Protein AF-A0A9E5TP31-F1 (afdb_monomer)

Nearest PDB structures (foldseek):
  4gb7-assembly1_A  TM=6.556E-01  e=7.398E-04  Bacillus anthracis str. Ames
  3f29-assembly1_B  TM=5.564E-01  e=5.292E+00  Thioalkalivibrio nitratireducens

pLDDT: mean 73.51, std 15.53, range [37.25, 97.75]

Sequence (372 aa):
MALFSLALAALLTGRVTRSLGRLTTAAEAVARGELERRVEDVGDDEVGRVGRAFNAMTESLRRTLRELADRQALAAVGEFAASLSHEIRNALTSIRVDLQLLDEETPEDASAPEIRNRALQKVTHLNRTVSDALSLARSGRVGQDNVDLCATLQSAAQSATSEFEERGAKLQSPSAASRPIEVRGDRGALEQLFLNLLALAALHVWRRPLPQVLREYVMDPIGASNTWRWHGYDNSWVLIDGLKVQSVSGGGHWGGGMWISARDQARFGLLTLRRGRWKDQQILSEEWVEMALTPGPANPGYGFMNWFLNTDMERIPGAPESTFCHLGAGTNMVCAIPEYDLVVVARWINGRAANSFVRRVLESVVTGAGDE

Radius of gyration: 23.96 Å; Cα contacts (8 Å, |Δi|>4): 463; chains: 1; bounding box: 56×54×71 Å

Secondary structure (DSSP, 8-state):
-HHHHHHHHHHHHHHHHHHHHHHHHHHHHHTTT-TT----S--SSHHHHHHHHHHHHHHHHHHHHHHHHTTT-HHHHHHHHHHHHHHHHHHHHHHHHHHHHHHHS-TT-TTHHHHHHHHHHHHHHHHHHHHHHHHHHHHTT---EEEEHHHHHHHHHHTTHHHHHTTT----PPP--SS--EEEE-HHHHHHHHHHHHHHHHHHHHTS-HHHHHIIIIITTTT--TT-EEE--TT-EEEETTEEEE---SS-GGG-EEE--HHHHHHHHHHHHTTTEETTEE-S-HHHHHHHHSPBTTBTTB-STT-EE-TTSSSSTTS-TT-EEEEEGGGEEEEEEGGGTEEEEESS--HHHHHHHHHHHHHHHHHHTS--

Mean predicted aligned error: 16.14 Å

Solvent-accessible surface area (backbone atoms only — not comparable to full-atom values): 20639 Å² total; per-residue (Å²): 107,74,70,57,54,51,52,51,48,53,53,50,51,57,50,51,55,53,53,53,50,45,45,50,54,27,52,54,39,40,49,72,69,40,53,87,58,61,53,72,90,60,50,96,50,75,68,18,53,51,35,53,54,51,42,55,49,40,52,52,50,48,53,51,54,47,61,43,59,76,66,71,45,61,70,64,49,52,58,48,51,52,56,48,33,53,54,48,45,51,42,50,54,52,32,49,50,31,55,50,54,50,71,75,49,59,98,81,48,86,55,51,68,54,39,51,48,52,32,52,50,39,55,53,47,52,54,24,54,54,42,47,57,48,46,54,64,56,55,77,69,56,59,69,40,82,32,45,52,56,61,46,50,45,58,51,46,63,76,45,35,65,72,33,46,78,72,75,40,81,78,80,71,79,72,83,59,99,59,81,48,70,40,78,36,43,62,68,60,52,43,53,51,50,39,34,52,48,40,47,49,48,30,63,73,66,70,45,50,56,70,57,50,47,36,68,63,46,36,52,76,66,64,41,71,91,78,52,47,71,43,38,52,97,81,32,65,45,76,55,95,87,39,82,37,62,44,52,55,78,57,55,68,72,72,21,30,75,49,66,51,70,68,42,46,40,47,53,28,46,29,56,63,47,46,20,36,53,94,94,43,77,66,40,60,51,68,56,45,52,55,23,69,44,54,41,98,89,40,52,45,37,25,46,93,63,30,35,31,14,66,70,34,76,74,34,62,60,50,61,50,78,24,35,28,39,74,46,81,69,46,24,37,31,34,23,32,65,96,72,79,39,64,48,65,47,69,68,44,58,72,89,45,49,31,63,50,53,28,53,52,52,55,57,57,61,65,64,74,76,80,124

Structure (mmCIF, N/CA/C/O backbone):
data_AF-A0A9E5TP31-F1
#
_entry.id   AF-A0A9E5TP31-F1
#
loop_
_atom_site.group_PDB
_atom_site.id
_atom_site.type_symbol
_atom_site.label_atom_id
_atom_site.label_alt_id
_atom_site.label_comp_id
_atom_site.label_asym_id
_atom_site.label_entity_id
_atom_site.label_seq_id
_atom_site.pdbx_PDB_ins_code
_atom_site.Cartn_x
_atom_site.Cartn_y
_atom_site.Cartn_z
_atom_site.occupancy
_atom_site.B_iso_or_equiv
_atom_site.auth_seq_id
_atom_site.auth_comp_id
_atom_site.auth_asym_id
_atom_site.auth_atom_id
_atom_site.pdbx_PDB_model_num
ATOM 1 N N . MET A 1 1 ? 22.014 -28.038 -40.249 1.00 53.97 1 MET A N 1
ATOM 2 C CA . MET A 1 1 ? 21.054 -27.930 -39.128 1.00 53.97 1 MET A CA 1
ATOM 3 C C . MET A 1 1 ? 21.663 -28.416 -37.815 1.00 53.97 1 MET A C 1
ATOM 5 O O . MET A 1 1 ? 21.874 -27.572 -36.963 1.00 53.97 1 MET A O 1
ATOM 9 N N . ALA A 1 2 ? 22.069 -29.688 -37.680 1.00 52.91 2 ALA A N 1
ATOM 10 C CA . ALA A 1 2 ? 22.620 -30.234 -36.424 1.00 52.91 2 ALA A CA 1
ATOM 11 C C . ALA A 1 2 ? 23.871 -29.508 -35.867 1.00 52.91 2 ALA A C 1
ATOM 13 O O . ALA A 1 2 ? 23.965 -29.261 -34.671 1.00 52.91 2 ALA A O 1
ATOM 14 N N . LEU A 1 3 ? 24.814 -29.105 -36.728 1.00 51.03 3 LEU A N 1
ATOM 15 C CA . LEU A 1 3 ? 26.007 -28.345 -36.310 1.00 51.03 3 LEU A CA 1
ATOM 16 C C . LEU A 1 3 ? 25.681 -26.911 -35.857 1.00 51.03 3 LEU A C 1
ATOM 18 O O . LEU A 1 3 ? 26.354 -26.369 -34.987 1.00 51.03 3 LEU A O 1
ATOM 22 N N . PHE A 1 4 ? 24.631 -26.308 -36.421 1.00 53.50 4 PHE A N 1
ATOM 23 C CA . PHE A 1 4 ? 24.187 -24.957 -36.069 1.00 53.50 4 PHE A CA 1
ATOM 24 C C . PHE A 1 4 ? 23.441 -24.952 -34.732 1.00 53.50 4 PHE A C 1
ATOM 26 O O . PHE A 1 4 ? 23.691 -24.087 -33.901 1.00 53.50 4 PHE A O 1
ATOM 33 N N . SER A 1 5 ? 22.598 -25.959 -34.481 1.00 49.66 5 SER A N 1
ATOM 34 C CA . SER A 1 5 ? 21.964 -26.161 -33.174 1.00 49.66 5 SER A CA 1
ATOM 35 C C . SER A 1 5 ? 22.987 -26.474 -32.079 1.00 49.66 5 SER A C 1
ATOM 37 O O . SER A 1 5 ? 22.856 -25.956 -30.976 1.00 49.66 5 SER A O 1
ATOM 39 N N . LEU A 1 6 ? 24.043 -27.242 -32.385 1.00 54.16 6 LEU A N 1
ATOM 40 C CA . LEU A 1 6 ? 25.115 -27.546 -31.428 1.00 54.16 6 LEU A CA 1
ATOM 41 C C . LEU A 1 6 ? 25.951 -26.300 -31.081 1.00 54.16 6 LEU A C 1
ATOM 43 O O . LEU A 1 6 ? 26.251 -26.057 -29.916 1.00 54.16 6 LEU A O 1
ATOM 47 N N . ALA A 1 7 ? 26.286 -25.480 -32.083 1.00 53.34 7 ALA A N 1
ATOM 48 C CA . ALA A 1 7 ? 27.006 -24.222 -31.884 1.00 53.34 7 ALA A CA 1
ATOM 49 C C . ALA A 1 7 ? 26.162 -23.181 -31.128 1.00 53.34 7 ALA A C 1
ATOM 51 O O . ALA A 1 7 ? 26.679 -22.487 -30.256 1.00 53.34 7 ALA A O 1
ATOM 52 N N . LEU A 1 8 ? 24.862 -23.094 -31.427 1.00 46.50 8 LEU A N 1
ATOM 53 C CA . LEU A 1 8 ? 23.927 -22.206 -30.736 1.00 46.50 8 LEU A CA 1
ATOM 54 C C . LEU A 1 8 ? 23.729 -22.621 -29.271 1.00 46.50 8 LEU A C 1
ATOM 56 O O . LEU A 1 8 ? 23.762 -21.759 -28.397 1.00 46.50 8 LEU A O 1
ATOM 60 N N . ALA A 1 9 ? 23.598 -23.922 -28.997 1.00 54.03 9 ALA A N 1
ATOM 61 C CA . ALA A 1 9 ? 23.537 -24.453 -27.637 1.00 54.03 9 ALA A CA 1
ATOM 62 C C . ALA A 1 9 ? 24.825 -24.139 -26.860 1.00 54.03 9 ALA A C 1
ATOM 64 O O . ALA A 1 9 ? 24.756 -23.547 -25.791 1.00 54.03 9 ALA A O 1
ATOM 65 N N . ALA A 1 10 ? 26.003 -24.407 -27.436 1.00 56.44 10 ALA A N 1
ATOM 66 C CA . ALA A 1 10 ? 27.285 -24.097 -26.799 1.00 56.44 10 ALA A CA 1
ATOM 67 C C . ALA A 1 10 ? 27.476 -22.589 -26.518 1.00 56.44 10 ALA A C 1
ATOM 69 O O . ALA A 1 10 ? 28.029 -22.211 -25.483 1.00 56.44 10 ALA A O 1
ATOM 70 N N . LEU A 1 11 ? 26.994 -21.716 -27.413 1.00 56.78 11 LEU A N 1
ATOM 71 C CA . LEU A 1 11 ? 27.008 -20.260 -27.228 1.00 56.78 11 LEU A CA 1
ATOM 72 C C . LEU A 1 11 ? 26.055 -19.799 -26.115 1.00 56.78 11 LEU A C 1
ATOM 74 O O . LEU A 1 11 ? 26.419 -18.922 -25.329 1.00 56.78 11 LEU A O 1
ATOM 78 N N . LEU A 1 12 ? 24.853 -20.378 -26.043 1.00 52.88 12 LEU A N 1
ATOM 79 C CA . LEU A 1 12 ? 23.858 -20.076 -25.012 1.00 52.88 12 LEU A CA 1
ATOM 80 C C . LEU A 1 12 ? 24.322 -20.560 -23.634 1.00 52.88 12 LEU A C 1
ATOM 82 O O . LEU A 1 12 ? 24.337 -19.762 -22.698 1.00 52.88 12 LEU A O 1
ATOM 86 N N . THR A 1 13 ? 24.807 -21.801 -23.528 1.00 54.06 13 THR A N 1
ATOM 87 C CA . THR A 1 13 ? 25.398 -22.350 -22.298 1.00 54.06 13 THR A CA 1
ATOM 88 C C . THR A 1 13 ? 26.569 -21.485 -21.834 1.00 54.06 13 THR A C 1
ATOM 90 O O . THR A 1 13 ? 26.565 -20.982 -20.715 1.00 54.06 13 THR A O 1
ATOM 93 N N . GLY A 1 14 ? 27.517 -21.161 -22.724 1.00 58.19 14 GLY A N 1
ATOM 94 C CA . GLY A 1 14 ? 28.659 -20.308 -22.375 1.00 58.19 14 GLY A CA 1
ATOM 95 C C . GLY A 1 14 ? 28.278 -18.893 -21.910 1.00 58.19 14 GLY A C 1
ATOM 96 O O . GLY A 1 14 ? 29.016 -18.275 -21.135 1.00 58.19 14 GLY A O 1
ATOM 97 N N . ARG A 1 15 ? 27.128 -18.364 -22.350 1.00 62.47 15 ARG A N 1
ATOM 98 C CA . ARG A 1 15 ? 26.591 -17.067 -21.910 1.00 62.47 15 ARG A CA 1
ATOM 99 C C . ARG A 1 15 ? 25.953 -17.158 -20.522 1.00 62.47 15 ARG A C 1
ATOM 101 O O . ARG A 1 15 ? 26.213 -16.286 -19.690 1.00 62.47 15 ARG A O 1
ATOM 108 N N . VAL A 1 16 ? 25.177 -18.208 -20.263 1.00 57.66 16 VAL A N 1
ATOM 109 C CA . VAL A 1 16 ? 24.532 -18.462 -18.965 1.00 57.66 16 VAL A CA 1
ATOM 110 C C . VAL A 1 16 ? 25.584 -18.705 -17.882 1.00 57.66 16 VAL A C 1
ATOM 112 O O . VAL A 1 16 ? 25.594 -17.983 -16.882 1.00 57.66 16 VAL A O 1
ATOM 115 N N . THR A 1 17 ? 26.555 -19.591 -18.125 1.00 62.12 17 THR A N 1
ATOM 116 C CA . THR A 1 17 ? 27.624 -19.920 -17.167 1.00 62.12 17 THR A CA 1
ATOM 117 C C . THR A 1 17 ? 28.455 -18.687 -16.782 1.00 62.12 17 THR A C 1
ATOM 119 O O . THR A 1 17 ? 28.749 -18.462 -15.606 1.00 62.12 17 THR A O 1
ATOM 122 N N . ARG A 1 18 ? 28.784 -17.805 -17.743 1.00 66.31 18 ARG A N 1
ATOM 123 C CA . ARG A 1 18 ? 29.461 -16.528 -17.431 1.00 66.31 18 ARG A CA 1
ATOM 124 C C . ARG A 1 18 ? 28.586 -15.589 -16.610 1.00 66.31 18 ARG A C 1
ATOM 126 O O . ARG A 1 18 ? 29.088 -14.930 -15.701 1.00 66.31 18 ARG A O 1
ATOM 133 N N . SER A 1 19 ? 27.296 -15.500 -16.929 1.00 67.38 19 SER A N 1
ATOM 134 C CA . SER A 1 19 ? 26.371 -14.613 -16.222 1.00 67.38 19 SER A CA 1
ATOM 135 C C . SER A 1 19 ? 26.201 -15.026 -14.755 1.00 67.38 19 SER A C 1
ATOM 137 O O . SER A 1 19 ? 26.278 -14.178 -13.863 1.00 67.38 19 SER A O 1
ATOM 139 N N . LEU A 1 20 ? 26.103 -16.334 -14.499 1.00 63.88 20 LEU A N 1
ATOM 140 C CA . LEU A 1 20 ? 26.067 -16.928 -13.161 1.00 63.88 20 LEU A CA 1
ATOM 141 C C . LEU A 1 20 ? 27.379 -16.741 -12.387 1.00 63.88 20 LEU A C 1
ATOM 143 O O . LEU A 1 20 ? 27.355 -16.385 -11.204 1.00 63.88 20 LEU A O 1
ATOM 147 N N . GLY A 1 21 ? 28.524 -16.906 -13.056 1.00 66.19 21 GLY A N 1
ATOM 148 C CA . GLY A 1 21 ? 29.840 -16.660 -12.462 1.00 66.19 21 GLY A CA 1
ATOM 149 C C . GLY A 1 21 ? 29.982 -15.230 -11.932 1.00 66.19 21 GLY A C 1
ATOM 150 O O . GLY A 1 21 ? 30.367 -15.032 -10.782 1.00 66.19 21 GLY A O 1
ATOM 151 N N . ARG A 1 22 ? 29.567 -14.225 -12.716 1.00 73.19 22 ARG A N 1
ATOM 152 C CA . ARG A 1 22 ? 29.597 -12.810 -12.290 1.00 73.19 22 ARG A CA 1
ATOM 153 C C . ARG A 1 22 ? 28.704 -12.537 -11.083 1.00 73.19 22 ARG A C 1
ATOM 155 O O . ARG A 1 22 ? 29.099 -11.790 -10.189 1.00 73.19 22 ARG A O 1
ATOM 162 N N . LEU A 1 23 ? 27.512 -13.134 -11.056 1.00 68.50 23 LEU A N 1
ATOM 163 C CA . LEU A 1 23 ? 26.577 -12.982 -9.943 1.00 68.50 23 LEU A CA 1
ATOM 164 C C . LEU A 1 23 ? 27.149 -13.585 -8.657 1.00 68.50 23 LEU A C 1
ATOM 166 O O . LEU A 1 23 ? 27.072 -12.965 -7.599 1.00 68.50 23 LEU A O 1
ATOM 170 N N . THR A 1 24 ? 27.814 -14.734 -8.777 1.00 61.44 24 THR A N 1
ATOM 171 C CA . THR A 1 24 ? 28.527 -15.392 -7.675 1.00 61.44 24 THR A CA 1
ATOM 172 C C . THR A 1 24 ? 29.673 -14.525 -7.150 1.00 61.44 24 THR A C 1
ATOM 174 O O . THR A 1 24 ? 29.765 -14.290 -5.948 1.00 61.44 24 THR A O 1
ATOM 177 N N . THR A 1 25 ? 30.503 -13.960 -8.031 1.00 72.25 25 THR A N 1
ATOM 178 C CA . THR A 1 25 ? 31.604 -13.074 -7.617 1.00 72.25 25 THR A CA 1
ATOM 179 C C . THR A 1 25 ? 31.102 -11.809 -6.913 1.00 72.25 25 THR A C 1
ATOM 181 O O . THR A 1 25 ? 31.679 -11.384 -5.911 1.00 72.25 25 THR A O 1
ATOM 184 N N . ALA A 1 26 ? 30.021 -11.197 -7.406 1.00 69.62 26 ALA A N 1
ATOM 185 C CA . ALA A 1 26 ? 29.431 -10.017 -6.771 1.00 69.62 26 ALA A CA 1
ATOM 186 C C . ALA A 1 26 ? 28.826 -10.347 -5.397 1.00 69.62 26 ALA A C 1
ATOM 188 O O . ALA A 1 26 ? 29.021 -9.604 -4.437 1.00 69.62 26 ALA A O 1
ATOM 189 N N . ALA A 1 27 ? 28.146 -11.488 -5.291 1.00 61.84 27 ALA A N 1
ATOM 190 C CA . ALA A 1 27 ? 27.621 -12.032 -4.046 1.00 61.84 27 ALA A CA 1
ATOM 191 C C . ALA A 1 27 ? 28.723 -12.247 -2.990 1.00 61.84 27 ALA A C 1
ATOM 193 O O . ALA A 1 27 ? 28.572 -11.831 -1.841 1.00 61.84 27 ALA A O 1
ATOM 194 N N . GLU A 1 28 ? 29.859 -12.827 -3.378 1.00 61.81 28 GLU A N 1
ATOM 195 C CA . GLU A 1 28 ? 31.005 -13.033 -2.485 1.00 61.81 28 GLU A CA 1
ATOM 196 C C . GLU A 1 28 ? 31.643 -11.721 -2.013 1.00 61.81 28 GLU A C 1
ATOM 198 O O . GLU A 1 28 ? 32.025 -11.616 -0.848 1.00 61.81 28 GLU A O 1
ATOM 203 N N . ALA A 1 29 ? 31.738 -10.716 -2.886 1.00 68.75 29 ALA A N 1
ATOM 204 C CA . ALA A 1 29 ? 32.242 -9.390 -2.525 1.00 68.75 29 ALA A CA 1
ATOM 205 C C . ALA A 1 29 ? 31.328 -8.699 -1.498 1.00 68.75 29 ALA A C 1
ATOM 207 O O . ALA A 1 29 ? 31.793 -8.227 -0.459 1.00 68.75 29 ALA A O 1
ATOM 208 N N . VAL A 1 30 ? 30.011 -8.733 -1.723 1.00 64.25 30 VAL A N 1
ATOM 209 C CA . VAL A 1 30 ? 29.016 -8.200 -0.777 1.00 64.25 30 VAL A CA 1
ATOM 210 C C . VAL A 1 30 ? 29.100 -8.909 0.579 1.00 64.25 30 VAL A C 1
ATOM 212 O O . VAL A 1 30 ? 29.070 -8.246 1.614 1.00 64.25 30 VAL A O 1
ATOM 215 N N . ALA A 1 31 ? 29.302 -10.231 0.600 1.00 55.06 31 ALA A N 1
ATOM 216 C CA . ALA A 1 31 ? 29.476 -11.006 1.834 1.00 55.06 31 ALA A CA 1
ATOM 217 C C . ALA A 1 31 ? 30.777 -10.694 2.608 1.00 55.06 31 ALA A C 1
ATOM 219 O O . ALA A 1 31 ? 30.920 -11.119 3.757 1.00 55.06 31 ALA A O 1
ATOM 220 N N . ARG A 1 32 ? 31.729 -9.981 1.990 1.00 63.78 32 ARG A N 1
ATOM 221 C CA . ARG A 1 32 ? 32.945 -9.444 2.627 1.00 63.78 32 ARG A CA 1
ATOM 222 C C . ARG A 1 32 ? 32.825 -7.961 3.002 1.00 63.78 32 ARG A C 1
ATOM 224 O O . ARG A 1 32 ? 33.797 -7.375 3.463 1.00 63.78 32 ARG A O 1
ATOM 231 N N . GLY A 1 33 ? 31.647 -7.359 2.822 1.00 60.38 33 GLY A N 1
ATOM 232 C CA . GLY A 1 33 ? 31.387 -5.949 3.128 1.00 60.38 33 GLY A CA 1
ATOM 233 C C . GLY A 1 33 ? 31.630 -4.988 1.959 1.00 60.38 33 GLY A C 1
ATOM 234 O O . GLY A 1 33 ? 31.473 -3.779 2.119 1.00 60.38 33 GLY A O 1
ATOM 235 N N . GLU A 1 34 ? 31.960 -5.489 0.767 1.00 73.31 34 GLU A N 1
ATOM 236 C CA . GLU A 1 34 ? 32.215 -4.672 -0.425 1.00 73.31 34 GLU A CA 1
ATOM 237 C C . GLU A 1 34 ? 30.896 -4.306 -1.139 1.00 73.31 34 GLU A C 1
ATOM 239 O O . GLU A 1 34 ? 30.614 -4.738 -2.257 1.00 73.31 34 GLU A O 1
ATOM 244 N N . LEU A 1 35 ? 30.054 -3.499 -0.487 1.00 73.94 35 LEU A N 1
ATOM 245 C CA . LEU A 1 35 ? 28.695 -3.173 -0.960 1.00 73.94 35 LEU A CA 1
ATOM 246 C C . LEU A 1 35 ? 28.629 -2.287 -2.212 1.00 73.94 35 LEU A C 1
ATOM 248 O O . LEU A 1 35 ? 27.550 -2.073 -2.760 1.00 73.94 35 LEU A O 1
ATOM 252 N N . GLU A 1 36 ? 29.758 -1.751 -2.667 1.00 76.31 36 GLU A N 1
ATOM 253 C CA . GLU A 1 36 ? 29.826 -1.001 -3.927 1.00 76.31 36 GLU A CA 1
ATOM 254 C C . GLU A 1 36 ? 29.901 -1.936 -5.146 1.00 76.31 36 GLU A C 1
ATOM 256 O O . GLU A 1 36 ? 29.718 -1.490 -6.281 1.00 76.31 36 GLU A O 1
ATOM 261 N N . ARG A 1 37 ? 30.150 -3.240 -4.940 1.00 77.19 37 ARG A N 1
ATOM 262 C CA . ARG A 1 37 ? 30.233 -4.205 -6.035 1.00 77.19 37 ARG A CA 1
ATOM 263 C C . ARG A 1 37 ? 28.845 -4.488 -6.609 1.00 77.19 37 ARG A C 1
ATOM 265 O O . ARG A 1 37 ? 27.906 -4.820 -5.888 1.00 77.19 37 ARG A O 1
ATOM 272 N N . ARG A 1 38 ? 28.730 -4.397 -7.934 1.00 77.81 38 ARG A N 1
ATOM 273 C CA . ARG A 1 38 ? 27.499 -4.668 -8.687 1.00 77.81 38 ARG A CA 1
ATOM 274 C C . ARG A 1 38 ? 27.708 -5.812 -9.669 1.00 77.81 38 ARG A C 1
ATOM 276 O O . ARG A 1 38 ? 28.822 -6.064 -10.121 1.00 77.81 38 ARG A O 1
ATOM 283 N N . VAL A 1 39 ? 26.618 -6.491 -10.007 1.00 81.56 39 VAL A N 1
ATOM 284 C CA . VAL A 1 39 ? 26.571 -7.404 -11.150 1.00 81.56 39 VAL A CA 1
ATOM 285 C C . VAL A 1 39 ? 26.479 -6.549 -12.411 1.00 81.56 39 VAL A C 1
ATOM 287 O O . VAL A 1 39 ? 25.474 -5.866 -12.618 1.00 81.56 39 VAL A O 1
ATOM 290 N N . GLU A 1 40 ? 27.541 -6.549 -13.210 1.00 76.88 40 GLU A N 1
ATOM 291 C CA . GLU A 1 40 ? 27.633 -5.839 -14.491 1.00 76.88 40 GLU A CA 1
ATOM 292 C C . GLU A 1 40 ? 27.097 -6.702 -15.646 1.00 76.88 40 GLU A C 1
ATOM 294 O O . GLU A 1 40 ? 27.003 -7.928 -15.527 1.00 76.88 40 GLU A O 1
ATOM 299 N N . ASP A 1 41 ? 26.744 -6.057 -16.767 1.00 66.25 41 ASP A N 1
ATOM 300 C CA . ASP A 1 41 ? 26.311 -6.714 -18.013 1.00 66.25 41 ASP A CA 1
ATOM 301 C C . ASP A 1 41 ? 25.148 -7.697 -17.822 1.00 66.25 41 ASP A C 1
ATOM 303 O O . ASP A 1 41 ? 25.165 -8.863 -18.242 1.00 66.25 41 ASP A O 1
ATOM 307 N N . VAL A 1 42 ? 24.124 -7.203 -17.137 1.00 70.06 42 VAL A N 1
ATOM 308 C CA . VAL A 1 42 ? 22.921 -7.944 -16.792 1.00 70.06 42 VAL A CA 1
ATOM 309 C C . VAL A 1 42 ? 22.072 -8.138 -18.051 1.00 70.06 42 VAL A C 1
ATOM 311 O O . VAL A 1 42 ? 21.528 -7.172 -18.577 1.00 70.06 42 VAL A O 1
ATOM 314 N N . GLY A 1 43 ? 21.977 -9.374 -18.549 1.00 68.06 43 GLY A N 1
ATOM 315 C CA . GLY A 1 43 ? 21.202 -9.693 -19.752 1.00 68.06 43 GLY A CA 1
ATOM 316 C C . GLY A 1 43 ? 19.694 -9.458 -19.588 1.00 68.06 43 GLY A C 1
ATOM 317 O O . GLY A 1 43 ? 19.194 -9.235 -18.484 1.00 68.06 43 GLY A O 1
ATOM 318 N N . ASP A 1 44 ? 18.940 -9.543 -20.680 1.00 68.62 44 ASP A N 1
ATOM 319 C CA . ASP A 1 44 ? 17.465 -9.526 -20.629 1.00 68.62 44 ASP A CA 1
ATOM 320 C C . ASP A 1 44 ? 16.855 -10.905 -20.335 1.00 68.62 44 ASP A C 1
ATOM 322 O O . ASP A 1 44 ? 15.640 -11.044 -20.225 1.00 68.62 44 ASP A O 1
ATOM 326 N N . ASP A 1 45 ? 17.714 -11.902 -20.136 1.00 64.75 45 ASP A N 1
ATOM 327 C CA . ASP A 1 45 ? 17.362 -13.258 -19.740 1.00 64.75 45 ASP A CA 1
ATOM 328 C C . ASP A 1 45 ? 17.022 -13.381 -18.239 1.00 64.75 45 ASP A C 1
ATOM 330 O O . ASP A 1 45 ? 17.075 -12.438 -17.434 1.00 64.75 45 ASP A O 1
ATOM 334 N N . GLU A 1 46 ? 16.630 -14.589 -17.853 1.00 56.56 46 GLU A N 1
ATOM 335 C CA . GLU A 1 46 ? 16.204 -14.962 -16.511 1.00 56.56 46 GLU A CA 1
ATOM 336 C C . GLU A 1 46 ? 17.309 -14.747 -15.472 1.00 56.56 46 GLU A C 1
ATOM 338 O O . GLU A 1 46 ? 17.024 -14.300 -14.355 1.00 56.56 46 GLU A O 1
ATOM 343 N N . VAL A 1 47 ? 18.566 -15.000 -15.845 1.00 63.91 47 VAL A N 1
ATOM 344 C CA . VAL A 1 47 ? 19.738 -14.750 -14.995 1.00 63.91 47 VAL A CA 1
ATOM 345 C C . VAL A 1 47 ? 19.916 -13.252 -14.780 1.00 63.91 47 VAL A C 1
ATOM 347 O O . VAL A 1 47 ? 20.167 -12.791 -13.663 1.00 63.91 47 VAL A O 1
ATOM 350 N N . GLY A 1 48 ? 19.690 -12.463 -15.826 1.00 67.06 48 GLY A N 1
ATOM 351 C CA . GLY A 1 48 ? 19.685 -11.019 -15.735 1.00 67.06 48 GLY A CA 1
ATOM 352 C C . GLY A 1 48 ? 18.602 -10.468 -14.805 1.00 67.06 48 GLY A C 1
ATOM 353 O O . GLY A 1 48 ? 18.830 -9.523 -14.045 1.00 67.06 48 GLY A O 1
ATOM 354 N N . ARG A 1 49 ? 17.427 -11.100 -14.755 1.00 63.25 49 ARG A N 1
ATOM 355 C CA . ARG A 1 49 ? 16.384 -10.717 -13.792 1.00 63.25 49 ARG A CA 1
ATOM 356 C C . ARG A 1 49 ? 16.841 -10.906 -12.341 1.00 63.25 49 ARG A C 1
ATOM 358 O O . ARG A 1 49 ? 16.568 -10.038 -11.510 1.00 63.25 49 ARG A O 1
ATOM 365 N N . VAL A 1 50 ? 17.568 -11.986 -12.047 1.00 60.38 50 VAL A N 1
ATOM 366 C CA . VAL A 1 50 ? 18.169 -12.222 -10.720 1.00 60.38 50 VAL A CA 1
ATOM 367 C C . VAL A 1 50 ? 19.271 -11.197 -10.432 1.00 60.38 50 VAL A C 1
ATOM 369 O O . VAL A 1 50 ? 19.290 -10.622 -9.347 1.00 60.38 50 VAL A O 1
ATOM 372 N N . GLY A 1 51 ? 20.122 -10.881 -11.413 1.00 70.69 51 GLY A N 1
ATOM 373 C CA . GLY A 1 51 ? 21.159 -9.849 -11.284 1.00 70.69 51 GLY A CA 1
ATOM 374 C C . GLY A 1 51 ? 20.601 -8.458 -10.970 1.00 70.69 51 GLY A C 1
ATOM 375 O O . GLY A 1 51 ? 21.107 -7.772 -10.080 1.00 70.69 51 GLY A O 1
ATOM 376 N N . ARG A 1 52 ? 19.505 -8.054 -11.629 1.00 73.25 52 ARG A N 1
ATOM 377 C CA . ARG A 1 52 ? 18.804 -6.790 -11.329 1.00 73.25 52 ARG A CA 1
ATOM 378 C C . ARG A 1 52 ? 18.238 -6.777 -9.909 1.00 73.25 52 ARG A C 1
ATOM 380 O O . ARG A 1 52 ? 18.409 -5.785 -9.202 1.00 73.25 52 ARG A O 1
ATOM 387 N N . ALA A 1 53 ? 17.598 -7.868 -9.484 1.00 58.19 53 ALA A N 1
ATOM 388 C CA . ALA A 1 53 ? 17.059 -7.993 -8.130 1.00 58.19 53 ALA A CA 1
ATOM 389 C C . ALA A 1 53 ? 18.166 -7.942 -7.061 1.00 58.19 53 ALA A C 1
ATOM 391 O O . ALA A 1 53 ? 18.017 -7.246 -6.057 1.00 58.19 53 ALA A O 1
ATOM 392 N N . PHE A 1 54 ? 19.296 -8.610 -7.309 1.00 67.62 54 PHE A N 1
ATOM 393 C CA . PHE A 1 54 ? 20.475 -8.579 -6.444 1.00 67.62 54 PHE A CA 1
ATOM 394 C C . PHE A 1 54 ? 21.063 -7.164 -6.328 1.00 67.62 54 PHE A C 1
ATOM 396 O O . PHE A 1 54 ? 21.274 -6.674 -5.222 1.00 67.62 54 PHE A O 1
ATOM 403 N N . ASN A 1 55 ? 21.252 -6.457 -7.447 1.00 76.19 55 ASN A N 1
ATOM 404 C CA . ASN A 1 55 ? 21.770 -5.084 -7.429 1.00 76.19 55 ASN A CA 1
ATOM 405 C C . ASN A 1 55 ? 20.850 -4.119 -6.658 1.00 76.19 55 ASN A C 1
ATOM 407 O O . ASN A 1 55 ? 21.336 -3.276 -5.903 1.00 76.19 55 ASN A O 1
ATOM 411 N N . ALA A 1 56 ? 19.528 -4.245 -6.820 1.00 65.56 56 ALA A N 1
ATOM 412 C CA . ALA A 1 56 ? 18.557 -3.420 -6.098 1.00 65.56 56 ALA A CA 1
ATOM 413 C C . ALA A 1 56 ? 18.612 -3.651 -4.575 1.00 65.56 56 ALA A C 1
ATOM 415 O O . ALA A 1 56 ? 18.559 -2.698 -3.795 1.00 65.56 56 ALA A O 1
ATOM 416 N N . MET A 1 57 ? 18.770 -4.907 -4.155 1.00 69.00 57 MET A N 1
ATOM 417 C CA . MET A 1 57 ? 18.961 -5.286 -2.754 1.00 69.00 57 MET A CA 1
ATOM 418 C C . MET A 1 57 ? 20.254 -4.695 -2.175 1.00 69.00 57 MET A C 1
ATOM 420 O O . MET A 1 57 ? 20.204 -4.050 -1.127 1.00 69.00 57 MET A O 1
ATOM 424 N N . THR A 1 58 ? 21.392 -4.856 -2.860 1.00 68.50 58 THR A N 1
ATOM 425 C CA . THR A 1 58 ? 22.695 -4.333 -2.404 1.00 68.50 58 THR A CA 1
ATOM 426 C C . THR A 1 58 ? 22.667 -2.812 -2.238 1.00 68.50 58 THR A C 1
ATOM 428 O O . THR A 1 58 ? 23.180 -2.281 -1.253 1.00 68.50 58 THR A O 1
ATOM 431 N N . GLU A 1 59 ? 21.990 -2.095 -3.139 1.00 71.44 59 GLU A N 1
ATOM 432 C CA . GLU A 1 59 ? 21.806 -0.646 -3.014 1.00 71.44 59 GLU A CA 1
ATOM 433 C C . GLU A 1 59 ? 20.939 -0.267 -1.799 1.00 71.44 59 GLU A C 1
ATOM 435 O O . GLU A 1 59 ? 21.260 0.680 -1.076 1.00 71.44 59 GLU A O 1
ATOM 440 N N . SER A 1 60 ? 19.865 -1.018 -1.531 1.00 58.66 60 SER A N 1
ATOM 441 C CA . SER A 1 60 ? 19.025 -0.804 -0.345 1.00 58.66 60 SER A CA 1
ATOM 442 C C . SER A 1 60 ? 19.798 -1.045 0.956 1.00 58.66 60 SER A C 1
ATOM 444 O O . SER A 1 60 ? 19.700 -0.251 1.897 1.00 58.66 60 SER A O 1
ATOM 446 N N . LEU A 1 61 ? 20.622 -2.096 0.988 1.00 61.56 61 LEU A N 1
ATOM 447 C CA . LEU A 1 61 ? 21.500 -2.417 2.110 1.00 61.56 61 LEU A CA 1
ATOM 448 C C . LEU A 1 61 ? 22.502 -1.286 2.372 1.00 61.56 61 LEU A C 1
ATOM 450 O O . LEU A 1 61 ? 22.594 -0.777 3.489 1.00 61.56 61 LEU A O 1
ATOM 454 N N . ARG A 1 62 ? 23.196 -0.836 1.324 1.00 70.31 62 ARG A N 1
ATOM 455 C CA . ARG A 1 62 ? 24.183 0.246 1.400 1.00 70.31 62 ARG A CA 1
ATOM 456 C C . ARG A 1 62 ? 23.579 1.546 1.923 1.00 70.31 62 ARG A C 1
ATOM 458 O O . ARG A 1 62 ? 24.147 2.178 2.811 1.00 70.31 62 ARG A O 1
ATOM 465 N N . ARG A 1 63 ? 22.419 1.939 1.388 1.00 68.25 63 ARG A N 1
ATOM 466 C CA . ARG A 1 63 ? 21.695 3.132 1.841 1.00 68.25 63 ARG A CA 1
ATOM 467 C C . ARG A 1 63 ? 21.355 3.039 3.324 1.00 68.25 63 ARG A C 1
ATOM 469 O O . ARG A 1 63 ? 21.577 4.000 4.050 1.00 68.25 63 ARG A O 1
ATOM 476 N N . THR A 1 64 ? 20.887 1.880 3.780 1.00 56.34 64 THR A N 1
ATOM 477 C CA . THR A 1 64 ? 20.479 1.743 5.178 1.00 56.34 64 THR A CA 1
ATOM 478 C C . THR A 1 64 ? 21.665 1.710 6.142 1.00 56.34 64 THR A C 1
ATOM 480 O O . THR A 1 64 ? 21.601 2.322 7.203 1.00 56.34 64 THR A O 1
ATOM 483 N N . LEU A 1 65 ? 22.781 1.072 5.776 1.00 62.09 65 LEU A N 1
ATOM 484 C CA . LEU A 1 65 ? 23.997 1.123 6.595 1.00 62.09 65 LEU A CA 1
ATOM 485 C C . LEU A 1 65 ? 24.562 2.542 6.717 1.00 62.09 65 LEU A C 1
ATOM 487 O O . LEU A 1 65 ? 25.026 2.908 7.792 1.00 62.09 65 LEU A O 1
ATOM 491 N N . ARG A 1 66 ? 24.482 3.357 5.656 1.00 68.44 66 ARG A N 1
ATOM 492 C CA . ARG A 1 66 ? 24.854 4.781 5.728 1.00 68.44 66 ARG A CA 1
ATOM 493 C C . ARG A 1 66 ? 23.940 5.567 6.657 1.00 68.44 66 ARG A C 1
ATOM 495 O O . ARG A 1 66 ? 24.439 6.263 7.528 1.00 68.44 66 ARG A O 1
ATOM 502 N N . GLU A 1 67 ? 22.625 5.376 6.544 1.00 61.53 67 GLU A N 1
ATOM 503 C CA . GLU A 1 67 ? 21.651 5.993 7.457 1.00 61.53 67 GLU A CA 1
ATOM 504 C C . GLU A 1 67 ? 21.922 5.635 8.934 1.00 61.53 67 GLU A C 1
ATOM 506 O O . GLU A 1 67 ? 21.703 6.460 9.819 1.00 61.53 67 GLU A O 1
ATOM 511 N N . LEU A 1 68 ? 22.399 4.417 9.222 1.00 56.91 68 LEU A N 1
ATOM 512 C CA . LEU A 1 68 ? 22.760 3.982 10.577 1.00 56.91 68 LEU A CA 1
ATOM 513 C C . LEU A 1 68 ? 24.121 4.524 11.041 1.00 56.91 68 LEU A C 1
ATOM 515 O O . LEU A 1 68 ? 24.260 4.900 12.208 1.00 56.91 68 LEU A O 1
ATOM 519 N N . ALA A 1 69 ? 25.108 4.583 10.143 1.00 61.09 69 ALA A N 1
ATOM 520 C CA . ALA A 1 69 ? 26.422 5.159 10.415 1.00 61.09 69 ALA A CA 1
ATOM 521 C C . ALA A 1 69 ? 26.318 6.657 10.747 1.00 61.09 69 ALA A C 1
ATOM 523 O O . ALA A 1 69 ? 26.899 7.106 11.737 1.00 61.09 69 ALA A O 1
ATOM 524 N N . ASP A 1 70 ? 25.486 7.393 10.006 1.00 62.66 70 ASP A N 1
ATOM 525 C CA . ASP A 1 70 ? 25.216 8.817 10.236 1.00 62.66 70 ASP A CA 1
ATOM 526 C C . ASP A 1 70 ? 24.538 9.079 11.599 1.00 62.66 70 ASP A C 1
ATOM 528 O O . ASP A 1 70 ? 24.635 10.175 12.147 1.00 62.66 70 ASP A O 1
ATOM 532 N N . ARG A 1 71 ? 23.890 8.065 12.199 1.00 58.31 71 ARG A N 1
ATOM 533 C CA . ARG A 1 71 ? 23.202 8.144 13.505 1.00 58.31 71 ARG A CA 1
ATOM 534 C C . ARG A 1 71 ? 24.051 7.700 14.711 1.00 58.31 71 ARG A C 1
ATOM 536 O O . ARG A 1 71 ? 23.505 7.547 15.804 1.00 58.31 71 ARG A O 1
ATOM 543 N N . GLN A 1 72 ? 25.365 7.500 14.542 1.00 53.44 72 GLN A N 1
ATOM 544 C CA . GLN A 1 72 ? 26.324 7.127 15.605 1.00 53.44 72 GLN A CA 1
ATOM 545 C C . GLN A 1 72 ? 26.011 5.800 16.346 1.00 53.44 72 GLN A C 1
ATOM 547 O O . GLN A 1 72 ? 26.436 5.600 17.483 1.00 53.44 72 GLN A O 1
ATOM 552 N N . ALA A 1 73 ? 25.305 4.853 15.716 1.00 57.38 73 ALA A N 1
ATOM 553 C CA . ALA A 1 73 ? 24.921 3.562 16.314 1.00 57.38 73 ALA A CA 1
ATOM 554 C C . ALA A 1 73 ? 25.954 2.430 16.074 1.00 57.38 73 ALA A C 1
ATOM 556 O O . ALA A 1 73 ? 25.593 1.295 15.770 1.00 57.38 73 ALA A O 1
ATOM 557 N N . LEU A 1 74 ? 27.253 2.730 16.194 1.00 52.00 74 LEU A N 1
ATOM 558 C CA . LEU A 1 74 ? 28.371 1.874 15.747 1.00 52.00 74 LEU A CA 1
ATOM 559 C C . LEU A 1 74 ? 28.400 0.457 16.356 1.00 52.00 74 LEU A C 1
ATOM 561 O O . LEU A 1 74 ? 28.720 -0.497 15.652 1.00 52.00 74 LEU A O 1
ATOM 565 N N . ALA A 1 75 ? 28.037 0.295 17.634 1.00 50.75 75 ALA A N 1
ATOM 566 C CA . ALA A 1 75 ? 28.016 -1.016 18.296 1.00 50.75 75 ALA A CA 1
ATOM 567 C C . ALA A 1 75 ? 26.888 -1.922 17.766 1.00 50.75 75 ALA A C 1
ATOM 569 O O . ALA A 1 75 ? 27.124 -3.090 17.463 1.00 50.75 75 ALA A O 1
ATOM 570 N N . ALA A 1 76 ? 25.693 -1.354 17.564 1.00 50.12 76 ALA A N 1
ATOM 571 C CA . ALA A 1 76 ? 24.561 -2.054 16.960 1.00 50.12 76 ALA A CA 1
ATOM 572 C C . ALA A 1 76 ? 24.849 -2.407 15.495 1.00 50.12 76 ALA A C 1
ATOM 574 O O . ALA A 1 76 ? 24.500 -3.494 15.059 1.00 50.12 76 ALA A O 1
ATOM 575 N N . VAL A 1 77 ? 25.545 -1.529 14.759 1.00 50.59 77 VAL A N 1
ATOM 576 C CA . VAL A 1 77 ? 26.007 -1.783 13.385 1.00 50.59 77 VAL A CA 1
ATOM 577 C C . VAL A 1 77 ? 27.017 -2.934 13.325 1.00 50.59 77 VAL A C 1
ATOM 579 O O . VAL A 1 77 ? 26.958 -3.715 12.383 1.00 50.59 77 VAL A O 1
ATOM 582 N N . GLY A 1 78 ? 27.913 -3.077 14.308 1.00 52.25 78 GLY A N 1
ATOM 583 C CA . GLY A 1 78 ? 28.928 -4.139 14.334 1.00 52.25 78 GLY A CA 1
ATOM 584 C C . GLY A 1 78 ? 28.354 -5.545 14.544 1.00 52.25 78 GLY A C 1
ATOM 585 O O . GLY A 1 78 ? 28.657 -6.457 13.774 1.00 52.25 78 GLY A O 1
ATOM 586 N N . GLU A 1 79 ? 27.490 -5.717 15.548 1.00 53.34 79 GLU A N 1
ATOM 587 C CA . GLU A 1 79 ? 26.823 -6.998 15.840 1.00 53.34 79 GLU A CA 1
ATOM 588 C C . GLU A 1 79 ? 25.817 -7.375 14.735 1.00 53.34 79 GLU A C 1
ATOM 590 O O . GLU A 1 79 ? 25.790 -8.511 14.255 1.00 53.34 79 GLU A O 1
ATOM 595 N N . PHE A 1 80 ? 25.079 -6.379 14.235 1.00 55.66 80 PHE A N 1
ATOM 596 C CA . PHE A 1 80 ? 24.198 -6.506 13.075 1.00 55.66 80 PHE A CA 1
ATOM 597 C C . PHE A 1 80 ? 24.961 -6.904 11.806 1.00 55.66 80 PHE A C 1
ATOM 599 O O . PHE A 1 80 ? 24.554 -7.837 11.120 1.00 55.66 80 PHE A O 1
ATOM 606 N N . ALA A 1 81 ? 26.084 -6.249 11.493 1.00 51.06 81 ALA A N 1
ATOM 607 C CA . ALA A 1 81 ? 26.876 -6.556 10.303 1.00 51.06 81 ALA A CA 1
ATOM 608 C C . ALA A 1 81 ? 27.428 -7.987 10.337 1.00 51.06 81 ALA A C 1
ATOM 610 O O . ALA A 1 81 ? 27.480 -8.639 9.293 1.00 51.06 81 ALA A O 1
ATOM 611 N N . ALA A 1 82 ? 27.797 -8.499 11.515 1.00 55.59 82 ALA A N 1
ATOM 612 C CA . ALA A 1 82 ? 28.274 -9.870 11.680 1.00 55.59 82 ALA A CA 1
ATOM 613 C C . ALA A 1 82 ? 27.157 -10.906 11.452 1.00 55.59 82 ALA A C 1
ATOM 615 O O . ALA A 1 82 ? 27.335 -11.815 10.636 1.00 55.59 82 ALA A O 1
ATOM 616 N N . SER A 1 83 ? 25.996 -10.742 12.101 1.00 53.28 83 SER A N 1
ATOM 617 C CA . SER A 1 83 ? 24.831 -11.626 11.905 1.00 53.28 83 SER A CA 1
ATOM 618 C C . SER A 1 83 ? 24.348 -11.602 10.454 1.00 53.28 83 SER A C 1
ATOM 620 O O . SER A 1 83 ? 24.180 -12.646 9.820 1.00 53.28 83 SER A O 1
ATOM 622 N N . LEU A 1 84 ? 24.235 -10.400 9.887 1.00 57.12 84 LEU A N 1
ATOM 623 C CA . LEU A 1 84 ? 23.803 -10.201 8.514 1.00 57.12 84 LEU A CA 1
ATOM 624 C C . LEU A 1 84 ? 24.776 -10.833 7.517 1.00 57.12 84 LEU A C 1
ATOM 626 O O . LEU A 1 84 ? 24.350 -11.445 6.544 1.00 57.12 84 LEU A O 1
ATOM 630 N N . SER A 1 85 ? 26.084 -10.736 7.762 1.00 55.50 85 SER A N 1
ATOM 631 C CA . SER A 1 85 ? 27.094 -11.368 6.905 1.00 55.50 85 SER A CA 1
ATOM 632 C C . SER A 1 85 ? 26.943 -12.890 6.864 1.00 55.50 85 SER A C 1
ATOM 634 O O . SER A 1 85 ? 27.130 -13.496 5.807 1.00 55.50 85 SER A O 1
ATOM 636 N N . HIS A 1 86 ? 26.584 -13.519 7.987 1.00 57.44 86 HIS A N 1
ATOM 637 C CA . HIS A 1 86 ? 26.333 -14.959 8.048 1.00 57.44 86 HIS A CA 1
ATOM 638 C C . HIS A 1 86 ? 25.065 -15.364 7.286 1.00 57.44 86 HIS A C 1
ATOM 640 O O . HIS A 1 86 ? 25.105 -16.308 6.495 1.00 57.44 86 HIS A O 1
ATOM 646 N N . GLU A 1 87 ? 23.964 -14.635 7.447 1.00 58.03 87 GLU A N 1
ATOM 647 C CA . GLU A 1 87 ? 22.705 -14.919 6.744 1.00 58.03 87 GLU A CA 1
ATOM 648 C C . GLU A 1 87 ? 22.794 -14.611 5.246 1.00 58.03 87 GLU A C 1
ATOM 650 O O . GLU A 1 87 ? 22.303 -15.388 4.421 1.00 58.03 87 GLU A O 1
ATOM 655 N N . ILE A 1 88 ? 23.519 -13.544 4.883 1.00 60.06 88 ILE A N 1
ATOM 656 C CA . ILE A 1 88 ? 23.862 -13.222 3.498 1.00 60.06 88 ILE A CA 1
ATOM 657 C C . ILE A 1 88 ? 24.630 -14.380 2.867 1.00 60.06 88 ILE A C 1
ATOM 659 O O . ILE A 1 88 ? 24.231 -14.900 1.825 1.00 60.06 88 ILE A O 1
ATOM 663 N N . ARG A 1 89 ? 25.698 -14.845 3.523 1.00 54.91 89 ARG A N 1
ATOM 664 C CA . ARG A 1 89 ? 26.515 -15.963 3.036 1.00 54.91 89 ARG A CA 1
ATOM 665 C C . ARG A 1 89 ? 25.696 -17.246 2.877 1.00 54.91 89 ARG A C 1
ATOM 667 O O . ARG A 1 89 ? 25.871 -17.957 1.885 1.00 54.91 89 ARG A O 1
ATOM 674 N N . ASN A 1 90 ? 24.781 -17.522 3.804 1.00 56.97 90 ASN A N 1
ATOM 675 C CA . ASN A 1 90 ? 23.930 -18.709 3.766 1.00 56.97 90 ASN A CA 1
ATOM 676 C C . ASN A 1 90 ? 22.932 -18.668 2.600 1.00 56.97 90 ASN A C 1
ATOM 678 O O . ASN A 1 90 ? 22.864 -19.626 1.824 1.00 56.97 90 ASN A O 1
ATOM 682 N N . ALA A 1 91 ? 22.198 -17.565 2.414 1.00 61.50 91 ALA A N 1
ATOM 683 C CA . ALA A 1 91 ? 21.236 -17.484 1.315 1.00 61.50 91 ALA A CA 1
ATOM 684 C C . ALA A 1 91 ? 21.940 -17.446 -0.048 1.00 61.50 91 ALA A C 1
ATOM 686 O O . ALA A 1 91 ? 21.480 -18.096 -0.981 1.00 61.50 91 ALA A O 1
ATOM 687 N N . LEU A 1 92 ? 23.089 -16.768 -0.155 1.00 55.03 92 LEU A N 1
ATOM 688 C CA . LEU A 1 92 ? 23.899 -16.743 -1.376 1.00 55.03 92 LEU A CA 1
ATOM 689 C C . LEU A 1 92 ? 24.455 -18.116 -1.742 1.00 55.03 92 LEU A C 1
ATOM 691 O O . LEU A 1 92 ? 24.407 -18.497 -2.907 1.00 55.03 92 LEU A O 1
ATOM 695 N N . THR A 1 93 ? 24.920 -18.891 -0.759 1.00 55.44 93 THR A N 1
ATOM 696 C CA . THR A 1 93 ? 25.346 -20.284 -0.977 1.00 55.44 93 THR A CA 1
ATOM 697 C C . THR A 1 93 ? 24.192 -21.124 -1.510 1.00 55.44 93 THR A C 1
ATOM 699 O O . THR A 1 93 ? 24.366 -21.935 -2.413 1.00 55.44 93 THR A O 1
ATOM 702 N N . SER A 1 94 ? 22.994 -20.902 -0.983 1.00 59.03 94 SER A N 1
ATOM 703 C CA . SER A 1 94 ? 21.808 -21.657 -1.356 1.00 59.03 94 SER A CA 1
ATOM 704 C C . SER A 1 94 ? 21.229 -21.242 -2.717 1.00 59.03 94 SER A C 1
ATOM 706 O O . SER A 1 94 ? 20.743 -22.098 -3.451 1.00 59.03 94 SER A O 1
ATOM 708 N N . ILE A 1 95 ? 21.310 -19.954 -3.072 1.00 61.16 95 ILE A N 1
ATOM 709 C CA . ILE A 1 95 ? 21.016 -19.437 -4.418 1.00 61.16 95 ILE A CA 1
ATOM 710 C C . ILE A 1 95 ? 22.029 -20.003 -5.410 1.00 61.16 95 ILE A C 1
ATOM 712 O O . ILE A 1 95 ? 21.638 -20.457 -6.475 1.00 61.16 95 ILE A O 1
ATOM 716 N N . ARG A 1 96 ? 23.317 -20.036 -5.048 1.00 54.88 96 ARG A N 1
ATOM 717 C CA . ARG A 1 96 ? 24.375 -20.629 -5.872 1.00 54.88 96 ARG A CA 1
ATOM 718 C C . ARG A 1 96 ? 24.080 -22.091 -6.201 1.00 54.88 96 ARG A C 1
ATOM 720 O O . ARG A 1 96 ? 24.172 -22.449 -7.363 1.00 54.88 96 ARG A O 1
ATOM 727 N N . VAL A 1 97 ? 23.682 -22.899 -5.217 1.00 63.44 97 VAL A N 1
ATOM 728 C CA . VAL A 1 97 ? 23.319 -24.310 -5.446 1.00 63.44 97 VAL A CA 1
ATOM 729 C C . VAL A 1 97 ? 22.115 -24.434 -6.382 1.00 63.44 97 VAL A C 1
ATOM 731 O O . VAL A 1 97 ? 22.172 -25.206 -7.329 1.00 63.44 97 VAL A O 1
ATOM 734 N N . ASP A 1 98 ? 21.052 -23.649 -6.182 1.00 65.06 98 ASP A N 1
ATOM 735 C CA . ASP A 1 98 ? 19.896 -23.674 -7.094 1.00 65.06 98 ASP A CA 1
ATOM 736 C C . ASP A 1 98 ? 20.287 -23.239 -8.519 1.00 65.06 98 ASP A C 1
ATOM 738 O O . ASP A 1 98 ? 19.844 -23.827 -9.498 1.00 65.06 98 ASP A O 1
ATOM 742 N N . LEU A 1 99 ? 21.148 -22.231 -8.659 1.00 58.88 99 LEU A N 1
ATOM 743 C CA . LEU A 1 99 ? 21.624 -21.782 -9.967 1.00 58.88 99 LEU A CA 1
ATOM 744 C C . LEU A 1 99 ? 22.561 -22.799 -10.640 1.00 58.88 99 LEU A C 1
ATOM 746 O O . LEU A 1 99 ? 22.562 -22.874 -11.861 1.00 58.88 99 LEU A O 1
ATOM 750 N N . GLN A 1 100 ? 23.326 -23.582 -9.871 1.00 59.78 100 GLN A N 1
ATOM 751 C CA . GLN A 1 100 ? 24.134 -24.696 -10.385 1.00 59.78 100 GLN A CA 1
ATOM 752 C C . GLN A 1 100 ? 23.255 -25.851 -10.867 1.00 59.78 100 GLN A C 1
ATOM 754 O O . GLN A 1 100 ? 23.486 -26.375 -11.947 1.00 59.78 100 GLN A O 1
ATOM 759 N N . LEU A 1 101 ? 22.204 -26.189 -10.116 1.00 64.25 101 LEU A N 1
ATOM 760 C CA . LEU A 1 101 ? 21.229 -27.200 -10.532 1.00 64.25 101 LEU A CA 1
ATOM 761 C C . LEU A 1 101 ? 20.500 -26.790 -11.822 1.00 64.25 101 LEU A C 1
ATOM 763 O O . LEU A 1 101 ? 20.221 -27.634 -12.658 1.00 64.25 101 LEU A O 1
ATOM 767 N N . LEU A 1 102 ? 20.244 -25.492 -12.018 1.00 60.75 102 LEU A N 1
ATOM 768 C CA . LEU A 1 102 ? 19.706 -24.969 -13.280 1.00 60.75 102 LEU A CA 1
ATOM 769 C C . LEU A 1 102 ? 20.689 -25.034 -14.458 1.00 60.75 102 LEU A C 1
ATOM 771 O O . LEU A 1 102 ? 20.236 -25.024 -15.596 1.00 60.75 102 LEU A O 1
ATOM 775 N N . ASP A 1 103 ? 21.999 -25.042 -14.204 1.00 56.84 103 ASP A N 1
ATOM 776 C CA . ASP A 1 103 ? 23.041 -25.159 -15.242 1.00 56.84 103 ASP A CA 1
ATOM 777 C C . ASP A 1 103 ? 23.217 -26.623 -15.694 1.00 56.84 103 ASP A C 1
ATOM 779 O O . ASP A 1 103 ? 23.663 -26.884 -16.809 1.00 56.84 103 ASP A O 1
ATOM 783 N N . GLU A 1 104 ? 22.841 -27.578 -14.835 1.00 60.66 104 GLU A N 1
ATOM 784 C CA . GLU A 1 104 ? 22.855 -29.019 -15.120 1.00 60.66 104 GLU A CA 1
ATOM 785 C C . GLU A 1 104 ? 21.568 -29.512 -15.810 1.00 60.66 104 GLU A C 1
ATOM 787 O O . GLU A 1 104 ? 21.580 -30.579 -16.426 1.00 60.66 104 GLU A O 1
ATOM 792 N N . GLU A 1 105 ? 20.480 -28.736 -15.748 1.00 57.81 105 GLU A N 1
ATOM 793 C CA . GLU A 1 105 ? 19.200 -29.059 -16.385 1.00 57.81 105 GLU A CA 1
ATOM 794 C C . GLU A 1 105 ? 19.094 -28.532 -17.823 1.00 57.81 105 GLU A C 1
ATOM 796 O O . GLU A 1 105 ? 19.560 -27.449 -18.184 1.00 57.81 105 GLU A O 1
ATOM 801 N N . THR A 1 106 ? 18.431 -29.309 -18.673 1.00 56.91 106 THR A N 1
ATOM 802 C CA . THR A 1 106 ? 18.081 -28.900 -20.031 1.00 56.91 106 THR A CA 1
ATOM 803 C C . THR A 1 106 ? 16.840 -27.996 -20.033 1.00 56.91 106 THR A C 1
ATOM 805 O O . THR A 1 106 ? 15.985 -28.107 -19.158 1.00 56.91 106 THR A O 1
ATOM 808 N N . PRO A 1 107 ? 16.664 -27.105 -21.031 1.00 54.16 107 PRO A N 1
ATOM 809 C CA . PRO A 1 107 ? 15.505 -26.202 -21.111 1.00 54.16 107 PRO A CA 1
ATOM 810 C C . PRO A 1 107 ? 14.124 -26.887 -21.123 1.00 54.16 107 PRO A C 1
ATOM 812 O O . PRO A 1 107 ? 13.111 -26.207 -20.960 1.00 54.16 107 PRO A O 1
ATOM 815 N N . GLU A 1 108 ? 14.078 -28.203 -21.352 1.00 56.16 108 GLU A N 1
ATOM 816 C CA . GLU A 1 108 ? 12.867 -29.033 -21.377 1.00 56.16 108 GLU A CA 1
ATOM 817 C C . GLU A 1 108 ? 12.551 -29.683 -20.014 1.00 56.16 108 GLU A C 1
ATOM 819 O O . GLU A 1 108 ? 11.475 -30.265 -19.856 1.00 56.16 108 GLU A O 1
ATOM 824 N N . ASP A 1 109 ? 13.434 -29.557 -19.017 1.00 57.88 109 ASP A N 1
ATOM 825 C CA . ASP A 1 109 ? 13.244 -30.167 -17.702 1.00 57.88 109 ASP A CA 1
ATOM 826 C C . ASP A 1 109 ? 12.146 -29.460 -16.891 1.00 57.88 109 ASP A C 1
ATOM 828 O O . ASP A 1 109 ? 12.117 -28.238 -16.705 1.00 57.88 109 ASP A O 1
ATOM 832 N N . ALA A 1 110 ? 11.209 -30.261 -16.375 1.00 56.44 110 ALA A N 1
ATOM 833 C CA . ALA A 1 110 ? 10.042 -29.789 -15.629 1.00 56.44 110 ALA A CA 1
ATOM 834 C C . ALA A 1 110 ? 10.396 -29.119 -14.284 1.00 56.44 110 ALA A C 1
ATOM 836 O O . ALA A 1 110 ? 9.562 -28.411 -13.712 1.00 56.44 110 ALA A O 1
ATOM 837 N N . SER A 1 111 ? 11.615 -29.325 -13.783 1.00 56.50 111 SER A N 1
ATOM 838 C CA . SER A 1 111 ? 12.127 -28.827 -12.501 1.00 56.50 111 SER A CA 1
ATOM 839 C C . SER A 1 111 ? 12.766 -27.437 -12.583 1.00 56.50 111 SER A C 1
ATOM 841 O O . SER A 1 111 ? 12.787 -26.723 -11.572 1.00 56.50 111 SER A O 1
ATOM 843 N N . ALA A 1 112 ? 13.169 -26.964 -13.766 1.00 59.56 112 ALA A N 1
ATOM 844 C CA . ALA A 1 112 ? 13.787 -25.648 -13.932 1.00 59.56 112 ALA A CA 1
ATOM 845 C C . ALA A 1 112 ? 12.901 -24.477 -13.430 1.00 59.56 112 ALA A C 1
ATOM 847 O O . ALA A 1 112 ? 13.401 -23.556 -12.769 1.00 59.56 112 ALA A O 1
ATOM 848 N N . PRO A 1 113 ? 11.565 -24.477 -13.634 1.00 57.09 113 PRO A N 1
ATOM 849 C CA . PRO A 1 113 ? 10.675 -23.492 -13.022 1.00 57.09 113 PRO A CA 1
ATOM 850 C C . PRO A 1 113 ? 10.671 -23.502 -11.488 1.00 57.09 113 PRO A C 1
ATOM 852 O O . PRO A 1 113 ? 10.550 -22.435 -10.876 1.00 57.09 113 PRO A O 1
ATOM 855 N N . GLU A 1 114 ? 10.799 -24.676 -10.868 1.00 59.06 114 GLU A N 1
ATOM 856 C CA . GLU A 1 114 ? 10.789 -24.845 -9.413 1.00 59.06 114 GLU A CA 1
ATOM 857 C C . GLU A 1 114 ? 12.105 -24.385 -8.790 1.00 59.06 114 GLU A C 1
ATOM 859 O O . GLU A 1 114 ? 12.092 -23.583 -7.854 1.00 59.06 114 GLU A O 1
ATOM 864 N N . ILE A 1 115 ? 13.240 -24.810 -9.351 1.00 60.66 115 ILE A N 1
ATOM 865 C CA . ILE A 1 115 ? 14.574 -24.411 -8.887 1.00 60.66 115 ILE A CA 1
ATOM 866 C C . ILE A 1 115 ? 14.738 -22.885 -8.994 1.00 60.66 115 ILE A C 1
ATOM 868 O O . ILE A 1 115 ? 15.192 -22.222 -8.056 1.00 60.66 115 ILE A O 1
ATOM 872 N N . ARG A 1 116 ? 14.247 -22.290 -10.089 1.00 59.88 116 ARG A N 1
ATOM 873 C CA . ARG A 1 116 ? 14.187 -20.833 -10.276 1.00 59.88 116 ARG A CA 1
ATOM 874 C C . ARG A 1 116 ? 13.343 -20.135 -9.208 1.00 59.88 116 ARG A C 1
ATOM 876 O O . ARG A 1 116 ? 13.740 -19.087 -8.695 1.00 59.88 116 ARG A O 1
ATOM 883 N N . ASN A 1 117 ? 12.171 -20.679 -8.880 1.00 55.94 117 ASN A N 1
ATOM 884 C CA . ASN A 1 117 ? 11.311 -20.106 -7.846 1.00 55.94 117 ASN A CA 1
ATOM 885 C C . ASN A 1 117 ? 11.963 -20.193 -6.458 1.00 55.94 117 ASN A C 1
ATOM 887 O O . ASN A 1 117 ? 11.852 -19.231 -5.698 1.00 55.94 117 ASN A O 1
ATOM 891 N N . ARG A 1 118 ? 12.708 -21.266 -6.152 1.00 60.00 118 ARG A N 1
ATOM 892 C CA . ARG A 1 118 ? 13.486 -21.379 -4.905 1.00 60.00 118 ARG A CA 1
ATOM 893 C C . ARG A 1 118 ? 14.579 -20.315 -4.804 1.00 60.00 118 ARG A C 1
ATOM 895 O O . ARG A 1 118 ? 14.690 -19.658 -3.768 1.00 60.00 118 ARG A O 1
ATOM 902 N N . ALA A 1 119 ? 15.322 -20.068 -5.885 1.00 57.75 119 ALA A N 1
ATOM 903 C CA . ALA A 1 119 ? 16.339 -19.015 -5.919 1.00 57.75 119 ALA A CA 1
ATOM 904 C C . ALA A 1 119 ? 15.728 -17.616 -5.702 1.00 57.75 119 ALA A C 1
ATOM 906 O O . ALA A 1 119 ? 16.239 -16.827 -4.905 1.00 57.75 119 ALA A O 1
ATOM 907 N N . LEU A 1 120 ? 14.594 -17.318 -6.348 1.00 53.88 120 LEU A N 1
ATOM 908 C CA . LEU A 1 120 ? 13.878 -16.050 -6.156 1.00 53.88 120 LEU A CA 1
ATOM 909 C C . LEU A 1 120 ? 13.331 -15.903 -4.731 1.00 53.88 120 LEU A C 1
ATOM 911 O O . LEU A 1 120 ? 13.488 -14.841 -4.131 1.00 53.88 120 LEU A O 1
ATOM 915 N N . GLN A 1 121 ? 12.753 -16.964 -4.162 1.00 55.06 121 GLN A N 1
ATOM 916 C CA . GLN A 1 121 ? 12.283 -16.975 -2.774 1.00 55.06 121 GLN A CA 1
ATOM 917 C C . GLN A 1 121 ? 13.422 -16.713 -1.783 1.00 55.06 121 GLN A C 1
ATOM 919 O O . GLN A 1 121 ? 13.224 -15.973 -0.824 1.00 55.06 121 GLN A O 1
ATOM 924 N N . LYS A 1 122 ? 14.629 -17.236 -2.030 1.00 61.97 122 LYS A N 1
ATOM 925 C CA . LYS A 1 122 ? 15.814 -16.966 -1.197 1.00 61.97 122 LYS A CA 1
ATOM 926 C C . LYS A 1 122 ? 16.282 -15.513 -1.282 1.00 61.97 122 LYS A C 1
ATOM 928 O O . LYS A 1 122 ? 16.642 -14.940 -0.258 1.00 61.97 122 LYS A O 1
ATOM 933 N N . VAL A 1 123 ? 16.221 -14.886 -2.461 1.00 54.97 123 VAL A N 1
ATOM 934 C CA . VAL A 1 123 ? 16.485 -13.439 -2.611 1.00 54.97 123 VAL A CA 1
ATOM 935 C C . VAL A 1 123 ? 15.439 -12.613 -1.855 1.00 54.97 123 VAL A C 1
ATOM 937 O O . VAL A 1 123 ? 15.779 -11.637 -1.185 1.00 54.97 123 VAL A O 1
ATOM 940 N N . THR A 1 124 ? 14.163 -13.000 -1.921 1.00 51.06 124 THR A N 1
ATOM 941 C CA . THR A 1 124 ? 13.089 -12.354 -1.151 1.00 51.06 124 THR A CA 1
ATOM 942 C C . THR A 1 124 ? 13.286 -12.530 0.355 1.00 51.06 124 THR A C 1
ATOM 944 O O . THR A 1 124 ? 13.139 -11.562 1.098 1.00 51.06 124 THR A O 1
ATOM 947 N N . HIS A 1 125 ? 13.670 -13.727 0.800 1.00 57.59 125 HIS A N 1
ATOM 948 C CA . HIS A 1 125 ? 13.951 -14.022 2.201 1.00 57.59 125 HIS A CA 1
ATOM 949 C C . HIS A 1 125 ? 15.129 -13.195 2.728 1.00 57.59 125 HIS A C 1
ATOM 951 O O . HIS A 1 125 ? 14.996 -12.551 3.760 1.00 57.59 125 HIS A O 1
ATOM 957 N N . LEU A 1 126 ? 16.231 -13.097 1.979 1.00 58.28 126 LEU A N 1
ATOM 958 C CA . LEU A 1 126 ? 17.377 -12.272 2.370 1.00 58.28 126 LEU A CA 1
ATOM 959 C C . LEU A 1 126 ? 17.016 -10.781 2.452 1.00 58.28 126 LEU A C 1
ATOM 961 O O . LEU A 1 126 ? 17.410 -10.104 3.397 1.00 58.28 126 LEU A O 1
ATOM 965 N N . ASN A 1 127 ? 16.203 -10.275 1.518 1.00 50.12 127 ASN A N 1
ATOM 966 C CA . ASN A 1 127 ? 15.645 -8.921 1.608 1.00 50.12 127 ASN A CA 1
ATOM 967 C C . ASN A 1 127 ? 14.805 -8.713 2.880 1.00 50.12 127 ASN A C 1
ATOM 969 O O . ASN A 1 127 ? 14.867 -7.633 3.474 1.00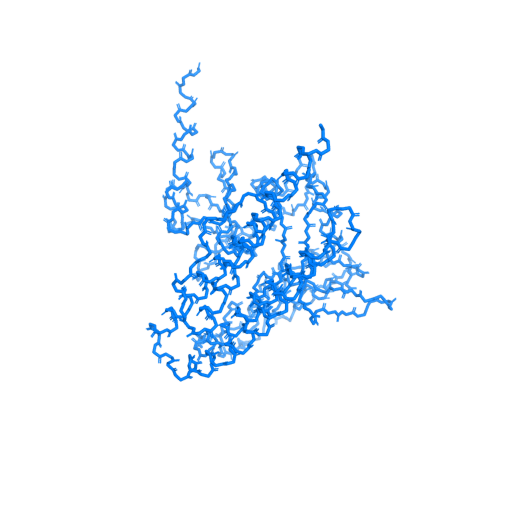 50.12 127 ASN A O 1
ATOM 973 N N . ARG A 1 128 ? 14.025 -9.720 3.298 1.00 55.12 128 ARG A N 1
ATOM 974 C CA . ARG A 1 128 ? 13.240 -9.685 4.541 1.00 55.12 128 ARG A CA 1
ATOM 975 C C . ARG A 1 128 ? 14.160 -9.659 5.758 1.00 55.12 128 ARG A C 1
ATOM 977 O O . ARG A 1 128 ? 14.059 -8.723 6.530 1.00 55.12 128 ARG A O 1
ATOM 984 N N . THR A 1 129 ? 15.116 -10.575 5.867 1.00 54.78 129 THR A N 1
ATOM 985 C CA . THR A 1 129 ? 16.070 -10.634 6.985 1.00 54.78 129 THR A CA 1
ATOM 986 C C . THR A 1 129 ? 16.857 -9.333 7.154 1.00 54.78 129 THR A C 1
ATOM 988 O O . THR A 1 129 ? 16.945 -8.788 8.253 1.00 54.78 129 THR A O 1
ATOM 991 N N . VAL A 1 130 ? 17.357 -8.778 6.043 1.00 51.88 130 VAL A N 1
ATOM 992 C CA . VAL A 1 130 ? 18.003 -7.459 6.015 1.00 51.88 130 VAL A CA 1
ATOM 993 C C . VAL A 1 130 ? 17.035 -6.391 6.531 1.00 51.88 130 VAL A C 1
ATOM 995 O O . VAL A 1 130 ? 17.397 -5.608 7.401 1.00 51.88 130 VAL A O 1
ATOM 998 N N . SER A 1 131 ? 15.800 -6.358 6.027 1.00 49.47 131 SER A N 1
ATOM 999 C CA . SER A 1 131 ? 14.803 -5.365 6.442 1.00 49.47 131 SER A CA 1
ATOM 1000 C C . SER A 1 131 ? 14.432 -5.495 7.922 1.00 49.47 131 SER A C 1
ATOM 1002 O O . SER A 1 131 ? 14.401 -4.486 8.615 1.00 49.47 131 SER A O 1
ATOM 1004 N N . ASP A 1 132 ? 14.204 -6.705 8.426 1.00 51.28 132 ASP A N 1
ATOM 1005 C CA . ASP A 1 132 ? 13.779 -6.981 9.803 1.00 51.28 132 ASP A CA 1
ATOM 1006 C C . ASP A 1 132 ? 14.856 -6.568 10.804 1.00 51.28 132 ASP A C 1
ATOM 1008 O O . ASP A 1 132 ? 14.595 -5.851 11.774 1.00 51.28 132 ASP A O 1
ATOM 1012 N N . ALA A 1 133 ? 16.100 -6.942 10.524 1.00 48.75 133 ALA A N 1
ATOM 1013 C CA . ALA A 1 133 ? 17.215 -6.595 11.381 1.00 48.75 133 ALA A CA 1
ATOM 1014 C C . ALA A 1 133 ? 17.544 -5.079 11.292 1.00 48.75 133 ALA A C 1
ATOM 1016 O O . ALA A 1 133 ? 17.910 -4.463 12.296 1.00 48.75 133 ALA A O 1
ATOM 1017 N N . LEU A 1 134 ? 17.289 -4.427 10.146 1.00 49.19 134 LEU A N 1
ATOM 1018 C CA . LEU A 1 134 ? 17.333 -2.962 10.012 1.00 49.19 134 LEU A CA 1
ATOM 1019 C C . LEU A 1 134 ? 16.169 -2.260 10.729 1.00 49.19 134 LEU A C 1
ATOM 1021 O O . LEU A 1 134 ? 16.359 -1.155 11.234 1.00 49.19 134 LEU A O 1
ATOM 1025 N N . SER A 1 135 ? 14.983 -2.874 10.808 1.00 50.06 135 SER A N 1
ATOM 1026 C CA . SER A 1 135 ? 13.864 -2.389 11.627 1.00 50.06 135 SER A CA 1
ATOM 1027 C C . SER A 1 135 ? 14.246 -2.360 13.092 1.00 50.06 135 SER A C 1
ATOM 1029 O O . SER A 1 135 ? 14.041 -1.352 13.762 1.00 50.06 135 SER A O 1
ATOM 1031 N N . LEU A 1 136 ? 14.838 -3.453 13.581 1.00 48.72 136 LEU A N 1
ATOM 1032 C CA . LEU A 1 136 ? 15.305 -3.548 14.957 1.00 48.72 136 LEU A CA 1
ATOM 1033 C C . LEU A 1 136 ? 16.365 -2.480 15.249 1.00 48.72 136 LEU A C 1
ATOM 1035 O O . LEU A 1 136 ? 16.246 -1.755 16.236 1.00 48.72 136 LEU A O 1
ATOM 1039 N N . ALA A 1 137 ? 17.334 -2.297 14.349 1.00 47.19 137 ALA A N 1
ATOM 1040 C CA . ALA A 1 137 ? 18.347 -1.249 14.479 1.00 47.19 137 ALA A CA 1
ATOM 1041 C C . ALA A 1 137 ? 17.746 0.173 14.443 1.00 47.19 137 ALA A C 1
ATOM 1043 O O . ALA A 1 137 ? 18.168 1.046 15.202 1.00 47.19 137 ALA A O 1
ATOM 1044 N N . ARG A 1 138 ? 16.720 0.412 13.612 1.00 48.81 138 ARG A N 1
ATOM 1045 C CA . ARG A 1 138 ? 15.943 1.668 13.587 1.00 48.81 138 ARG A CA 1
ATOM 1046 C C . ARG A 1 138 ? 15.115 1.859 14.859 1.00 48.81 138 ARG A C 1
ATOM 1048 O O . ARG A 1 138 ? 14.962 2.990 15.314 1.00 48.81 138 ARG A O 1
ATOM 1055 N N . SER A 1 139 ? 14.621 0.768 15.442 1.00 48.19 139 SER A N 1
ATOM 1056 C CA . SER A 1 139 ? 13.778 0.774 16.639 1.00 48.19 139 SER A CA 1
ATOM 1057 C C . SER A 1 139 ? 14.528 1.118 17.927 1.00 48.19 139 SER A C 1
ATOM 1059 O O . SER A 1 139 ? 13.913 1.514 18.912 1.00 48.19 139 SER A O 1
ATOM 1061 N N . GLY A 1 140 ? 15.865 1.076 17.906 1.00 46.16 140 GLY A N 1
ATOM 1062 C CA . GLY A 1 140 ? 16.699 1.439 19.053 1.00 46.16 140 GLY A CA 1
ATOM 1063 C C . GLY A 1 140 ? 16.534 2.888 19.537 1.00 46.16 140 GLY A C 1
ATOM 1064 O O . GLY A 1 140 ? 16.992 3.205 20.632 1.00 46.16 140 GLY A O 1
ATOM 1065 N N . ARG A 1 141 ? 15.886 3.770 18.757 1.00 46.31 141 ARG A N 1
ATOM 1066 C CA . ARG A 1 141 ? 15.551 5.154 19.145 1.00 46.31 141 ARG A CA 1
ATOM 1067 C C . ARG A 1 141 ? 14.253 5.661 18.495 1.00 46.31 141 ARG A C 1
ATOM 1069 O O . ARG A 1 141 ? 14.234 6.785 17.995 1.00 46.31 141 ARG A O 1
ATOM 1076 N N . VAL A 1 142 ? 13.188 4.853 18.436 1.00 52.81 142 VAL A N 1
ATOM 1077 C CA . VAL A 1 142 ? 11.878 5.394 18.015 1.00 52.81 142 VAL A CA 1
ATOM 1078 C C . VAL A 1 142 ? 11.481 6.523 18.972 1.00 52.81 142 VAL A C 1
ATOM 1080 O O . VAL A 1 142 ? 11.743 6.407 20.172 1.00 52.81 142 VAL A O 1
ATOM 1083 N N . GLY A 1 143 ? 10.923 7.619 18.446 1.00 54.47 143 GLY A N 1
ATOM 1084 C CA . GLY A 1 143 ? 10.477 8.756 19.250 1.00 54.47 143 GLY A CA 1
ATOM 1085 C C . GLY A 1 143 ? 9.619 8.261 20.408 1.00 54.47 143 GLY A C 1
ATOM 1086 O O . GLY A 1 143 ? 8.616 7.586 20.200 1.00 54.47 143 GLY A O 1
ATOM 1087 N N . GLN A 1 144 ? 10.069 8.504 21.638 1.00 63.03 144 GLN A N 1
ATOM 1088 C CA . GLN A 1 144 ? 9.271 8.222 22.824 1.00 63.03 144 GLN A CA 1
ATOM 1089 C C . GLN A 1 144 ? 8.400 9.435 23.096 1.00 63.03 144 GLN A C 1
ATOM 1091 O O . GLN A 1 144 ? 8.671 10.202 24.020 1.00 63.03 144 GLN A O 1
ATOM 1096 N N . ASP A 1 145 ? 7.380 9.609 22.266 1.00 70.06 145 ASP A N 1
ATOM 1097 C CA . ASP A 1 145 ? 6.361 10.611 22.521 1.00 70.06 145 ASP A CA 1
ATOM 1098 C C . ASP A 1 145 ? 5.369 10.059 23.547 1.00 70.06 145 ASP A C 1
ATOM 1100 O O . ASP A 1 145 ? 5.187 8.843 23.681 1.00 70.06 145 ASP A O 1
ATOM 1104 N N . ASN A 1 146 ? 4.725 10.953 24.295 1.00 82.12 146 ASN A N 1
ATOM 1105 C CA . ASN A 1 146 ? 3.544 10.573 25.057 1.00 82.12 146 ASN A CA 1
ATOM 1106 C C . ASN A 1 146 ? 2.385 10.399 24.071 1.00 82.12 146 ASN A C 1
ATOM 1108 O O . ASN A 1 146 ? 1.950 11.349 23.418 1.00 82.12 146 ASN A O 1
ATOM 1112 N N . VAL A 1 147 ? 1.894 9.170 23.954 1.00 85.25 147 VAL A N 1
ATOM 1113 C CA . VAL A 1 147 ? 0.799 8.794 23.062 1.00 85.25 147 VAL A CA 1
ATOM 1114 C C . VAL A 1 147 ? -0.409 8.409 23.902 1.00 85.25 147 VAL A C 1
ATOM 1116 O O . VAL A 1 147 ? -0.305 7.532 24.756 1.00 85.25 147 VAL A O 1
ATOM 1119 N N . ASP A 1 148 ? -1.561 9.030 23.644 1.00 87.19 148 ASP A N 1
ATOM 1120 C CA . ASP A 1 148 ? -2.836 8.576 24.203 1.00 87.19 148 ASP A CA 1
ATOM 1121 C C . ASP A 1 148 ? -3.302 7.304 23.483 1.00 87.19 148 ASP A C 1
ATOM 1123 O O . ASP A 1 148 ? -3.782 7.339 22.347 1.00 87.19 148 ASP A O 1
ATOM 1127 N N . LEU A 1 149 ? -3.159 6.173 24.170 1.00 86.88 149 LEU A N 1
ATOM 1128 C CA . LEU A 1 149 ? -3.482 4.849 23.654 1.00 86.88 149 LEU A CA 1
ATOM 1129 C C . LEU A 1 149 ? -4.961 4.722 23.262 1.00 86.88 149 LEU A C 1
ATOM 1131 O O . LEU A 1 149 ? -5.279 4.055 22.277 1.00 86.88 149 LEU A O 1
ATOM 1135 N N . CYS A 1 150 ? -5.860 5.365 24.015 1.00 84.25 150 CYS A N 1
ATOM 1136 C CA . CYS A 1 150 ? -7.299 5.308 23.768 1.00 84.25 150 CYS A CA 1
ATOM 1137 C C . CYS A 1 150 ? -7.655 6.028 22.468 1.00 84.25 150 CYS A C 1
ATOM 1139 O O . CYS A 1 150 ? -8.365 5.465 21.636 1.00 84.25 150 CYS A O 1
ATOM 1141 N N . ALA A 1 151 ? -7.117 7.233 22.268 1.00 81.50 151 ALA A N 1
ATOM 1142 C CA . ALA A 1 151 ? -7.330 8.003 21.047 1.00 81.50 151 ALA A CA 1
ATOM 1143 C C . ALA A 1 151 ? -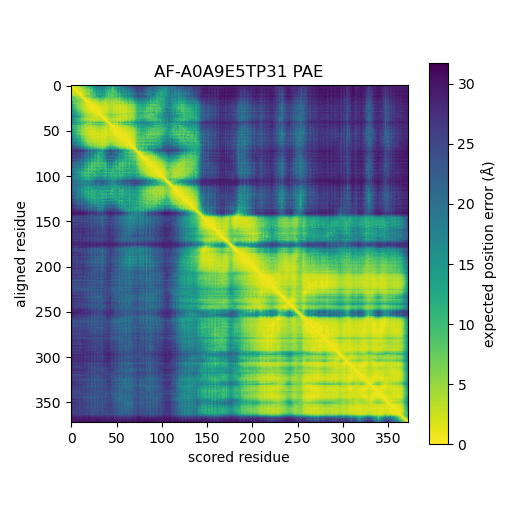6.791 7.263 19.812 1.00 81.50 151 ALA A C 1
ATOM 1145 O O . ALA A 1 151 ? -7.469 7.178 18.786 1.00 81.50 151 ALA A O 1
ATOM 1146 N N . THR A 1 152 ? -5.600 6.668 19.921 1.00 81.81 152 THR A N 1
ATOM 1147 C CA . THR A 1 152 ? -4.996 5.895 18.829 1.00 81.81 152 THR A CA 1
ATOM 1148 C C . THR A 1 152 ? -5.812 4.645 18.483 1.00 81.81 152 THR A C 1
ATOM 1150 O O . THR A 1 152 ? -6.075 4.390 17.306 1.00 81.81 152 THR A O 1
ATOM 1153 N N . LEU A 1 153 ? -6.271 3.888 19.486 1.00 84.19 153 LEU A N 1
ATOM 1154 C CA . LEU A 1 153 ? -7.142 2.730 19.268 1.00 84.19 153 LEU A CA 1
ATOM 1155 C C . LEU A 1 153 ? -8.484 3.138 18.649 1.00 84.19 153 LEU A C 1
ATOM 1157 O O . LEU A 1 153 ? -8.979 2.453 17.758 1.00 84.19 153 LEU A O 1
ATOM 1161 N N . GLN A 1 154 ? -9.069 4.246 19.106 1.00 80.88 154 GLN A N 1
ATOM 1162 C CA . GLN A 1 154 ? -10.358 4.730 18.622 1.00 80.88 154 GLN A CA 1
ATOM 1163 C C . GLN A 1 154 ? -10.292 5.156 17.153 1.00 80.88 154 GLN A C 1
ATOM 1165 O O . GLN A 1 154 ? -11.171 4.773 16.387 1.00 80.88 154 GLN A O 1
ATOM 1170 N N . SER A 1 155 ? -9.230 5.856 16.746 1.00 76.88 155 SER A N 1
ATOM 1171 C CA . SER A 1 155 ? -8.978 6.208 15.340 1.00 76.88 155 SER A CA 1
ATOM 1172 C C . SER A 1 155 ? -8.866 4.962 14.446 1.00 76.88 155 SER A C 1
ATOM 1174 O O . SER A 1 155 ? -9.504 4.868 13.392 1.00 76.88 155 SER A O 1
ATOM 1176 N N . ALA A 1 156 ? -8.120 3.947 14.902 1.00 78.56 156 ALA A N 1
ATOM 1177 C CA . ALA A 1 156 ? -8.002 2.679 14.184 1.00 78.56 156 ALA A CA 1
ATOM 1178 C C . ALA A 1 156 ? -9.349 1.933 14.099 1.00 78.56 156 ALA A C 1
ATOM 1180 O O . ALA A 1 156 ? -9.707 1.426 13.037 1.00 78.56 156 ALA A O 1
ATOM 1181 N N . ALA A 1 157 ? -10.105 1.887 15.201 1.00 79.50 157 ALA A N 1
ATOM 1182 C CA . ALA A 1 157 ? -11.390 1.198 15.285 1.00 79.50 157 ALA A CA 1
ATOM 1183 C C . ALA A 1 157 ? -12.473 1.865 14.430 1.00 79.50 157 ALA A C 1
ATOM 1185 O O . ALA A 1 157 ? -13.124 1.176 13.648 1.00 79.50 157 ALA A O 1
ATOM 1186 N N . GLN A 1 158 ? -12.632 3.192 14.529 1.00 76.75 158 GLN A N 1
ATOM 1187 C CA . GLN A 1 158 ? -13.625 3.963 13.767 1.00 76.75 158 GLN A CA 1
ATOM 1188 C C . GLN A 1 158 ? -13.580 3.611 12.290 1.00 76.75 158 GLN A C 1
ATOM 1190 O O . GLN A 1 158 ? -14.606 3.352 11.670 1.00 76.75 158 GLN A O 1
ATOM 1195 N N . SER A 1 159 ? -12.375 3.468 11.775 1.00 68.31 159 SER A N 1
ATOM 1196 C CA . SER A 1 159 ? -12.171 3.292 10.357 1.00 68.31 159 SER A CA 1
ATOM 1197 C C . SER A 1 159 ? -12.248 1.855 9.862 1.00 68.31 159 SER A C 1
ATOM 1199 O O . SER A 1 159 ? -12.240 1.622 8.655 1.00 68.31 159 SER A O 1
ATOM 1201 N N . ALA A 1 160 ? -12.313 0.899 10.788 1.00 72.94 160 ALA A N 1
ATOM 1202 C CA . ALA A 1 160 ? -12.640 -0.485 10.493 1.00 72.94 160 ALA A CA 1
ATOM 1203 C C . ALA A 1 160 ? -14.136 -0.776 10.696 1.00 72.94 160 ALA A C 1
ATOM 1205 O O . ALA A 1 160 ? -14.612 -1.782 10.191 1.00 72.94 160 ALA A O 1
ATOM 1206 N N . THR A 1 161 ? -14.885 0.080 11.403 1.00 76.94 161 THR A N 1
ATOM 1207 C CA . THR A 1 161 ? -16.284 -0.163 11.809 1.00 76.94 161 THR A CA 1
ATOM 1208 C C . THR A 1 161 ? -17.173 -0.660 10.669 1.00 76.94 161 THR A C 1
ATOM 1210 O O . THR A 1 161 ? -17.798 -1.709 10.815 1.00 76.94 161 THR A O 1
ATOM 1213 N N . SER A 1 162 ? -17.177 0.031 9.524 1.00 67.44 162 SER A N 1
ATOM 1214 C CA . SER A 1 162 ? -18.041 -0.307 8.382 1.00 67.44 162 SER A CA 1
ATOM 1215 C C . SER A 1 162 ? -17.821 -1.738 7.877 1.00 67.44 162 SER A C 1
ATOM 1217 O O . SER A 1 162 ? -18.783 -2.447 7.598 1.00 67.44 162 SER A O 1
ATOM 1219 N N . GLU A 1 163 ? -16.570 -2.205 7.868 1.00 68.94 163 GLU A N 1
ATOM 1220 C CA . GLU A 1 163 ? -16.194 -3.559 7.438 1.00 68.94 163 GLU A CA 1
ATOM 1221 C C . GLU A 1 163 ? -16.790 -4.648 8.350 1.00 68.94 163 GLU A C 1
ATOM 1223 O O . GLU A 1 163 ? -17.154 -5.737 7.903 1.00 68.94 163 GLU A O 1
ATOM 1228 N N . PHE A 1 164 ? -16.896 -4.365 9.651 1.00 79.50 164 PHE A N 1
ATOM 1229 C CA . PHE A 1 164 ? -17.492 -5.287 10.618 1.00 79.50 164 PHE A CA 1
ATOM 1230 C C . PHE A 1 164 ? -19.024 -5.240 10.556 1.00 79.50 164 PHE A C 1
ATOM 1232 O O . PHE A 1 164 ? -19.674 -6.291 10.577 1.00 79.50 164 PHE A O 1
ATOM 1239 N N . GLU A 1 165 ? -19.604 -4.044 10.434 1.00 79.25 165 GLU A N 1
ATOM 1240 C CA . GLU A 1 165 ? -21.056 -3.841 10.422 1.00 79.25 165 GLU A CA 1
ATOM 1241 C C . GLU A 1 165 ? -21.734 -4.452 9.192 1.00 79.25 165 GLU A C 1
ATOM 1243 O O . GLU A 1 165 ? -22.793 -5.068 9.337 1.00 79.25 165 GLU A O 1
ATOM 1248 N N . GLU A 1 166 ? -21.101 -4.399 8.014 1.00 69.31 166 GLU A N 1
ATOM 1249 C CA . GLU A 1 166 ? -21.579 -5.082 6.797 1.00 69.31 166 GLU A CA 1
ATOM 1250 C C . GLU A 1 166 ? -21.773 -6.593 6.995 1.00 69.31 166 GLU A C 1
ATOM 1252 O O . GLU A 1 166 ? -22.597 -7.233 6.337 1.00 69.31 166 GLU A O 1
ATOM 1257 N N . ARG A 1 167 ? -21.034 -7.180 7.940 1.00 78.56 167 ARG A N 1
ATOM 1258 C CA . ARG A 1 167 ? -21.108 -8.598 8.304 1.00 78.56 167 ARG A CA 1
ATOM 1259 C C . ARG A 1 167 ? -21.913 -8.863 9.572 1.00 78.56 167 ARG A C 1
ATOM 1261 O O . ARG A 1 167 ? -21.913 -9.987 10.071 1.00 78.56 167 ARG A O 1
ATOM 1268 N N . GLY A 1 168 ? -22.619 -7.857 10.085 1.00 79.81 168 GLY A N 1
ATOM 1269 C CA . GLY A 1 168 ? -23.406 -7.954 11.312 1.00 79.81 168 GLY A CA 1
ATOM 1270 C C . GLY A 1 168 ? -22.556 -8.075 12.581 1.00 79.81 168 GLY A C 1
ATOM 1271 O O . GLY A 1 168 ? -23.096 -8.382 13.646 1.00 79.81 168 GLY A O 1
ATOM 1272 N N . ALA A 1 169 ? -21.244 -7.841 12.493 1.00 84.56 169 ALA A N 1
ATOM 1273 C CA . ALA A 1 169 ? -20.359 -7.776 13.645 1.00 84.56 169 ALA A CA 1
ATOM 1274 C C . ALA A 1 169 ? -20.314 -6.338 14.177 1.00 84.56 169 ALA A C 1
ATOM 1276 O O . ALA A 1 169 ? -20.172 -5.383 13.423 1.00 84.56 169 ALA A O 1
ATOM 1277 N N . LYS A 1 170 ? -20.427 -6.171 15.497 1.00 82.56 170 LYS A N 1
ATOM 1278 C CA . LYS A 1 170 ? -20.335 -4.853 16.135 1.00 82.56 170 LYS A CA 1
ATOM 1279 C C . LYS A 1 170 ? -18.946 -4.657 16.715 1.00 82.56 170 LYS A C 1
ATOM 1281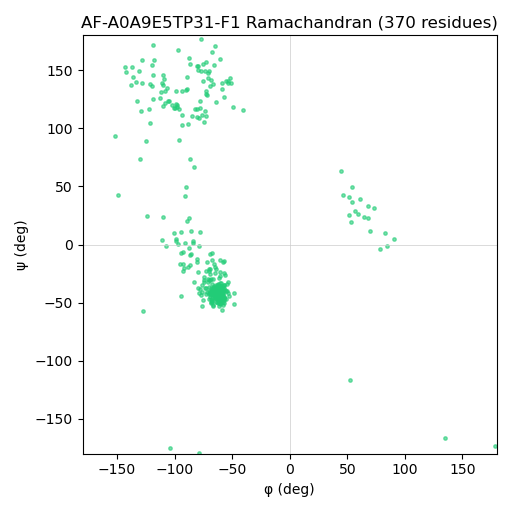 O O . LYS A 1 170 ? -18.562 -5.379 17.636 1.00 82.56 170 LYS A O 1
ATOM 1286 N N . LEU A 1 171 ? -18.220 -3.665 16.210 1.00 80.88 171 LEU A N 1
ATOM 1287 C CA . LEU A 1 171 ? -16.964 -3.244 16.810 1.00 80.88 171 LEU A CA 1
ATOM 1288 C C . LEU A 1 171 ? -17.270 -2.333 18.004 1.00 80.88 171 LEU A C 1
ATOM 1290 O O . LEU A 1 171 ? -17.755 -1.218 17.847 1.00 80.88 171 LEU A O 1
ATOM 1294 N N . GLN A 1 172 ? -17.021 -2.823 19.216 1.00 79.19 172 GLN A N 1
ATOM 1295 C CA . GLN A 1 172 ? -17.182 -2.027 20.429 1.00 79.19 172 GLN A CA 1
ATOM 1296 C C . GLN A 1 172 ? -15.844 -1.391 20.791 1.00 79.19 172 GLN A C 1
ATOM 1298 O O . GLN A 1 172 ? -14.957 -2.056 21.325 1.00 79.19 172 GLN A O 1
ATOM 1303 N N . SER A 1 173 ? -15.694 -0.097 20.510 1.00 68.81 173 SER A N 1
ATOM 1304 C CA . SER A 1 173 ? -14.606 0.680 21.098 1.00 68.81 173 SER A CA 1
ATOM 1305 C C . SER A 1 173 ? -14.932 0.973 22.566 1.00 68.81 173 SER A C 1
ATOM 1307 O O . SER A 1 173 ? -16.084 1.307 22.867 1.00 68.81 173 SER A O 1
ATOM 1309 N N . PRO A 1 174 ? -13.955 0.915 23.488 1.00 65.69 174 PRO A N 1
ATOM 1310 C CA . PRO A 1 174 ? -14.138 1.474 24.822 1.00 65.69 174 PRO A CA 1
ATOM 1311 C C . PRO A 1 174 ? -14.639 2.919 24.702 1.00 65.69 174 PRO A C 1
ATOM 1313 O O . PRO A 1 174 ? -14.163 3.661 23.840 1.00 65.69 174 PRO A O 1
ATOM 1316 N N . SER A 1 175 ? -15.591 3.336 25.544 1.00 60.91 175 SER A N 1
ATOM 1317 C CA . SER A 1 175 ? -15.905 4.764 25.668 1.00 60.91 175 SER A CA 1
ATOM 1318 C C . SER A 1 175 ? -14.611 5.512 25.972 1.00 60.91 175 SER A C 1
ATOM 1320 O O . SER A 1 175 ? -13.818 4.987 26.761 1.00 60.91 175 SER A O 1
ATOM 1322 N N . ALA A 1 176 ? -14.414 6.702 25.391 1.00 59.28 176 ALA A N 1
ATOM 1323 C CA . ALA A 1 176 ? -13.267 7.555 25.696 1.00 59.28 176 ALA A CA 1
ATOM 1324 C C . ALA A 1 176 ? -13.012 7.516 27.207 1.00 59.28 176 ALA A C 1
ATOM 1326 O O . ALA A 1 176 ? -13.906 7.832 28.000 1.00 59.28 176 ALA A O 1
ATOM 1327 N N . ALA A 1 177 ? -11.851 6.987 27.604 1.00 58.69 177 ALA A N 1
ATOM 1328 C CA . ALA A 1 177 ? -11.535 6.839 29.012 1.00 58.69 177 ALA A CA 1
ATOM 1329 C C . ALA A 1 177 ? -11.677 8.216 29.672 1.00 58.69 177 ALA A C 1
ATOM 1331 O O . ALA A 1 177 ? -11.300 9.232 29.091 1.00 58.69 177 ALA A O 1
ATOM 1332 N N . SER A 1 178 ? -12.213 8.266 30.892 1.00 61.28 178 SER A N 1
ATOM 1333 C CA . SER A 1 178 ? -12.376 9.530 31.624 1.00 61.28 178 SER A CA 1
ATOM 1334 C C . SER A 1 178 ? -11.049 10.277 31.834 1.00 61.28 178 SER A C 1
ATOM 1336 O O . SER A 1 178 ? -11.061 11.464 32.156 1.00 61.28 178 SER A O 1
ATOM 1338 N N . ARG A 1 179 ? -9.906 9.603 31.629 1.00 71.88 179 ARG A N 1
ATOM 1339 C CA . ARG A 1 179 ? -8.569 10.191 31.489 1.00 71.88 179 ARG A CA 1
ATOM 1340 C C . ARG A 1 179 ? -7.803 9.524 30.331 1.00 71.88 179 ARG A C 1
ATOM 1342 O O . ARG A 1 179 ? -7.924 8.305 30.192 1.00 71.88 179 ARG A O 1
ATOM 1349 N N . PRO A 1 180 ? -6.984 10.279 29.571 1.00 78.75 180 PRO A N 1
ATOM 1350 C CA . PRO A 1 180 ? -6.062 9.728 28.575 1.00 78.75 180 PRO A CA 1
ATOM 1351 C C . PRO A 1 180 ? -5.156 8.652 29.180 1.00 78.75 180 PRO A C 1
ATOM 1353 O O . PRO A 1 180 ? -4.656 8.822 30.297 1.00 78.75 180 PRO A O 1
ATOM 1356 N N . ILE A 1 181 ? -4.927 7.559 28.448 1.00 87.56 181 ILE A N 1
ATOM 1357 C CA . ILE A 1 181 ? -3.936 6.545 28.835 1.00 87.56 181 ILE A CA 1
ATOM 1358 C C . ILE A 1 181 ? -2.659 6.863 28.072 1.00 87.56 181 ILE A C 1
ATOM 1360 O O . ILE A 1 181 ? -2.461 6.400 26.950 1.00 87.56 181 ILE A O 1
ATOM 1364 N N . GLU A 1 182 ? -1.802 7.682 28.677 1.00 88.31 182 GLU A N 1
ATOM 1365 C CA . GLU A 1 182 ? -0.531 8.056 28.066 1.00 88.31 182 GLU A CA 1
ATOM 1366 C C . GLU A 1 182 ? 0.500 6.937 28.211 1.00 88.31 182 GLU A C 1
ATOM 1368 O O . GLU A 1 182 ? 0.841 6.508 29.317 1.00 88.31 182 GLU A O 1
ATOM 1373 N N . VAL A 1 183 ? 1.031 6.486 27.079 1.00 88.31 183 VAL A N 1
ATOM 1374 C CA . VAL A 1 183 ? 2.173 5.577 27.015 1.00 88.31 183 VAL A CA 1
ATOM 1375 C C . VAL A 1 183 ? 3.321 6.251 26.284 1.00 88.31 183 VAL A C 1
ATOM 1377 O O . VAL A 1 183 ? 3.109 7.002 25.336 1.00 88.31 183 VAL A O 1
ATOM 1380 N N . ARG A 1 184 ? 4.554 5.960 26.704 1.00 83.69 184 ARG A N 1
ATOM 1381 C CA . ARG A 1 184 ? 5.729 6.354 25.926 1.00 83.69 184 ARG A CA 1
ATOM 1382 C C . ARG A 1 184 ? 5.908 5.395 24.766 1.00 83.69 184 ARG A C 1
ATOM 1384 O O . ARG A 1 184 ? 6.144 4.207 24.990 1.00 83.69 184 ARG A O 1
ATOM 1391 N N . GLY A 1 185 ? 5.826 5.906 23.548 1.00 80.12 185 GLY A N 1
ATOM 1392 C CA . GLY A 1 185 ? 5.983 5.086 22.361 1.00 80.12 185 GLY A CA 1
ATOM 1393 C C . GLY A 1 185 ? 5.815 5.868 21.074 1.00 80.12 185 GLY A C 1
ATOM 1394 O O . GLY A 1 185 ? 5.670 7.085 21.070 1.00 80.12 185 GLY A O 1
ATOM 1395 N N . ASP A 1 186 ? 5.820 5.123 19.980 1.00 72.88 186 ASP A N 1
ATOM 1396 C CA . ASP A 1 186 ? 5.632 5.664 18.646 1.00 72.88 186 ASP A CA 1
ATOM 1397 C C . ASP A 1 186 ? 4.183 5.490 18.217 1.00 72.88 186 ASP A C 1
ATOM 1399 O O . ASP A 1 186 ? 3.667 4.368 18.159 1.00 72.88 186 ASP A O 1
ATOM 1403 N N . ARG A 1 187 ? 3.519 6.610 17.928 1.00 73.75 187 ARG A N 1
ATOM 1404 C CA . ARG A 1 187 ? 2.111 6.604 17.525 1.00 73.75 187 ARG A CA 1
ATOM 1405 C C . ARG A 1 187 ? 1.897 5.766 16.265 1.00 73.75 187 ARG A C 1
ATOM 1407 O O . ARG A 1 187 ? 0.984 4.948 16.254 1.00 73.75 187 ARG A O 1
ATOM 1414 N N . GLY A 1 188 ? 2.746 5.916 15.248 1.00 66.81 188 GLY A N 1
ATOM 1415 C CA . GLY A 1 188 ? 2.605 5.185 13.985 1.00 66.81 188 GLY A CA 1
ATOM 1416 C C . GLY A 1 188 ? 2.745 3.669 14.159 1.00 66.81 188 GLY A C 1
ATOM 1417 O O . GLY A 1 188 ? 1.984 2.895 13.582 1.00 66.81 188 GLY A O 1
ATOM 1418 N N . ALA A 1 189 ? 3.670 3.222 15.008 1.00 70.56 189 ALA A N 1
ATOM 1419 C CA . ALA A 1 189 ? 3.858 1.816 15.341 1.00 70.56 189 ALA A CA 1
ATOM 1420 C C . ALA A 1 189 ? 2.660 1.244 16.114 1.00 70.56 189 ALA A C 1
ATOM 1422 O O . ALA A 1 189 ? 2.252 0.110 15.854 1.00 70.56 189 ALA A O 1
ATOM 1423 N N . LEU A 1 190 ? 2.078 2.020 17.035 1.00 79.62 190 LEU A N 1
ATOM 1424 C CA . LEU A 1 190 ? 0.864 1.634 17.760 1.00 79.62 190 LEU A CA 1
ATOM 1425 C C . LEU A 1 190 ? -0.356 1.566 16.831 1.00 79.62 190 LEU A C 1
ATOM 1427 O O . LEU A 1 190 ? -1.105 0.592 16.885 1.00 79.62 190 LEU A O 1
ATOM 1431 N N . GLU A 1 191 ? -0.523 2.532 15.926 1.00 75.69 191 GLU A N 1
ATOM 1432 C CA . GLU A 1 191 ? -1.554 2.484 14.879 1.00 75.69 191 GLU A CA 1
ATOM 1433 C C . GLU A 1 191 ? -1.397 1.224 14.024 1.00 75.69 191 GLU A C 1
ATOM 1435 O O . GLU A 1 191 ? -2.347 0.459 13.851 1.00 75.69 191 GLU A O 1
ATOM 1440 N N . GLN A 1 192 ? -0.176 0.935 13.567 1.00 70.12 192 GLN A N 1
ATOM 1441 C CA . GLN A 1 192 ? 0.115 -0.259 12.777 1.00 70.12 192 GLN A CA 1
ATOM 1442 C C . GLN A 1 192 ? -0.187 -1.561 13.532 1.00 70.12 192 GLN A C 1
ATOM 1444 O O . GLN A 1 192 ? -0.692 -2.516 12.931 1.00 70.12 192 GLN A O 1
ATOM 1449 N N . LEU A 1 193 ? 0.105 -1.611 14.836 1.00 81.38 193 LEU A N 1
ATOM 1450 C CA . LEU A 1 193 ? -0.236 -2.738 15.701 1.00 81.38 193 LEU A CA 1
ATOM 1451 C C . LEU A 1 193 ? -1.752 -2.954 15.744 1.00 81.38 193 LEU A C 1
ATOM 1453 O O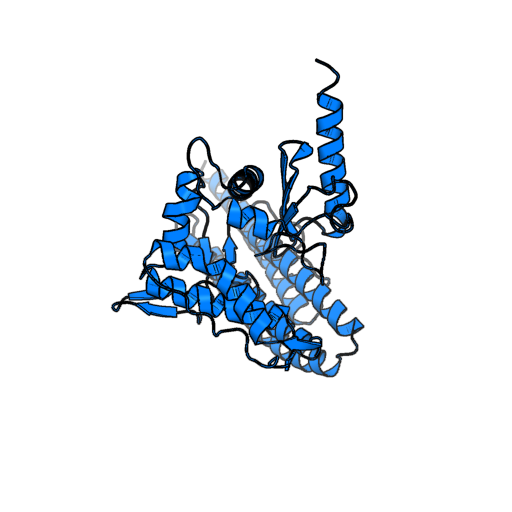 . LEU A 1 193 ? -2.214 -4.068 15.494 1.00 81.38 193 LEU A O 1
ATOM 1457 N N . PHE A 1 194 ? -2.529 -1.904 16.021 1.00 83.19 194 PHE A N 1
ATOM 1458 C CA . PHE A 1 194 ? -3.987 -2.008 16.108 1.00 83.19 194 PHE A CA 1
ATOM 1459 C C . PHE A 1 194 ? -4.621 -2.410 14.782 1.00 83.19 194 PHE A C 1
ATOM 1461 O O . PHE A 1 194 ? -5.524 -3.243 14.766 1.00 83.19 194 PHE A O 1
ATOM 1468 N N . LEU A 1 195 ? -4.099 -1.920 13.662 1.00 76.56 195 LEU A N 1
ATOM 1469 C CA . LEU A 1 195 ? -4.565 -2.325 12.338 1.00 76.56 195 LEU A CA 1
ATOM 1470 C C . LEU A 1 195 ? -4.308 -3.799 12.051 1.00 76.56 195 LEU A C 1
ATOM 1472 O O . LEU A 1 195 ? -5.160 -4.468 11.475 1.00 76.56 195 LEU A O 1
ATOM 1476 N N . ASN A 1 196 ? -3.165 -4.333 12.481 1.00 78.19 196 ASN A N 1
ATOM 1477 C CA . ASN A 1 196 ? -2.887 -5.760 12.335 1.00 78.19 196 ASN A CA 1
ATOM 1478 C C . ASN A 1 196 ? -3.846 -6.612 13.182 1.00 78.19 196 ASN A C 1
ATOM 1480 O O . ASN A 1 196 ? -4.285 -7.670 12.730 1.00 78.19 196 ASN A O 1
ATOM 1484 N N . LEU A 1 197 ? -4.210 -6.144 14.380 1.00 84.12 197 LEU A N 1
ATOM 1485 C CA . LEU A 1 197 ? -5.209 -6.805 15.225 1.00 84.12 197 LEU A CA 1
ATOM 1486 C C . LEU A 1 197 ? -6.615 -6.729 14.618 1.00 84.12 197 LEU A C 1
ATOM 1488 O O . LEU A 1 197 ? -7.330 -7.729 14.615 1.00 84.12 197 LEU A O 1
ATOM 1492 N N . LEU A 1 198 ? -6.999 -5.581 14.058 1.00 83.31 198 LEU A N 1
ATOM 1493 C CA . LEU A 1 198 ? -8.284 -5.408 13.379 1.00 83.31 198 LEU A CA 1
ATOM 1494 C C . LEU A 1 198 ? -8.369 -6.252 12.107 1.00 83.31 198 LEU A C 1
ATOM 1496 O O . LEU A 1 198 ? -9.383 -6.905 11.894 1.00 83.31 198 LEU A O 1
ATOM 1500 N N . ALA A 1 199 ? -7.302 -6.332 11.309 1.00 79.44 199 ALA A N 1
ATOM 1501 C CA . ALA A 1 199 ? -7.235 -7.229 10.155 1.00 79.44 199 ALA A CA 1
ATOM 1502 C C . ALA A 1 199 ? -7.387 -8.699 10.579 1.00 79.44 199 ALA A C 1
ATOM 1504 O O . ALA A 1 199 ? -8.124 -9.464 9.957 1.00 79.44 199 ALA A O 1
ATOM 1505 N N . LEU A 1 200 ? -6.751 -9.095 11.687 1.00 84.44 200 LEU A N 1
ATOM 1506 C CA . LEU A 1 200 ? -6.928 -10.427 12.257 1.00 84.44 200 LEU A CA 1
ATOM 1507 C C . LEU A 1 200 ? -8.372 -10.670 12.729 1.00 84.44 200 LEU A C 1
ATOM 1509 O O . LEU A 1 200 ? -8.906 -11.759 12.520 1.00 84.44 200 LEU A O 1
ATOM 1513 N N . ALA A 1 201 ? -9.016 -9.686 13.354 1.00 86.81 201 ALA A N 1
ATOM 1514 C CA . ALA A 1 201 ? -10.411 -9.790 13.771 1.00 86.81 201 ALA A CA 1
ATOM 1515 C C . ALA A 1 201 ? -11.358 -9.862 12.560 1.00 86.81 201 ALA A C 1
ATOM 1517 O O . ALA A 1 201 ? -12.233 -10.727 12.521 1.00 86.81 201 ALA A O 1
ATOM 1518 N N . ALA A 1 202 ? -11.130 -9.040 11.534 1.00 83.31 202 ALA A N 1
ATOM 1519 C CA . ALA A 1 202 ? -11.890 -9.052 10.289 1.00 83.31 202 ALA A CA 1
ATOM 1520 C C . ALA A 1 202 ? -11.788 -10.419 9.605 1.00 83.31 202 ALA A C 1
ATOM 1522 O O . ALA A 1 202 ? -12.801 -10.984 9.207 1.00 83.31 202 ALA A O 1
ATOM 1523 N N . LEU A 1 203 ? -10.595 -11.019 9.563 1.00 85.19 203 LEU A N 1
ATOM 1524 C CA . LEU A 1 203 ? -10.389 -12.380 9.059 1.00 85.19 203 LEU A CA 1
ATOM 1525 C C . LEU A 1 203 ? -11.305 -13.410 9.753 1.00 85.19 203 LEU A C 1
ATOM 1527 O O . LEU A 1 203 ? -11.862 -14.285 9.091 1.00 85.19 203 LEU A O 1
ATOM 1531 N N . HIS A 1 204 ? -11.484 -13.301 11.074 1.00 86.06 204 HIS A N 1
ATOM 1532 C CA . HIS A 1 204 ? -12.358 -14.194 11.845 1.00 86.06 204 HIS A CA 1
ATOM 1533 C C . HIS A 1 204 ? -13.846 -13.904 11.631 1.00 86.06 204 HIS A C 1
ATOM 1535 O O . HIS A 1 204 ? -14.647 -14.837 11.649 1.00 86.06 204 HIS A O 1
ATOM 1541 N N . VAL A 1 205 ? -14.219 -12.645 11.398 1.00 87.25 205 VAL A N 1
ATOM 1542 C CA . VAL A 1 205 ? -15.600 -12.253 11.071 1.00 87.25 205 VAL A CA 1
ATOM 1543 C C . VAL A 1 205 ? -15.988 -12.741 9.680 1.00 87.25 205 VAL A C 1
ATOM 1545 O O . VAL A 1 205 ? -17.027 -13.371 9.503 1.00 87.25 205 VAL A O 1
ATOM 1548 N N . TRP A 1 206 ? -15.113 -12.526 8.703 1.00 85.94 206 TRP A N 1
ATOM 1549 C CA . TRP A 1 206 ? -15.293 -12.986 7.331 1.00 85.94 206 TRP A CA 1
ATOM 1550 C C . TRP A 1 206 ? -15.183 -14.505 7.187 1.00 85.94 206 TRP A C 1
ATOM 1552 O O . TRP A 1 206 ? -15.691 -15.064 6.214 1.00 85.94 206 TRP A O 1
ATOM 1562 N N . ARG A 1 207 ? -14.499 -15.172 8.132 1.00 86.69 207 ARG A N 1
ATOM 1563 C CA . ARG A 1 207 ? -14.185 -16.615 8.126 1.00 86.69 207 ARG A CA 1
ATOM 1564 C C . ARG A 1 207 ? -13.534 -17.083 6.820 1.00 86.69 207 ARG A C 1
ATOM 1566 O O . ARG A 1 207 ? -13.633 -18.243 6.429 1.00 86.69 207 ARG A O 1
ATOM 1573 N N . ARG A 1 208 ? -12.880 -16.159 6.119 1.00 85.56 208 ARG A N 1
ATOM 1574 C CA . ARG A 1 208 ? -12.258 -16.337 4.805 1.00 85.56 208 ARG A CA 1
ATOM 1575 C C . ARG A 1 208 ? -10.962 -15.530 4.765 1.00 85.56 208 ARG A C 1
ATOM 1577 O O . ARG A 1 208 ? -10.866 -14.514 5.452 1.00 85.56 208 ARG A O 1
ATOM 1584 N N . PRO A 1 209 ? -9.970 -15.929 3.950 1.00 85.81 209 PRO A N 1
ATOM 1585 C CA . PRO A 1 209 ? -8.778 -15.116 3.742 1.00 85.81 209 PRO A CA 1
ATOM 1586 C C . PRO A 1 209 ? -9.158 -13.720 3.226 1.00 85.81 209 PRO A C 1
ATOM 1588 O O . PRO A 1 209 ? -9.824 -13.622 2.195 1.00 85.81 209 PRO A O 1
ATOM 1591 N N . LEU A 1 210 ? -8.690 -12.646 3.875 1.00 86.56 210 LEU A N 1
ATOM 1592 C CA . LEU A 1 210 ? -8.954 -11.267 3.429 1.00 86.56 210 LEU A CA 1
ATOM 1593 C C . LEU A 1 210 ? -8.569 -10.999 1.959 1.00 86.56 210 LEU A C 1
ATOM 1595 O O . LEU A 1 210 ? -9.290 -10.261 1.297 1.00 86.56 210 LEU A O 1
ATOM 1599 N N . PRO A 1 211 ? -7.530 -11.628 1.367 1.00 87.56 211 PRO A N 1
ATOM 1600 C CA . PRO A 1 211 ? -7.286 -11.492 -0.070 1.00 87.56 211 PRO A CA 1
ATOM 1601 C C . PRO A 1 211 ? -8.435 -12.014 -0.945 1.00 87.56 211 PRO A C 1
ATOM 1603 O O . PRO A 1 211 ? -8.633 -11.530 -2.051 1.00 87.56 211 PRO A O 1
ATOM 1606 N N . GLN A 1 212 ? -9.216 -12.995 -0.489 1.00 88.94 212 GLN A N 1
ATOM 1607 C CA . GLN A 1 212 ? -10.411 -13.420 -1.225 1.00 88.94 212 GLN A CA 1
ATOM 1608 C C . GLN A 1 212 ? -11.537 -12.397 -1.102 1.00 88.94 212 GLN A C 1
ATOM 1610 O O . GLN A 1 212 ? -12.227 -12.150 -2.084 1.00 88.94 212 GLN A O 1
ATOM 1615 N N . VAL A 1 213 ? -11.684 -11.786 0.075 1.00 89.94 213 VAL A N 1
ATOM 1616 C CA . VAL A 1 213 ? -12.638 -10.695 0.306 1.00 89.94 213 VAL A CA 1
ATOM 1617 C C . VAL A 1 213 ? -12.297 -9.512 -0.599 1.00 89.94 213 VAL A C 1
ATOM 1619 O O . VAL A 1 213 ? -13.107 -9.110 -1.424 1.00 89.94 213 VAL A O 1
ATOM 1622 N N . LEU A 1 214 ? -11.049 -9.042 -0.563 1.00 90.88 214 LEU A N 1
ATOM 1623 C CA . LEU A 1 214 ? -10.575 -7.977 -1.446 1.00 90.88 214 LEU A CA 1
ATOM 1624 C C . LEU A 1 214 ? -10.807 -8.305 -2.926 1.00 90.88 214 LEU A C 1
ATOM 1626 O O . LEU A 1 214 ? -11.164 -7.426 -3.710 1.00 90.88 214 LEU A O 1
ATOM 1630 N N . ARG A 1 215 ? -10.588 -9.568 -3.319 1.00 93.19 215 ARG A N 1
ATOM 1631 C CA . ARG A 1 215 ? -10.838 -10.009 -4.689 1.00 93.19 215 ARG A CA 1
ATOM 1632 C C . ARG A 1 215 ? -12.293 -9.792 -5.085 1.00 93.19 215 ARG A C 1
ATOM 1634 O O . ARG A 1 215 ? -12.548 -9.107 -6.064 1.00 93.19 215 ARG A O 1
ATOM 1641 N N . GLU A 1 216 ? -13.201 -10.365 -4.310 1.00 93.88 216 GLU A N 1
ATOM 1642 C CA . GLU A 1 216 ? -14.632 -10.393 -4.601 1.00 93.88 216 GLU A CA 1
ATOM 1643 C C . GLU A 1 216 ? -15.262 -8.998 -4.554 1.00 93.88 216 GLU A C 1
ATOM 1645 O O . GLU A 1 216 ? -16.031 -8.640 -5.442 1.00 93.88 216 GLU A O 1
ATOM 1650 N N . TYR A 1 217 ? -14.907 -8.199 -3.547 1.00 92.56 217 TYR A N 1
ATOM 1651 C CA . TYR A 1 217 ? -15.592 -6.939 -3.265 1.00 92.56 217 TYR A CA 1
ATOM 1652 C C . TYR A 1 217 ? -14.960 -5.724 -3.943 1.00 92.56 217 TYR A C 1
ATOM 1654 O O . TYR A 1 217 ? -15.653 -4.737 -4.166 1.00 92.56 217 TYR A O 1
ATOM 1662 N N . VAL A 1 218 ? -13.675 -5.782 -4.314 1.00 94.44 218 VAL A N 1
ATOM 1663 C CA . VAL A 1 218 ? -12.963 -4.621 -4.877 1.00 94.44 218 VAL A CA 1
ATOM 1664 C C . VAL A 1 218 ? -12.290 -4.949 -6.204 1.00 94.44 218 VAL A C 1
ATOM 1666 O O . VAL A 1 218 ? -12.572 -4.304 -7.211 1.00 94.44 218 VAL A O 1
ATOM 1669 N N . MET A 1 219 ? -11.405 -5.948 -6.236 1.00 95.56 219 MET A N 1
ATOM 1670 C CA . MET A 1 219 ? -10.503 -6.152 -7.377 1.00 95.56 219 MET A CA 1
ATOM 1671 C C . MET A 1 219 ? -11.222 -6.688 -8.618 1.00 95.56 219 MET A C 1
ATOM 1673 O O . MET A 1 219 ? -10.963 -6.202 -9.720 1.00 95.56 219 MET A O 1
ATOM 1677 N N . ASP A 1 220 ? -12.129 -7.650 -8.459 1.00 95.75 220 ASP A N 1
ATOM 1678 C CA . ASP A 1 220 ? -12.924 -8.178 -9.569 1.00 95.75 220 ASP A CA 1
ATOM 1679 C C . ASP A 1 220 ? -13.903 -7.108 -10.103 1.00 95.75 220 ASP A C 1
ATOM 1681 O O . ASP A 1 220 ? -13.902 -6.877 -11.318 1.00 95.75 220 ASP A O 1
ATOM 1685 N N . PRO A 1 221 ? -14.649 -6.358 -9.257 1.00 97.06 221 PRO A N 1
ATOM 1686 C CA . PRO A 1 221 ? -15.493 -5.246 -9.709 1.00 97.06 221 PRO A CA 1
ATOM 1687 C C . PRO A 1 221 ? -14.762 -4.154 -10.506 1.00 97.06 221 PRO A C 1
ATOM 1689 O O . PRO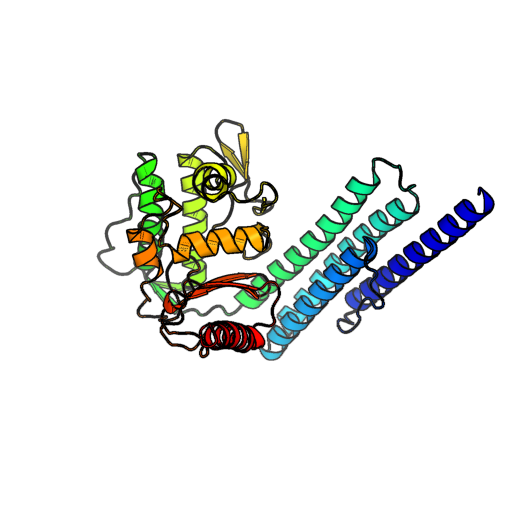 A 1 221 ? -15.287 -3.676 -11.518 1.00 97.06 221 PRO A O 1
ATOM 1692 N N . ILE A 1 222 ? -13.529 -3.788 -10.123 1.00 97.31 222 ILE A N 1
ATOM 1693 C CA . ILE A 1 222 ? -12.726 -2.819 -10.895 1.00 97.31 222 ILE A CA 1
ATOM 1694 C C . ILE A 1 222 ? -12.047 -3.429 -12.135 1.00 97.31 222 ILE A C 1
ATOM 1696 O O . ILE A 1 222 ? -11.359 -2.734 -12.887 1.00 97.31 222 ILE A O 1
ATOM 1700 N N . GLY A 1 223 ? -12.224 -4.731 -12.378 1.00 96.50 223 GLY A N 1
ATOM 1701 C CA . GLY A 1 223 ? -11.619 -5.449 -13.499 1.00 96.50 223 GLY A CA 1
ATOM 1702 C C . GLY A 1 223 ? -10.099 -5.579 -13.385 1.00 96.50 223 GLY A C 1
ATOM 1703 O O . GLY A 1 223 ? -9.393 -5.521 -14.400 1.00 96.50 223 GLY A O 1
ATOM 1704 N N . ALA A 1 224 ? -9.576 -5.693 -12.163 1.00 96.38 224 ALA A N 1
ATOM 1705 C CA . ALA A 1 224 ? -8.166 -5.963 -11.933 1.00 96.38 224 ALA A CA 1
ATOM 1706 C C . ALA A 1 224 ? -7.782 -7.364 -12.436 1.00 96.38 224 ALA A C 1
ATOM 1708 O O . ALA A 1 224 ? -8.604 -8.272 -12.538 1.00 96.38 224 ALA A O 1
ATOM 1709 N N . SER A 1 225 ? -6.506 -7.548 -12.774 1.00 93.06 225 SER A N 1
ATOM 1710 C CA . SER A 1 225 ? -6.014 -8.850 -13.233 1.00 93.06 225 SER A CA 1
ATOM 1711 C C . SER A 1 225 ? -6.035 -9.908 -12.122 1.00 93.06 225 SER A C 1
ATOM 1713 O O . SER A 1 225 ? -6.059 -9.601 -10.937 1.00 93.06 225 SER A O 1
ATOM 1715 N N . ASN A 1 226 ? -5.896 -11.181 -12.484 1.00 89.81 226 ASN A N 1
ATOM 1716 C CA . ASN A 1 226 ? -5.709 -12.272 -11.522 1.00 89.81 226 ASN A CA 1
ATOM 1717 C C . ASN A 1 226 ? -4.233 -12.477 -11.117 1.00 89.81 226 ASN A C 1
ATOM 1719 O O . ASN A 1 226 ? -3.900 -13.511 -10.530 1.00 89.81 226 ASN A O 1
ATOM 1723 N N . THR A 1 227 ? -3.336 -11.541 -11.455 1.00 84.62 227 THR A N 1
ATOM 1724 C CA . THR A 1 227 ? -1.880 -11.673 -11.244 1.00 84.62 227 THR A CA 1
ATOM 1725 C C . THR A 1 227 ? -1.393 -11.091 -9.926 1.00 84.62 227 THR A C 1
ATOM 1727 O O . THR A 1 227 ? -0.302 -11.439 -9.476 1.00 84.62 227 THR A O 1
ATOM 1730 N N . TRP A 1 228 ? -2.198 -10.252 -9.272 1.00 88.75 228 TRP A N 1
ATOM 1731 C CA . TRP A 1 228 ? -1.826 -9.693 -7.981 1.00 88.75 228 TRP A CA 1
ATOM 1732 C C . TRP A 1 228 ? -1.841 -10.763 -6.885 1.00 88.75 228 TRP A C 1
ATOM 1734 O O . TRP A 1 228 ? -2.598 -11.740 -6.937 1.00 88.75 228 TRP A O 1
ATOM 1744 N N . ARG A 1 229 ? -0.983 -10.600 -5.884 1.00 83.75 229 ARG A N 1
ATOM 1745 C CA . ARG A 1 229 ? -0.881 -11.497 -4.728 1.00 83.75 229 ARG A CA 1
ATOM 1746 C C . ARG A 1 229 ? -0.706 -10.668 -3.469 1.00 83.75 229 ARG A C 1
ATOM 1748 O O . ARG A 1 229 ? 0.067 -9.714 -3.470 1.00 83.75 229 ARG A O 1
ATOM 1755 N N . TRP A 1 230 ? -1.400 -11.047 -2.404 1.00 83.19 230 TRP A N 1
ATOM 1756 C CA . TRP A 1 230 ? -1.127 -10.517 -1.075 1.00 83.19 230 TRP A CA 1
ATOM 1757 C C . TRP A 1 230 ? -0.301 -11.547 -0.314 1.00 83.19 230 TRP A C 1
ATOM 1759 O O . TRP A 1 230 ? -0.767 -12.665 -0.100 1.00 83.19 230 TRP A O 1
ATOM 1769 N N . HIS A 1 231 ? 0.923 -11.189 0.061 1.00 76.19 231 HIS A N 1
ATOM 1770 C CA . HIS A 1 231 ? 1.778 -12.046 0.874 1.00 76.19 231 HIS A CA 1
ATOM 1771 C C . HIS A 1 231 ? 1.708 -11.597 2.334 1.00 76.19 231 HIS A C 1
ATOM 1773 O O . HIS A 1 231 ? 1.988 -10.439 2.649 1.00 76.19 231 HIS A O 1
ATOM 1779 N N . GLY A 1 232 ? 1.291 -12.508 3.216 1.00 69.19 232 GLY A N 1
ATOM 1780 C CA . GLY A 1 232 ? 1.386 -12.319 4.662 1.00 69.19 232 GLY A CA 1
ATOM 1781 C C . GLY A 1 232 ? 2.803 -12.573 5.183 1.00 69.19 232 GLY A C 1
ATOM 1782 O O . GLY A 1 232 ? 3.722 -12.912 4.429 1.00 69.19 232 GLY A O 1
ATOM 1783 N N . TYR A 1 233 ? 2.981 -12.436 6.493 1.00 69.06 233 TYR A N 1
ATOM 1784 C CA . TYR A 1 233 ? 4.216 -12.848 7.154 1.00 69.06 233 TYR A CA 1
ATOM 1785 C C . TYR A 1 233 ? 4.283 -14.375 7.284 1.00 69.06 233 TYR A C 1
ATOM 1787 O O . TYR A 1 233 ? 3.262 -15.067 7.302 1.00 69.06 233 TYR A O 1
ATOM 1795 N N . ASP A 1 234 ? 5.491 -14.931 7.384 1.00 63.78 234 ASP A N 1
ATOM 1796 C CA . ASP A 1 234 ? 5.670 -16.392 7.442 1.00 63.78 234 ASP A CA 1
ATOM 1797 C C . ASP A 1 234 ? 5.058 -16.999 8.713 1.00 63.78 234 ASP A C 1
ATOM 1799 O O . ASP A 1 234 ? 4.656 -18.161 8.718 1.00 63.78 234 ASP A O 1
ATOM 1803 N N . ASN A 1 235 ? 4.934 -16.196 9.772 1.00 68.44 235 ASN A N 1
ATOM 1804 C CA . ASN A 1 235 ? 4.333 -16.558 11.051 1.00 68.44 235 ASN A CA 1
ATOM 1805 C C . ASN A 1 235 ? 2.873 -16.090 11.211 1.00 68.44 235 ASN A C 1
ATOM 1807 O O . ASN A 1 235 ? 2.285 -16.326 12.263 1.00 68.44 235 ASN A O 1
ATOM 1811 N N . SER A 1 236 ? 2.256 -15.462 10.203 1.00 77.94 236 SER A N 1
ATOM 1812 C CA . SER A 1 236 ? 0.891 -14.927 10.313 1.00 77.94 236 SER A CA 1
ATOM 1813 C C . SER A 1 236 ? -0.176 -15.946 9.911 1.00 77.94 236 SER A C 1
ATOM 1815 O O . SER A 1 236 ? -1.066 -15.657 9.117 1.00 77.94 236 SER A O 1
ATOM 1817 N N . TRP A 1 237 ? -0.104 -17.162 10.449 1.00 81.69 237 TRP A N 1
ATOM 1818 C CA . TRP A 1 237 ? -1.075 -18.221 10.166 1.00 81.69 237 TRP A CA 1
ATOM 1819 C C . TRP A 1 237 ? -1.998 -18.457 11.350 1.00 81.69 237 TRP A C 1
ATOM 1821 O O . TRP A 1 237 ? -1.537 -18.610 12.478 1.00 81.69 237 TRP A O 1
ATOM 1831 N N . VAL A 1 238 ? -3.293 -18.563 11.073 1.00 86.31 238 VAL A N 1
ATOM 1832 C CA . VAL A 1 238 ? -4.310 -18.915 12.064 1.00 86.31 238 VAL A CA 1
ATOM 1833 C C . VAL A 1 238 ? -5.174 -20.065 11.573 1.00 86.31 238 VAL A C 1
ATOM 1835 O O . VAL A 1 238 ? -5.237 -20.349 10.376 1.00 86.31 238 VAL A O 1
ATOM 1838 N N . LEU A 1 239 ? -5.814 -20.753 12.513 1.00 86.69 239 LEU A N 1
ATOM 1839 C CA . LEU A 1 239 ? -6.757 -21.820 12.216 1.00 86.69 239 LEU A CA 1
ATOM 1840 C C . LEU A 1 239 ? -8.176 -21.250 12.271 1.00 86.69 239 LEU A C 1
ATOM 1842 O O . LEU A 1 239 ? -8.613 -20.793 13.323 1.00 86.69 239 LEU A O 1
ATOM 1846 N N . ILE A 1 240 ? -8.890 -21.298 11.152 1.00 85.69 240 ILE A N 1
ATOM 1847 C CA . ILE A 1 240 ? -10.306 -20.933 11.065 1.00 85.69 240 ILE A CA 1
ATOM 1848 C C . ILE A 1 240 ? -11.033 -22.161 10.536 1.00 85.69 240 ILE A C 1
ATOM 1850 O O . ILE A 1 240 ? -10.743 -22.617 9.436 1.00 85.69 240 ILE A O 1
ATOM 1854 N N . ASP A 1 241 ? -11.932 -22.733 11.335 1.00 85.00 241 ASP A N 1
ATOM 1855 C CA . ASP A 1 241 ? -12.722 -23.920 10.967 1.00 85.00 241 ASP A CA 1
ATOM 1856 C C . ASP A 1 241 ? -11.883 -25.118 10.502 1.00 85.00 241 ASP A C 1
ATOM 1858 O O . ASP A 1 241 ? -12.244 -25.846 9.582 1.00 85.00 241 ASP A O 1
ATOM 1862 N N . GLY A 1 242 ? -10.717 -25.310 11.123 1.00 82.75 242 GLY A N 1
ATOM 1863 C CA . GLY A 1 242 ? -9.777 -26.371 10.751 1.00 82.75 242 GLY A CA 1
ATOM 1864 C C . GLY A 1 242 ? -8.944 -26.069 9.501 1.00 82.75 242 GLY A C 1
ATOM 1865 O O . GLY A 1 242 ? -8.037 -26.834 9.181 1.00 82.75 242 GLY A O 1
ATOM 1866 N N . LEU A 1 243 ? -9.184 -24.943 8.824 1.00 81.88 243 LEU A N 1
ATOM 1867 C CA . LEU A 1 243 ? -8.388 -24.484 7.693 1.00 81.88 243 LEU A CA 1
ATOM 1868 C C . LEU A 1 243 ? -7.294 -23.528 8.164 1.00 81.88 243 LEU A C 1
A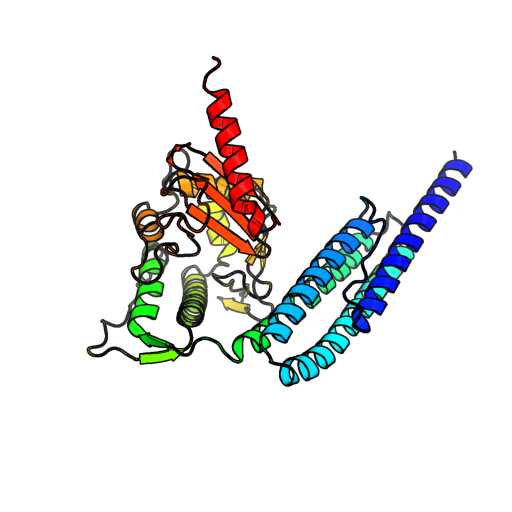TOM 1870 O O . LEU A 1 243 ? -7.532 -22.579 8.913 1.00 81.88 243 LEU A O 1
ATOM 1874 N N . LYS A 1 244 ? -6.070 -23.769 7.692 1.00 84.50 244 LYS A N 1
ATOM 1875 C CA . LYS A 1 244 ? -4.934 -22.885 7.939 1.00 84.50 244 LYS A CA 1
ATOM 1876 C C . LYS A 1 244 ? -5.029 -21.682 6.999 1.00 84.50 244 LYS A C 1
ATOM 1878 O O . LYS A 1 244 ? -4.820 -21.813 5.795 1.00 84.50 244 LYS A O 1
ATOM 1883 N N . VAL A 1 245 ? -5.337 -20.516 7.553 1.00 84.88 245 VAL A N 1
ATOM 1884 C CA . VAL A 1 245 ? -5.522 -19.266 6.812 1.00 84.88 245 VAL A CA 1
ATOM 1885 C C . VAL A 1 245 ? -4.395 -18.300 7.155 1.00 84.88 245 VAL A C 1
ATOM 1887 O O . VAL A 1 245 ? -4.078 -18.091 8.326 1.00 84.88 245 VAL A O 1
ATOM 1890 N N . GLN A 1 246 ? -3.776 -17.707 6.133 1.00 81.88 246 GLN A N 1
ATOM 1891 C CA . GLN A 1 246 ? -2.778 -16.664 6.343 1.00 81.88 246 GLN A CA 1
ATOM 1892 C C . GLN A 1 246 ? -3.488 -15.332 6.610 1.00 81.88 246 GLN A C 1
ATOM 1894 O O . GLN A 1 246 ? -4.193 -14.813 5.743 1.00 81.88 246 GLN A O 1
ATOM 1899 N N . SER A 1 247 ? -3.298 -14.788 7.808 1.00 81.12 247 SER A N 1
ATOM 1900 C CA . SER A 1 247 ? -3.626 -13.403 8.123 1.00 81.12 247 SER A CA 1
ATOM 1901 C C . SER A 1 247 ? -2.659 -12.484 7.385 1.00 81.12 247 SER A C 1
ATOM 1903 O O . SER A 1 247 ? -1.453 -12.742 7.327 1.00 81.12 247 SER A O 1
ATOM 1905 N N . VAL A 1 248 ? -3.184 -11.414 6.805 1.00 74.50 248 VAL A N 1
ATOM 1906 C CA . VAL A 1 248 ? -2.399 -10.417 6.083 1.00 74.50 248 VAL A CA 1
ATOM 1907 C C . VAL A 1 248 ? -2.401 -9.110 6.868 1.00 74.50 248 VAL A C 1
ATOM 1909 O O . VAL A 1 248 ? -3.417 -8.733 7.444 1.00 74.50 248 VAL A O 1
ATOM 1912 N N . SER A 1 249 ? -1.254 -8.436 6.935 1.00 66.06 249 SER A N 1
ATOM 1913 C CA . SER A 1 249 ? -1.124 -7.151 7.626 1.00 66.06 249 SER A CA 1
ATOM 1914 C C . SER A 1 249 ? -1.709 -6.008 6.805 1.00 66.06 249 SER A C 1
ATOM 1916 O O . SER A 1 249 ? -1.635 -6.026 5.576 1.00 66.06 249 SER A O 1
ATOM 1918 N N . GLY A 1 250 ? -2.222 -4.980 7.488 1.00 53.44 250 GLY A N 1
ATOM 1919 C CA . GLY A 1 250 ? -2.675 -3.741 6.841 1.00 53.44 250 GLY A CA 1
ATOM 1920 C C . GLY A 1 250 ? -1.526 -2.886 6.283 1.00 53.44 250 GLY A C 1
ATOM 1921 O O . GLY A 1 250 ? -1.739 -2.076 5.387 1.00 53.44 250 GLY A O 1
ATOM 1922 N N . GLY A 1 251 ? -0.297 -3.086 6.779 1.00 52.53 251 GLY A N 1
ATOM 1923 C CA . GLY A 1 251 ? 0.921 -2.422 6.302 1.00 52.53 251 GLY A CA 1
ATOM 1924 C C . GLY A 1 251 ? 1.869 -3.374 5.567 1.00 52.53 251 GLY A C 1
ATOM 1925 O O . GLY A 1 251 ? 1.994 -4.545 5.928 1.00 52.53 251 GLY A O 1
ATOM 1926 N N . GLY A 1 252 ? 2.566 -2.862 4.547 1.00 49.19 252 GLY A N 1
ATOM 1927 C CA . GLY A 1 252 ? 3.555 -3.601 3.743 1.00 49.19 252 GLY A CA 1
ATOM 1928 C C . GLY A 1 252 ? 4.989 -3.552 4.284 1.00 49.19 252 GLY A C 1
ATOM 1929 O O . GLY A 1 252 ? 5.954 -3.726 3.538 1.00 49.19 252 GLY A O 1
ATOM 1930 N N . HIS A 1 253 ? 5.167 -3.235 5.563 1.00 48.81 253 HIS A N 1
ATOM 1931 C CA . HIS A 1 253 ? 6.495 -3.190 6.160 1.00 48.81 253 HIS A CA 1
ATOM 1932 C C . HIS A 1 253 ? 7.030 -4.630 6.304 1.00 48.81 253 HIS A C 1
ATOM 1934 O O . HIS A 1 253 ? 6.258 -5.540 6.582 1.00 48.81 253 HIS A O 1
ATOM 1940 N N . TRP A 1 254 ? 8.329 -4.880 6.111 1.00 47.47 254 TRP A N 1
ATOM 1941 C CA . TRP A 1 254 ? 8.956 -6.159 6.527 1.00 47.47 254 TRP A CA 1
ATOM 1942 C C . TRP A 1 254 ? 8.613 -7.402 5.663 1.00 47.47 254 TRP A C 1
ATOM 1944 O O . TRP A 1 254 ? 8.547 -8.544 6.122 1.00 47.47 254 TRP A O 1
ATOM 1954 N N . GLY A 1 255 ? 8.382 -7.197 4.361 1.00 46.25 255 GLY A N 1
ATOM 1955 C CA . GLY A 1 255 ? 8.235 -8.292 3.388 1.00 46.25 255 GLY A CA 1
ATOM 1956 C C . GLY A 1 255 ? 6.843 -8.931 3.320 1.00 46.25 255 GLY A C 1
ATOM 1957 O O . GLY A 1 255 ? 6.693 -9.966 2.676 1.00 46.25 255 GLY A O 1
ATOM 1958 N N . GLY A 1 256 ? 5.838 -8.340 3.973 1.00 59.81 256 GLY A N 1
ATOM 1959 C CA . GLY A 1 256 ? 4.415 -8.564 3.684 1.00 59.81 256 GLY A CA 1
ATOM 1960 C C . GLY A 1 256 ? 3.851 -7.463 2.773 1.00 59.81 256 GLY A C 1
ATOM 1961 O O . GLY A 1 256 ? 4.500 -6.439 2.566 1.00 59.81 256 GLY A O 1
ATOM 1962 N N . GLY A 1 257 ? 2.656 -7.656 2.212 1.00 73.06 257 GLY A N 1
ATOM 1963 C CA . GLY A 1 257 ? 1.958 -6.635 1.417 1.00 73.06 257 GLY A CA 1
ATOM 1964 C C . GLY A 1 257 ? 1.349 -7.146 0.114 1.00 73.06 257 GLY A C 1
ATOM 1965 O O . GLY A 1 257 ? 1.217 -8.350 -0.104 1.00 73.06 257 GLY A O 1
ATOM 1966 N N . MET A 1 258 ? 0.964 -6.219 -0.764 1.00 81.25 258 MET A N 1
ATOM 1967 C CA . MET A 1 258 ? 0.342 -6.539 -2.048 1.00 81.25 258 MET A CA 1
ATOM 1968 C C . MET A 1 258 ? 1.311 -6.320 -3.213 1.00 81.25 258 MET A C 1
ATOM 1970 O O . MET A 1 258 ? 1.822 -5.224 -3.440 1.00 81.25 258 MET A O 1
ATOM 1974 N N . TRP A 1 259 ? 1.517 -7.374 -3.996 1.00 82.62 259 TRP A N 1
ATOM 1975 C CA . TRP A 1 259 ? 2.234 -7.350 -5.259 1.00 82.62 259 TRP A CA 1
ATOM 1976 C C . TRP A 1 259 ? 1.201 -7.213 -6.354 1.00 82.62 259 TRP A C 1
ATOM 1978 O O . TRP A 1 259 ? 0.351 -8.081 -6.530 1.00 82.62 259 TRP A O 1
ATOM 1988 N N . ILE A 1 260 ? 1.265 -6.101 -7.070 1.00 86.62 260 ILE A N 1
ATOM 1989 C CA . ILE A 1 260 ? 0.240 -5.680 -8.015 1.00 86.62 260 ILE A CA 1
ATOM 1990 C C . ILE A 1 260 ? 0.904 -5.039 -9.237 1.00 86.62 260 ILE A C 1
ATOM 1992 O O . ILE A 1 260 ? 1.998 -4.471 -9.153 1.00 86.62 260 ILE A O 1
ATOM 1996 N N . SER A 1 261 ? 0.274 -5.183 -10.403 1.00 87.81 261 SER A N 1
ATOM 1997 C CA . SER A 1 261 ? 0.758 -4.581 -11.645 1.00 87.81 261 SER A CA 1
ATOM 1998 C C . SER A 1 261 ? 0.543 -3.061 -11.646 1.00 87.81 261 SER A C 1
ATOM 2000 O O . SER A 1 261 ? -0.356 -2.558 -10.976 1.00 87.81 261 SER A O 1
ATOM 2002 N N . ALA A 1 262 ? 1.317 -2.321 -12.448 1.00 91.94 262 ALA A N 1
ATOM 2003 C CA . ALA A 1 262 ? 1.110 -0.874 -12.605 1.00 91.94 262 ALA A CA 1
ATOM 2004 C C . ALA A 1 262 ? -0.297 -0.545 -13.141 1.00 91.94 262 ALA A C 1
ATOM 2006 O O . ALA A 1 262 ? -0.900 0.456 -12.770 1.00 91.94 262 ALA A O 1
ATOM 2007 N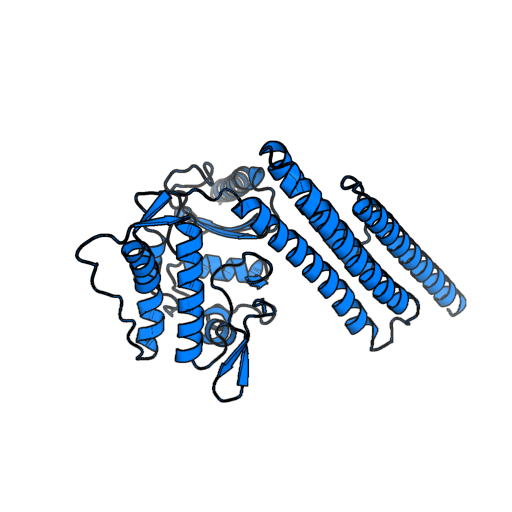 N . ARG A 1 263 ? -0.843 -1.421 -13.993 1.00 94.19 263 ARG A N 1
ATOM 2008 C CA . ARG A 1 263 ? -2.186 -1.256 -14.554 1.00 94.19 263 ARG A CA 1
ATOM 2009 C C . ARG A 1 263 ? -3.270 -1.427 -13.489 1.00 94.19 263 ARG A C 1
ATOM 2011 O O . ARG A 1 263 ? -4.215 -0.651 -13.460 1.00 94.19 263 ARG A O 1
ATOM 2018 N N . ASP A 1 264 ? -3.139 -2.415 -12.612 1.00 95.62 264 ASP A N 1
ATOM 2019 C CA . ASP A 1 264 ? -4.117 -2.619 -11.538 1.00 95.62 264 ASP A CA 1
ATOM 2020 C C . ASP A 1 264 ? -3.966 -1.567 -10.429 1.00 95.62 264 ASP A C 1
ATOM 2022 O O . ASP A 1 264 ? -4.963 -1.138 -9.860 1.00 95.62 264 ASP A O 1
ATOM 2026 N N . GLN A 1 265 ? -2.750 -1.059 -10.199 1.00 95.25 265 GLN A N 1
ATOM 2027 C CA . GLN A 1 265 ? -2.530 0.151 -9.400 1.00 95.25 265 GLN A CA 1
ATOM 2028 C C . GLN A 1 265 ? -3.273 1.362 -9.976 1.00 95.25 265 GLN A C 1
ATOM 2030 O O . GLN A 1 265 ? -3.880 2.111 -9.219 1.00 95.25 265 GLN A O 1
ATOM 2035 N N . ALA A 1 266 ? -3.272 1.539 -11.301 1.00 96.88 266 ALA A N 1
ATOM 2036 C CA . ALA A 1 266 ? -4.004 2.631 -11.940 1.00 96.88 266 ALA A CA 1
ATOM 2037 C C . ALA A 1 266 ? -5.521 2.474 -11.773 1.00 96.88 266 ALA A C 1
ATOM 2039 O O . ALA A 1 266 ? -6.203 3.455 -11.512 1.00 96.88 266 ALA A O 1
ATOM 2040 N N . ARG A 1 267 ? -6.054 1.245 -11.851 1.00 97.19 267 ARG A N 1
ATOM 2041 C CA . ARG A 1 267 ? -7.473 0.970 -11.553 1.00 97.19 267 ARG A CA 1
ATOM 2042 C C . ARG A 1 267 ? -7.832 1.311 -10.115 1.00 97.19 267 ARG A C 1
ATOM 2044 O O . ARG A 1 267 ? -8.850 1.949 -9.886 1.00 97.19 267 ARG A O 1
ATOM 2051 N N . PHE A 1 268 ? -6.979 0.924 -9.169 1.00 94.88 268 PHE A N 1
ATOM 2052 C CA . PHE A 1 268 ? -7.148 1.299 -7.771 1.00 94.88 268 PHE A CA 1
ATOM 2053 C C . PHE A 1 268 ? -7.116 2.824 -7.590 1.00 94.88 268 PHE A C 1
ATOM 2055 O O . PHE A 1 268 ? -8.008 3.377 -6.961 1.00 94.88 268 PHE A O 1
ATOM 2062 N N . GLY A 1 269 ? -6.157 3.516 -8.213 1.00 96.25 269 GLY A N 1
ATOM 2063 C CA . GLY A 1 269 ? -6.096 4.980 -8.194 1.00 96.25 269 GLY A CA 1
ATOM 2064 C C . GLY A 1 269 ? -7.309 5.651 -8.844 1.00 96.25 269 GLY A C 1
ATOM 2065 O O . GLY A 1 269 ? -7.758 6.687 -8.376 1.00 96.25 269 GLY A O 1
ATOM 2066 N N . LEU A 1 270 ? -7.877 5.059 -9.898 1.00 97.38 270 LEU A N 1
ATOM 2067 C CA . LEU A 1 270 ? -9.105 5.553 -10.526 1.00 97.38 270 LEU A CA 1
ATOM 2068 C C . LEU A 1 270 ? -10.310 5.360 -9.603 1.00 97.38 270 LEU A C 1
ATOM 2070 O O . LEU A 1 270 ? -11.130 6.262 -9.486 1.00 97.38 270 LEU A O 1
ATOM 2074 N N . LEU A 1 271 ? -10.404 4.220 -8.916 1.00 97.44 271 LEU A N 1
ATOM 2075 C CA . LEU A 1 271 ? -11.446 3.982 -7.920 1.00 97.44 271 LEU A CA 1
ATOM 2076 C C . LEU A 1 271 ? -11.399 5.038 -6.805 1.00 97.44 271 LEU A C 1
ATOM 2078 O O . LEU A 1 271 ? -12.438 5.579 -6.431 1.00 97.44 271 LEU A O 1
ATOM 2082 N N . THR A 1 272 ? -10.208 5.352 -6.290 1.00 95.56 272 THR A N 1
ATOM 2083 C CA . THR A 1 272 ? -10.046 6.347 -5.222 1.00 95.56 272 THR A CA 1
ATOM 2084 C C . THR A 1 272 ? -10.264 7.777 -5.717 1.00 95.56 272 THR A C 1
ATOM 2086 O O . THR A 1 272 ? -10.972 8.537 -5.060 1.00 95.56 272 THR A O 1
ATOM 2089 N N . LEU A 1 273 ? -9.770 8.122 -6.913 1.00 97.00 273 LEU A N 1
ATOM 2090 C CA . LEU A 1 273 ? -10.058 9.388 -7.600 1.00 97.00 273 LEU A CA 1
ATOM 2091 C C . LEU A 1 273 ? -11.568 9.613 -7.775 1.00 97.00 273 LEU A C 1
ATOM 2093 O O . LEU A 1 273 ? -12.062 10.720 -7.582 1.00 97.00 273 LEU A O 1
ATOM 2097 N N . ARG A 1 274 ? -12.317 8.553 -8.097 1.00 97.06 274 ARG A N 1
ATOM 2098 C CA . ARG A 1 274 ? -13.781 8.572 -8.260 1.00 97.06 274 ARG A CA 1
ATOM 2099 C C . ARG A 1 274 ? -14.542 8.344 -6.955 1.00 97.06 274 ARG A C 1
ATOM 2101 O O . ARG A 1 274 ? -15.694 7.919 -6.986 1.00 97.06 274 ARG A O 1
ATOM 2108 N N . ARG A 1 275 ? -13.904 8.618 -5.813 1.00 95.69 275 ARG A N 1
ATOM 2109 C CA . ARG A 1 275 ? -14.503 8.544 -4.472 1.00 95.69 275 ARG A CA 1
ATOM 2110 C C . ARG A 1 275 ? -15.210 7.213 -4.199 1.00 95.69 275 ARG A C 1
ATOM 2112 O O . ARG A 1 275 ? -16.301 7.174 -3.644 1.00 95.69 275 ARG A O 1
ATOM 2119 N N . GLY A 1 276 ? -14.598 6.110 -4.628 1.00 95.19 276 GLY A N 1
ATOM 2120 C CA . GLY A 1 276 ? -15.121 4.763 -4.409 1.00 95.19 276 GLY A CA 1
ATOM 2121 C C . GLY A 1 276 ? -16.147 4.289 -5.434 1.00 95.19 276 GLY A C 1
ATOM 2122 O O . GLY A 1 276 ? -16.587 3.142 -5.347 1.00 95.19 276 GLY A O 1
ATOM 2123 N N . ARG A 1 277 ? -16.512 5.115 -6.419 1.00 96.94 277 ARG A N 1
ATOM 2124 C CA . ARG A 1 277 ? -17.450 4.738 -7.474 1.00 96.94 277 ARG A CA 1
ATOM 2125 C C . ARG A 1 277 ? -16.724 4.122 -8.666 1.00 96.94 277 ARG A C 1
ATOM 2127 O O . ARG A 1 277 ? -15.761 4.680 -9.187 1.00 96.94 277 ARG A O 1
ATOM 2134 N N . TRP A 1 278 ? -17.230 2.995 -9.153 1.00 97.25 278 TRP A N 1
ATOM 2135 C CA . TRP A 1 278 ? -16.765 2.364 -10.384 1.00 97.25 278 TRP A CA 1
ATOM 2136 C C . TRP A 1 278 ? -17.948 2.064 -11.294 1.00 97.25 278 TRP A C 1
ATOM 2138 O O . TRP A 1 278 ? -18.813 1.252 -10.963 1.00 97.25 278 TRP A O 1
ATOM 2148 N N . LYS A 1 279 ? -17.988 2.726 -12.457 1.00 94.75 279 LYS A N 1
ATOM 2149 C CA . LYS A 1 279 ? -19.168 2.741 -13.335 1.00 94.75 279 LYS A CA 1
ATOM 2150 C C . LYS A 1 279 ? -20.417 3.164 -12.537 1.00 94.75 279 LYS A C 1
ATOM 2152 O O . LYS A 1 279 ? -20.460 4.274 -12.004 1.00 94.75 279 LYS A O 1
ATOM 2157 N N . ASP A 1 280 ? -21.394 2.270 -12.415 1.00 94.62 280 ASP A N 1
ATOM 2158 C CA . ASP A 1 280 ? -22.674 2.517 -11.751 1.00 94.62 280 ASP A CA 1
ATOM 2159 C C . ASP A 1 280 ? -22.720 2.029 -10.295 1.00 94.62 280 ASP A C 1
ATOM 2161 O O . ASP A 1 280 ? -23.739 2.196 -9.630 1.00 94.62 280 ASP A O 1
ATOM 2165 N N . GLN A 1 281 ? -21.629 1.450 -9.782 1.00 95.56 281 GLN A N 1
ATOM 2166 C CA . GLN A 1 281 ? -21.575 0.850 -8.450 1.00 95.56 281 GLN A CA 1
ATOM 2167 C C . GLN A 1 281 ? -20.709 1.672 -7.485 1.00 95.56 281 GLN A C 1
ATOM 2169 O O . GLN A 1 281 ? -19.606 2.094 -7.834 1.00 95.56 281 GLN A O 1
ATOM 2174 N N . GLN A 1 282 ? -21.186 1.841 -6.248 1.00 95.12 282 GLN A N 1
ATOM 2175 C CA . GLN A 1 282 ? -20.373 2.315 -5.127 1.00 95.12 282 GLN A CA 1
ATOM 2176 C C . GLN A 1 282 ? -19.649 1.114 -4.504 1.00 95.12 282 GLN A C 1
ATOM 2178 O O . GLN A 1 282 ? -20.295 0.230 -3.948 1.00 95.12 282 GLN A O 1
ATOM 2183 N N . ILE A 1 283 ? -18.327 1.051 -4.659 1.00 95.06 283 ILE A N 1
ATOM 2184 C CA . ILE A 1 283 ? -17.487 -0.037 -4.133 1.00 95.06 283 ILE A CA 1
ATOM 2185 C C . ILE A 1 283 ? -16.900 0.335 -2.769 1.00 95.06 283 ILE A C 1
ATOM 2187 O O . ILE A 1 283 ? -16.902 -0.492 -1.868 1.00 95.06 283 ILE A O 1
ATOM 2191 N N . LEU A 1 284 ? -16.388 1.559 -2.611 1.00 91.44 284 LEU A N 1
ATOM 2192 C CA . LEU A 1 284 ? -15.903 2.068 -1.319 1.00 91.44 284 LEU A CA 1
ATOM 2193 C C . LEU A 1 284 ? -16.867 3.129 -0.808 1.00 91.44 284 LEU A C 1
ATOM 2195 O O . LEU A 1 284 ? -17.355 3.910 -1.612 1.00 91.44 284 LEU A O 1
ATOM 2199 N N . SER A 1 285 ? -17.123 3.204 0.495 1.00 90.75 285 SER A N 1
ATOM 2200 C CA . SER A 1 285 ? -17.969 4.269 1.050 1.00 90.75 285 SER A CA 1
ATOM 2201 C C . SER A 1 285 ? -17.395 5.657 0.737 1.00 90.75 285 SER A C 1
ATOM 2203 O O . SER A 1 285 ? -16.202 5.902 0.920 1.00 90.75 285 SER A O 1
ATOM 2205 N N . GLU A 1 286 ? -18.248 6.576 0.282 1.00 90.44 286 GLU A N 1
ATOM 2206 C CA . GLU A 1 286 ? -17.849 7.965 0.048 1.00 90.44 286 GLU A CA 1
ATOM 2207 C C . GLU A 1 286 ? -17.471 8.676 1.356 1.00 90.44 286 GLU A C 1
ATOM 2209 O O . GLU A 1 286 ? -16.489 9.416 1.383 1.00 90.44 286 GLU A O 1
ATOM 2214 N N . GLU A 1 287 ? -18.180 8.380 2.448 1.00 86.94 287 GLU A N 1
ATOM 2215 C CA . GLU A 1 287 ? -17.865 8.877 3.794 1.00 86.94 287 GLU A CA 1
ATOM 2216 C C . GLU A 1 287 ? -16.470 8.416 4.237 1.00 86.94 287 GLU A C 1
ATOM 2218 O O . GLU A 1 287 ? -15.686 9.193 4.782 1.00 86.94 287 GLU A O 1
ATOM 2223 N N . TRP A 1 288 ? -16.108 7.166 3.928 1.00 85.31 288 TRP A N 1
ATOM 2224 C CA . TRP A 1 288 ? -14.773 6.651 4.226 1.00 85.31 288 TRP A CA 1
ATOM 2225 C C . TRP A 1 288 ? -13.690 7.370 3.417 1.00 85.31 288 TRP A C 1
ATOM 2227 O O . TRP A 1 288 ? -12.626 7.679 3.951 1.00 85.31 288 TRP A O 1
ATOM 2237 N N . VAL A 1 289 ? -13.950 7.672 2.139 1.00 90.12 289 VAL A N 1
ATOM 2238 C CA . VAL A 1 289 ? -13.011 8.440 1.306 1.00 90.12 289 VAL A CA 1
ATOM 2239 C C . VAL A 1 289 ? -12.862 9.872 1.821 1.00 90.12 289 VAL A C 1
ATOM 2241 O O . VAL A 1 289 ? -11.751 10.393 1.851 1.00 90.12 289 VAL A O 1
ATOM 2244 N N . GLU A 1 290 ? -13.950 10.507 2.253 1.00 89.12 290 GLU A N 1
ATOM 2245 C CA . GLU A 1 290 ? -13.908 11.840 2.858 1.00 89.12 290 GLU A CA 1
ATOM 2246 C C . GLU A 1 290 ? -13.073 11.855 4.138 1.00 89.12 290 GLU A C 1
ATOM 2248 O O . GLU A 1 290 ? -12.164 12.675 4.280 1.00 89.12 290 GLU A O 1
ATOM 2253 N N . MET A 1 291 ? -13.298 10.883 5.021 1.00 84.25 291 MET A N 1
ATOM 2254 C CA . MET A 1 291 ? -12.469 10.679 6.204 1.00 84.25 291 MET A CA 1
ATOM 2255 C C . MET A 1 291 ? -10.997 10.452 5.824 1.00 84.25 291 MET A C 1
ATOM 2257 O O . MET A 1 291 ? -10.107 11.023 6.451 1.00 84.25 291 MET A O 1
ATOM 2261 N N . ALA A 1 292 ? -10.719 9.674 4.772 1.00 86.19 292 ALA A N 1
ATOM 2262 C CA . ALA A 1 292 ? -9.356 9.412 4.318 1.00 86.19 292 ALA A CA 1
ATOM 2263 C C . ALA A 1 292 ? -8.651 10.629 3.714 1.00 86.19 292 ALA A C 1
ATOM 2265 O O . ALA A 1 292 ? -7.434 10.746 3.844 1.00 86.19 292 ALA A O 1
ATOM 2266 N N . LEU A 1 293 ? -9.401 11.545 3.107 1.00 88.69 293 LEU A N 1
ATOM 2267 C CA . LEU A 1 293 ? -8.896 12.804 2.564 1.00 88.69 293 LEU A CA 1
ATOM 2268 C C . LEU A 1 293 ? -8.826 13.932 3.596 1.00 88.69 293 LEU A C 1
ATOM 2270 O O . LEU A 1 293 ? -8.275 14.989 3.295 1.00 88.69 293 LEU A O 1
ATOM 2274 N N . THR A 1 294 ? -9.363 13.727 4.798 1.00 84.12 294 THR A N 1
ATOM 2275 C CA . THR A 1 294 ? -9.353 14.745 5.846 1.00 84.12 294 THR A CA 1
ATOM 2276 C C . THR A 1 294 ? -8.000 14.738 6.572 1.00 84.12 294 THR A C 1
ATOM 2278 O O . THR A 1 294 ? -7.651 13.736 7.202 1.00 84.12 294 THR A O 1
ATOM 2281 N N . PRO A 1 295 ? -7.216 15.831 6.509 1.00 76.75 295 PRO A N 1
ATOM 2282 C CA . PRO A 1 295 ? -5.914 15.903 7.160 1.00 76.75 295 PRO A CA 1
ATOM 2283 C C . PRO A 1 295 ? -6.040 15.925 8.687 1.00 76.75 295 PRO A C 1
ATOM 2285 O O . PRO A 1 295 ? -6.913 16.584 9.255 1.00 76.75 295 PRO A O 1
ATOM 2288 N N . GLY A 1 296 ? -5.126 15.234 9.371 1.00 67.56 296 GLY A N 1
ATOM 2289 C CA . GLY A 1 296 ? -5.049 15.266 10.831 1.00 67.56 296 GLY A CA 1
ATOM 2290 C C . GLY A 1 296 ? -4.335 16.523 11.356 1.00 67.56 296 GLY A C 1
ATOM 2291 O O . GLY A 1 296 ? -3.391 16.999 10.726 1.00 67.56 296 GLY A O 1
ATOM 2292 N N . PRO A 1 297 ? -4.675 17.029 12.560 1.00 58.28 297 PRO A N 1
ATOM 2293 C CA . PRO A 1 297 ? -4.073 18.252 13.113 1.00 58.28 297 PRO A CA 1
ATOM 2294 C C . PRO A 1 297 ? -2.566 18.133 13.403 1.00 58.28 297 PRO A C 1
ATOM 2296 O O . PRO A 1 297 ? -1.886 19.144 13.538 1.00 58.28 297 PRO A O 1
ATOM 2299 N N . ALA A 1 298 ? -2.039 16.910 13.521 1.00 62.22 298 ALA A N 1
ATOM 2300 C CA . ALA A 1 298 ? -0.622 16.649 13.783 1.00 62.22 298 ALA A CA 1
ATOM 2301 C C . ALA A 1 298 ? 0.219 16.458 12.509 1.00 62.22 298 ALA A C 1
ATOM 2303 O O . ALA A 1 298 ? 1.441 16.564 12.571 1.00 62.22 298 ALA A O 1
ATOM 2304 N N . ASN A 1 299 ? -0.410 16.128 11.378 1.00 67.19 299 ASN A N 1
ATOM 2305 C CA . ASN A 1 299 ? 0.278 15.890 10.114 1.00 67.19 299 ASN A CA 1
ATOM 2306 C C . ASN A 1 299 ? -0.666 16.225 8.950 1.00 67.19 299 ASN A C 1
ATOM 2308 O O . ASN A 1 299 ? -1.450 15.362 8.546 1.00 67.19 299 ASN A O 1
ATOM 2312 N N . PRO A 1 300 ? -0.612 17.459 8.421 1.00 72.62 300 PRO A N 1
ATOM 2313 C CA . PRO A 1 300 ? -1.501 17.874 7.344 1.00 72.62 300 PRO A CA 1
ATOM 2314 C C . PRO A 1 300 ? -1.299 17.037 6.072 1.00 72.62 300 PRO A C 1
ATOM 2316 O O . PRO A 1 300 ? -2.277 16.696 5.416 1.00 72.62 300 PRO A O 1
ATOM 2319 N N . GLY A 1 301 ? -0.070 16.604 5.773 1.00 72.56 301 GLY A N 1
ATOM 2320 C CA . GLY A 1 301 ? 0.261 15.769 4.612 1.00 72.56 301 GLY A CA 1
ATOM 2321 C C . GLY A 1 301 ? -0.072 14.273 4.744 1.00 72.56 301 GLY A C 1
ATOM 2322 O O . GLY A 1 301 ? 0.388 13.463 3.925 1.00 72.56 301 GLY A O 1
ATOM 2323 N N . TYR A 1 302 ? -0.826 13.861 5.768 1.00 73.31 302 TYR A N 1
ATOM 2324 C CA . TYR A 1 302 ? -1.249 12.473 5.963 1.00 73.31 302 TYR A CA 1
ATOM 2325 C C . TYR A 1 302 ? -2.741 12.376 6.289 1.00 73.31 302 TYR A C 1
ATOM 2327 O O . TYR A 1 302 ? -3.235 12.951 7.257 1.00 73.31 302 TYR A O 1
ATOM 2335 N N . GLY A 1 303 ? -3.432 11.602 5.464 1.00 74.50 303 GLY A N 1
ATOM 2336 C CA . GLY A 1 303 ? -4.810 11.182 5.629 1.00 74.50 303 GLY A CA 1
ATOM 2337 C C . GLY A 1 303 ? -4.897 9.731 6.098 1.00 74.50 303 GLY A C 1
ATOM 2338 O O . GLY A 1 303 ? -3.898 9.072 6.390 1.00 74.50 303 GLY A O 1
ATOM 2339 N N . PHE A 1 304 ? -6.109 9.203 6.189 1.00 69.12 304 PHE A N 1
ATOM 2340 C CA . PHE A 1 304 ? -6.334 7.880 6.768 1.00 69.12 304 PHE A CA 1
ATOM 2341 C C . PHE A 1 304 ? -5.819 6.728 5.866 1.00 69.12 304 PHE A C 1
ATOM 2343 O O . PHE A 1 304 ? -5.858 6.829 4.649 1.00 69.12 304 PHE A O 1
ATOM 2350 N N . MET A 1 305 ? -5.341 5.605 6.430 1.00 68.19 305 MET A N 1
ATOM 2351 C CA . MET A 1 305 ? -4.936 4.362 5.708 1.00 68.19 305 MET A CA 1
ATOM 2352 C C . MET A 1 305 ? -4.089 4.537 4.440 1.00 68.19 305 MET A C 1
ATOM 2354 O O . MET A 1 305 ? -4.475 4.096 3.356 1.00 68.19 305 MET A O 1
ATOM 2358 N N . ASN A 1 306 ? -2.878 5.084 4.568 1.00 71.88 306 ASN A N 1
ATOM 2359 C CA . ASN A 1 306 ? -1.944 5.256 3.443 1.00 71.88 306 ASN A CA 1
ATOM 2360 C C . ASN A 1 306 ? -2.440 6.225 2.351 1.00 71.88 306 ASN A C 1
ATOM 2362 O O . ASN A 1 306 ? -2.001 6.132 1.199 1.00 71.88 306 ASN A O 1
ATOM 2366 N N . TRP A 1 307 ? -3.336 7.151 2.694 1.00 85.38 307 TRP A N 1
ATOM 2367 C CA . TRP A 1 307 ? -3.652 8.310 1.865 1.00 85.38 307 TRP A CA 1
ATOM 2368 C C . TRP A 1 307 ? -2.695 9.440 2.226 1.00 85.38 307 TRP A C 1
ATOM 2370 O O . TRP A 1 307 ? -2.797 10.064 3.273 1.00 85.38 307 TRP A O 1
ATOM 2380 N N . PHE A 1 308 ? -1.710 9.681 1.372 1.00 86.81 308 PHE A N 1
ATOM 2381 C CA . PHE A 1 308 ? -0.727 10.737 1.567 1.00 86.81 308 PHE A CA 1
ATOM 2382 C C . PHE A 1 308 ? -1.200 11.988 0.840 1.00 86.81 308 PHE A C 1
ATOM 2384 O O . PHE A 1 308 ? -1.248 12.001 -0.390 1.00 86.81 308 PHE A O 1
ATOM 2391 N N . LEU A 1 309 ? -1.560 13.015 1.598 1.00 88.75 309 LEU A N 1
ATOM 2392 C CA . LEU A 1 309 ? -2.170 14.234 1.078 1.00 88.75 309 LEU A CA 1
ATOM 2393 C C . LEU A 1 309 ? -1.091 15.228 0.634 1.00 88.75 309 LEU A C 1
ATOM 2395 O O . LEU A 1 309 ? 0.046 15.178 1.111 1.00 88.75 309 LEU A O 1
ATOM 2399 N N . ASN A 1 310 ? -1.452 16.112 -0.292 1.00 92.31 310 ASN A N 1
ATOM 2400 C CA . ASN A 1 310 ? -0.625 17.231 -0.747 1.00 92.31 310 ASN A CA 1
ATOM 2401 C C . ASN A 1 310 ? -1.183 18.586 -0.276 1.00 92.31 310 ASN A C 1
ATOM 2403 O O . ASN A 1 310 ? -0.916 19.610 -0.897 1.00 92.31 310 ASN A O 1
ATOM 2407 N N . THR A 1 311 ? -1.959 18.588 0.810 1.00 89.56 311 THR A N 1
ATOM 2408 C CA . THR A 1 311 ? -2.617 19.768 1.401 1.00 89.56 311 THR A CA 1
ATOM 2409 C C . THR A 1 311 ? -1.626 20.841 1.858 1.00 89.56 311 THR A C 1
ATOM 2411 O O . THR A 1 311 ? -1.895 22.030 1.764 1.00 89.56 311 THR A O 1
ATOM 2414 N N . ASP A 1 312 ? -0.442 20.436 2.316 1.00 86.62 312 ASP A N 1
ATOM 2415 C CA . ASP A 1 312 ? 0.669 21.334 2.657 1.00 86.62 312 ASP A CA 1
ATOM 2416 C C . ASP A 1 312 ? 1.575 21.668 1.458 1.00 86.62 312 ASP A C 1
ATOM 2418 O O . ASP A 1 312 ? 2.514 22.454 1.582 1.00 86.62 312 ASP A O 1
ATOM 2422 N N . MET A 1 313 ? 1.303 21.069 0.294 1.00 87.50 313 MET A N 1
ATOM 2423 C CA . MET A 1 313 ? 2.113 21.131 -0.924 1.00 87.50 313 MET A CA 1
ATOM 2424 C C . MET A 1 313 ? 3.590 20.749 -0.729 1.00 87.50 313 MET A C 1
ATOM 2426 O O . MET A 1 313 ? 4.421 21.062 -1.582 1.00 87.50 313 MET A O 1
ATOM 2430 N N . GLU A 1 314 ? 3.959 20.045 0.345 1.00 83.31 314 GLU A N 1
ATOM 2431 C CA . GLU A 1 314 ? 5.353 19.651 0.577 1.00 83.31 314 GLU A CA 1
ATOM 2432 C C . GLU A 1 314 ? 5.724 18.378 -0.195 1.00 83.31 314 GLU A C 1
ATOM 2434 O O . GLU A 1 314 ? 6.868 18.201 -0.627 1.00 83.31 314 GLU A O 1
ATOM 2439 N N . ARG A 1 315 ? 4.757 17.472 -0.393 1.00 83.88 315 ARG A N 1
ATOM 2440 C CA . ARG A 1 315 ? 5.009 16.143 -0.968 1.00 83.88 315 ARG A CA 1
ATOM 2441 C C . ARG A 1 315 ? 5.231 16.177 -2.474 1.00 83.88 315 ARG A C 1
ATOM 2443 O O . ARG A 1 315 ? 6.218 15.622 -2.963 1.00 83.88 315 ARG A O 1
ATOM 2450 N N . ILE A 1 316 ? 4.306 16.792 -3.203 1.00 89.00 316 ILE A N 1
ATOM 2451 C CA . ILE A 1 316 ? 4.367 17.015 -4.650 1.00 89.00 316 ILE A CA 1
ATOM 2452 C C . ILE A 1 316 ? 4.057 18.504 -4.910 1.00 89.00 316 ILE A C 1
ATOM 2454 O O . ILE A 1 316 ? 2.975 18.826 -5.397 1.00 89.00 316 ILE A O 1
ATOM 2458 N N . PRO A 1 317 ? 4.993 19.430 -4.617 1.00 90.81 317 PRO A N 1
ATOM 2459 C CA . PRO A 1 317 ? 4.764 20.870 -4.794 1.00 90.81 317 PRO A CA 1
ATOM 2460 C C . PRO A 1 317 ? 4.371 21.291 -6.218 1.00 90.81 317 PRO A C 1
ATOM 2462 O O . PRO A 1 317 ? 3.797 22.352 -6.427 1.00 90.81 317 PRO A O 1
ATOM 2465 N N . GLY A 1 318 ? 4.737 20.494 -7.226 1.00 90.62 318 GLY A N 1
ATOM 2466 C CA . GLY A 1 318 ? 4.402 20.732 -8.629 1.00 90.62 318 GLY A CA 1
ATOM 2467 C C . GLY A 1 318 ? 3.023 20.221 -9.050 1.00 90.62 318 GLY A C 1
ATOM 2468 O O . GLY A 1 318 ? 2.718 20.291 -10.237 1.00 90.62 318 GLY A O 1
ATOM 2469 N N . ALA A 1 319 ? 2.232 19.670 -8.128 1.00 94.25 319 ALA A N 1
ATOM 2470 C CA . ALA A 1 319 ? 0.851 19.256 -8.348 1.00 94.25 319 ALA A CA 1
ATOM 2471 C C . ALA A 1 319 ? -0.093 20.061 -7.440 1.00 94.25 319 ALA A C 1
ATOM 2473 O O . ALA A 1 319 ? 0.356 20.586 -6.419 1.00 94.25 319 ALA A O 1
ATOM 2474 N N . PRO A 1 320 ? -1.389 20.151 -7.778 1.00 95.50 320 PRO A N 1
ATOM 2475 C CA . PRO A 1 320 ? -2.339 20.895 -6.963 1.00 95.50 320 PRO A CA 1
ATOM 2476 C C . PRO A 1 320 ? -2.482 20.364 -5.534 1.00 95.50 320 PRO A C 1
ATOM 2478 O O . PRO A 1 320 ? -2.210 19.189 -5.263 1.00 95.50 320 PRO A O 1
ATOM 2481 N N . GLU A 1 321 ? -2.978 21.217 -4.639 1.00 95.19 321 GLU A N 1
ATOM 2482 C CA . GLU A 1 321 ? -3.240 20.904 -3.226 1.00 95.19 321 GLU A CA 1
ATOM 2483 C C . GLU A 1 321 ? -4.194 19.707 -3.060 1.00 95.19 321 GLU A C 1
ATOM 2485 O O . GLU A 1 321 ? -4.012 18.869 -2.179 1.00 95.19 321 GLU A O 1
ATOM 2490 N N . SER A 1 322 ? -5.160 19.564 -3.975 1.00 94.81 322 SER A N 1
ATOM 2491 C CA . SER A 1 322 ? -6.130 18.460 -4.004 1.00 94.81 322 SER A CA 1
ATOM 2492 C C . SER A 1 322 ? -5.520 17.084 -4.318 1.00 94.81 322 SER A C 1
ATOM 2494 O O . SER A 1 322 ? -6.209 16.064 -4.244 1.00 94.81 322 SER A O 1
ATOM 2496 N N . THR A 1 323 ? -4.235 17.031 -4.683 1.00 96.25 323 THR A N 1
ATOM 2497 C CA . THR A 1 323 ? -3.531 15.787 -5.005 1.00 96.25 323 THR A CA 1
ATOM 2498 C C . THR A 1 323 ? -3.382 14.911 -3.768 1.00 96.25 323 THR A C 1
ATOM 2500 O O . THR A 1 323 ? -2.991 15.364 -2.693 1.00 96.25 323 THR A O 1
ATOM 2503 N N . PHE A 1 324 ? -3.589 13.612 -3.941 1.00 95.31 324 PHE A N 1
ATOM 2504 C CA . PHE A 1 324 ? -3.256 12.619 -2.929 1.00 95.31 324 PHE A CA 1
ATOM 2505 C C . PHE A 1 324 ? -2.595 11.408 -3.578 1.00 95.31 324 PHE A C 1
ATOM 2507 O O . PHE A 1 324 ? -2.815 11.100 -4.751 1.00 95.31 324 PHE A O 1
ATOM 2514 N N . CYS A 1 325 ? -1.759 10.709 -2.819 1.00 93.38 325 CYS A N 1
ATOM 2515 C CA . CYS A 1 325 ? -1.025 9.552 -3.302 1.00 93.38 325 CYS A CA 1
ATOM 2516 C C . CYS A 1 325 ? -1.156 8.360 -2.355 1.00 93.38 325 CYS A C 1
ATOM 2518 O O . CYS A 1 325 ? -1.205 8.511 -1.140 1.00 93.38 325 CYS A O 1
ATOM 2520 N N . HIS A 1 326 ? -1.101 7.158 -2.914 1.00 91.12 326 HIS A N 1
ATOM 2521 C CA . HIS A 1 326 ? -0.861 5.918 -2.186 1.00 91.12 326 HIS A CA 1
ATOM 2522 C C . HIS A 1 326 ? 0.590 5.509 -2.405 1.00 91.12 326 HIS A C 1
ATOM 2524 O O . HIS A 1 326 ? 1.018 5.309 -3.548 1.00 91.12 326 HIS A O 1
ATOM 2530 N N . LEU A 1 327 ? 1.357 5.409 -1.320 1.00 81.88 327 LEU A N 1
ATOM 2531 C CA . LEU A 1 327 ? 2.786 5.113 -1.376 1.00 81.88 327 LEU A CA 1
ATOM 2532 C C . LEU A 1 327 ? 3.064 3.695 -0.878 1.00 81.88 327 LEU A C 1
ATOM 2534 O O . LEU A 1 327 ? 2.587 3.277 0.172 1.00 81.88 327 LEU A O 1
ATOM 2538 N N . GLY A 1 328 ? 3.863 2.962 -1.646 1.00 73.06 328 GLY A N 1
ATOM 2539 C CA . GLY A 1 328 ? 4.317 1.613 -1.337 1.00 73.06 328 GLY A CA 1
ATOM 2540 C C . GLY A 1 328 ? 5.837 1.515 -1.221 1.00 73.06 328 GLY A C 1
ATOM 2541 O O . GLY A 1 328 ? 6.585 2.435 -1.566 1.00 73.06 328 GLY A O 1
ATOM 2542 N N . ALA A 1 329 ? 6.305 0.350 -0.766 1.00 66.12 329 ALA A N 1
ATOM 2543 C CA . ALA A 1 329 ? 7.726 0.048 -0.609 1.00 66.12 329 ALA A CA 1
ATOM 2544 C C . ALA A 1 329 ? 8.527 0.333 -1.891 1.00 66.12 329 ALA A C 1
ATOM 2546 O O . ALA A 1 329 ? 8.037 0.116 -2.996 1.00 66.12 329 ALA A O 1
ATOM 2547 N N . GLY A 1 330 ? 9.764 0.822 -1.756 1.00 63.06 330 GLY A N 1
ATOM 2548 C CA . GLY A 1 330 ? 10.608 1.163 -2.909 1.00 63.06 330 GLY A CA 1
ATOM 2549 C C . GLY A 1 330 ? 10.113 2.370 -3.713 1.00 63.06 330 GLY A C 1
ATOM 2550 O O . GLY A 1 330 ? 10.443 2.475 -4.888 1.00 63.06 330 GLY A O 1
ATOM 2551 N N . THR A 1 331 ? 9.318 3.259 -3.105 1.00 72.19 331 THR A N 1
ATOM 2552 C CA . THR A 1 331 ? 8.749 4.446 -3.768 1.00 72.19 331 THR A CA 1
ATOM 2553 C C . THR A 1 331 ? 7.842 4.074 -4.948 1.00 72.19 331 THR A C 1
ATOM 2555 O O . THR A 1 331 ? 7.862 4.702 -6.004 1.00 72.19 331 THR A O 1
ATOM 2558 N N . ASN A 1 332 ? 7.051 3.009 -4.812 1.00 81.06 332 ASN A N 1
ATOM 2559 C CA . ASN A 1 332 ? 5.918 2.820 -5.715 1.00 81.06 332 ASN A CA 1
ATOM 2560 C C . ASN A 1 332 ? 4.852 3.853 -5.331 1.00 81.06 332 ASN A C 1
ATOM 2562 O O . ASN A 1 332 ? 4.551 3.989 -4.149 1.00 81.06 332 ASN A O 1
ATOM 2566 N N . MET A 1 333 ? 4.302 4.578 -6.296 1.00 90.38 333 MET A N 1
ATOM 2567 C CA . MET A 1 333 ? 3.309 5.617 -6.048 1.00 90.38 333 MET A CA 1
ATOM 2568 C C . MET A 1 333 ? 2.137 5.496 -7.014 1.00 90.38 333 MET A C 1
ATOM 2570 O O . MET A 1 333 ? 2.321 5.232 -8.205 1.00 90.38 333 MET A O 1
ATOM 2574 N N . VAL A 1 334 ? 0.944 5.721 -6.479 1.00 95.75 334 VAL A N 1
ATOM 2575 C CA . VAL A 1 334 ? -0.288 5.952 -7.232 1.00 95.75 334 VAL A CA 1
ATOM 2576 C C . VAL A 1 334 ? -0.792 7.314 -6.797 1.00 95.75 334 VAL A C 1
ATOM 2578 O O . VAL A 1 334 ? -1.269 7.432 -5.677 1.00 95.75 334 VAL A O 1
ATOM 2581 N N . CYS A 1 335 ? -0.635 8.336 -7.627 1.00 96.12 335 CYS A N 1
ATOM 2582 C CA . CYS A 1 335 ? -1.097 9.685 -7.324 1.00 96.12 335 CYS A CA 1
ATOM 2583 C C . CYS A 1 335 ? -2.360 9.986 -8.122 1.00 96.12 335 CYS A C 1
ATOM 2585 O O . CYS A 1 335 ? -2.356 9.874 -9.347 1.00 96.12 335 CYS A O 1
ATOM 2587 N N . ALA A 1 336 ? -3.425 10.348 -7.423 1.00 97.62 336 ALA A N 1
ATOM 2588 C CA . ALA A 1 336 ? -4.671 10.818 -7.995 1.00 97.62 336 ALA A CA 1
ATOM 2589 C C . ALA A 1 336 ? -4.686 12.348 -7.943 1.00 97.62 336 ALA A C 1
ATOM 2591 O O . ALA A 1 336 ? -4.363 12.946 -6.915 1.00 97.62 336 ALA A O 1
ATOM 2592 N N . ILE A 1 337 ? -5.033 12.968 -9.068 1.00 97.25 337 ILE A N 1
ATOM 2593 C CA . ILE A 1 337 ? -5.008 14.416 -9.261 1.00 97.25 337 ILE A CA 1
ATOM 2594 C C . ILE A 1 337 ? -6.412 14.847 -9.716 1.00 97.25 337 ILE A C 1
ATOM 2596 O O . ILE A 1 337 ? -6.683 14.855 -10.921 1.00 97.25 337 ILE A O 1
ATOM 2600 N N . PRO A 1 338 ? -7.319 15.157 -8.766 1.00 96.31 338 PRO A N 1
ATOM 2601 C CA . PRO A 1 338 ? -8.728 15.451 -9.043 1.00 96.31 338 PRO A CA 1
ATOM 2602 C C . PRO A 1 338 ? -8.959 16.534 -10.090 1.00 96.31 338 PRO A C 1
ATOM 2604 O O . PRO A 1 338 ? -9.759 16.339 -10.999 1.00 96.31 338 PRO A O 1
ATOM 2607 N N . GLU A 1 339 ? -8.211 17.633 -10.011 1.00 94.62 339 GLU A N 1
ATOM 2608 C CA . GLU A 1 339 ? -8.348 18.781 -10.921 1.00 94.62 339 GLU A CA 1
ATOM 2609 C C . GLU A 1 339 ? -8.104 18.443 -12.397 1.00 94.62 339 GLU A C 1
ATOM 2611 O O . GLU A 1 339 ? -8.612 19.135 -13.273 1.00 94.62 339 GLU A O 1
ATOM 2616 N N . TYR A 1 340 ? -7.360 17.371 -12.672 1.00 95.19 340 TYR A N 1
ATOM 2617 C CA . TYR A 1 340 ? -7.029 16.928 -14.025 1.00 95.19 340 TYR A CA 1
ATOM 2618 C C . TYR A 1 340 ? -7.723 15.614 -14.406 1.00 95.19 340 TYR A C 1
ATOM 2620 O O . TYR A 1 340 ? -7.430 15.073 -15.470 1.00 95.19 340 TYR A O 1
ATOM 2628 N N . ASP A 1 341 ? -8.586 15.069 -13.535 1.00 95.69 341 ASP A N 1
ATOM 2629 C CA . ASP A 1 341 ? -9.169 13.723 -13.672 1.00 95.69 341 ASP A CA 1
ATOM 2630 C C . ASP A 1 341 ? -8.106 12.662 -14.034 1.00 95.69 341 ASP A C 1
ATOM 2632 O O . ASP A 1 341 ? -8.282 11.808 -14.906 1.00 95.69 341 ASP A O 1
ATOM 2636 N N . LEU A 1 342 ? -6.945 12.758 -13.377 1.00 96.81 342 LEU A N 1
ATOM 2637 C CA . LEU A 1 342 ? -5.732 12.050 -13.772 1.00 96.81 342 LEU A CA 1
ATOM 2638 C C . LEU A 1 342 ? -5.225 11.138 -12.656 1.00 96.81 342 LEU A C 1
ATOM 2640 O O . LEU A 1 342 ? -5.152 11.521 -11.489 1.00 96.81 342 LEU A O 1
ATOM 2644 N N . VAL A 1 343 ? -4.788 9.938 -13.038 1.00 97.75 343 VAL A N 1
ATOM 2645 C CA . VAL A 1 343 ? -4.062 9.014 -12.161 1.00 97.75 343 VAL A CA 1
ATOM 2646 C C . VAL A 1 343 ? -2.677 8.758 -12.730 1.00 97.75 343 VAL A C 1
ATOM 2648 O O . VAL A 1 343 ? -2.525 8.301 -13.862 1.00 97.75 343 VAL A O 1
ATOM 2651 N N . VAL A 1 344 ? -1.657 8.998 -11.913 1.00 96.94 344 VAL A N 1
ATOM 2652 C CA . VAL A 1 344 ? -0.252 8.768 -12.243 1.00 96.94 344 VAL A CA 1
ATOM 2653 C C . VAL A 1 344 ? 0.271 7.597 -11.424 1.00 96.94 344 VAL A C 1
ATOM 2655 O O . VAL A 1 344 ? 0.330 7.655 -10.198 1.00 96.94 344 VAL A O 1
ATOM 2658 N N . VAL A 1 345 ? 0.708 6.539 -12.105 1.00 96.50 345 VAL A N 1
ATOM 2659 C CA . VAL A 1 345 ? 1.383 5.402 -11.469 1.00 96.50 345 VAL A CA 1
ATOM 2660 C C . VAL A 1 345 ? 2.857 5.417 -11.839 1.00 96.50 345 VAL A C 1
ATOM 2662 O O . VAL A 1 345 ? 3.205 5.312 -13.014 1.00 96.50 345 VAL A O 1
ATOM 2665 N N . ALA A 1 346 ? 3.731 5.481 -10.836 1.00 91.75 346 ALA A N 1
ATOM 2666 C CA . ALA A 1 346 ? 5.166 5.286 -11.018 1.00 91.75 346 ALA A CA 1
ATOM 2667 C C . ALA A 1 346 ? 5.685 4.235 -10.041 1.00 91.75 346 ALA A C 1
ATOM 2669 O O . ALA A 1 346 ? 5.307 4.190 -8.873 1.00 91.75 346 ALA A O 1
ATOM 2670 N N . ARG A 1 347 ? 6.567 3.363 -10.523 1.00 84.19 347 ARG A N 1
ATOM 2671 C CA . ARG A 1 347 ? 7.104 2.242 -9.749 1.00 84.19 347 ARG A CA 1
ATOM 2672 C C . ARG A 1 347 ? 8.610 2.373 -9.640 1.00 84.19 347 ARG A C 1
ATOM 2674 O O . ARG A 1 347 ? 9.257 2.661 -10.641 1.00 84.19 347 ARG A O 1
ATOM 2681 N N . TRP A 1 348 ? 9.155 2.129 -8.448 1.00 77.50 348 TRP A N 1
ATOM 2682 C CA . TRP A 1 348 ? 10.601 2.181 -8.193 1.00 77.50 348 TRP A CA 1
ATOM 2683 C C . TR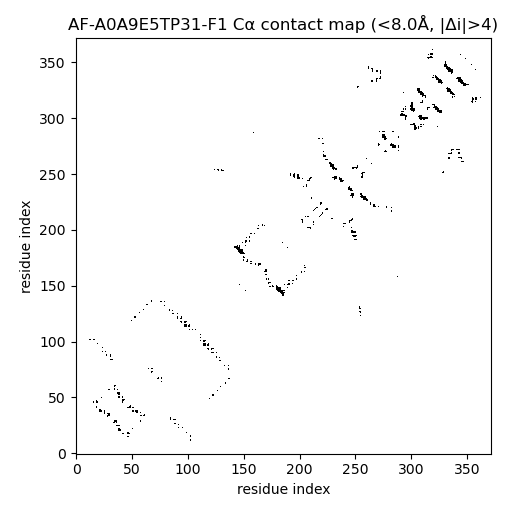P A 1 348 ? 11.259 3.523 -8.547 1.00 77.50 348 TRP A C 1
ATOM 2685 O O . TRP A 1 348 ? 12.436 3.569 -8.906 1.00 77.50 348 TRP A O 1
ATOM 2695 N N . ILE A 1 349 ? 10.506 4.624 -8.466 1.00 75.62 349 ILE A N 1
ATOM 2696 C CA . ILE A 1 349 ? 11.033 5.949 -8.790 1.00 75.62 349 ILE A CA 1
ATOM 2697 C C . ILE A 1 349 ? 11.967 6.436 -7.675 1.00 75.62 349 ILE A C 1
ATOM 2699 O O . ILE A 1 349 ? 11.800 6.125 -6.495 1.00 75.62 349 ILE A O 1
ATOM 2703 N N . ASN A 1 350 ? 12.970 7.239 -8.022 1.00 73.44 350 ASN A N 1
ATOM 2704 C CA . ASN A 1 350 ? 13.713 7.971 -7.004 1.00 73.44 350 ASN A CA 1
ATOM 2705 C C . ASN A 1 350 ? 12.757 8.959 -6.315 1.00 73.44 350 ASN A C 1
ATOM 2707 O O . ASN A 1 350 ? 12.199 9.820 -6.988 1.00 73.44 350 ASN A O 1
ATOM 2711 N N . GLY A 1 351 ? 12.596 8.876 -4.990 1.00 69.19 351 GLY A N 1
ATOM 2712 C CA . GLY A 1 351 ? 11.683 9.753 -4.244 1.00 69.19 351 GLY A CA 1
ATOM 2713 C C . GLY A 1 351 ? 11.934 11.246 -4.473 1.00 69.19 351 GLY A C 1
ATOM 2714 O O . GLY A 1 351 ? 10.984 12.009 -4.597 1.00 69.19 351 GLY A O 1
ATOM 2715 N N . ARG A 1 352 ? 13.195 11.661 -4.667 1.00 76.06 352 ARG A N 1
ATOM 2716 C CA . ARG A 1 352 ? 13.536 13.060 -4.997 1.00 76.06 352 ARG A CA 1
ATOM 2717 C C . ARG A 1 352 ? 13.085 13.489 -6.396 1.00 76.06 352 ARG A C 1
ATOM 2719 O O . ARG A 1 352 ? 12.980 14.678 -6.669 1.00 76.06 352 ARG A O 1
ATOM 2726 N N . ALA A 1 353 ? 12.851 12.532 -7.289 1.00 83.88 353 ALA A N 1
ATOM 2727 C CA . ALA A 1 353 ? 12.382 12.771 -8.649 1.00 83.88 353 ALA A CA 1
ATOM 2728 C C . ALA A 1 353 ? 10.854 12.670 -8.784 1.00 83.88 353 ALA A C 1
ATOM 2730 O O . ALA A 1 353 ? 10.332 13.000 -9.844 1.00 83.88 353 ALA A O 1
ATOM 2731 N N . ALA A 1 354 ? 10.128 12.240 -7.744 1.00 84.75 354 ALA A N 1
ATOM 2732 C CA . ALA A 1 354 ? 8.674 12.075 -7.806 1.00 84.75 354 ALA A CA 1
ATOM 2733 C C . ALA A 1 354 ? 7.966 13.390 -8.166 1.00 84.75 354 ALA A C 1
ATOM 2735 O O . ALA A 1 354 ? 7.182 13.425 -9.112 1.00 84.75 354 ALA A O 1
ATOM 2736 N N . ASN A 1 355 ? 8.327 14.488 -7.494 1.00 89.12 355 ASN A N 1
ATOM 2737 C CA . ASN A 1 355 ? 7.769 15.810 -7.778 1.00 89.12 355 ASN A CA 1
ATOM 2738 C C . ASN A 1 355 ? 8.036 16.268 -9.221 1.00 89.12 355 ASN A C 1
ATOM 2740 O O . ASN A 1 355 ? 7.123 16.655 -9.947 1.00 89.12 355 ASN A O 1
ATOM 2744 N N . SER A 1 356 ? 9.294 16.199 -9.664 1.00 91.88 356 SER A N 1
ATOM 2745 C CA . SER A 1 356 ? 9.658 16.650 -11.010 1.00 91.88 356 SER A CA 1
ATOM 2746 C C . SER A 1 356 ? 9.042 15.780 -12.106 1.00 91.88 356 SER A C 1
ATOM 2748 O O . SER A 1 356 ? 8.754 16.295 -13.184 1.00 91.88 356 SER A O 1
ATOM 2750 N N . PHE A 1 357 ? 8.809 14.494 -11.835 1.00 93.19 357 PHE A N 1
ATOM 2751 C CA . PHE A 1 357 ? 8.083 13.596 -12.724 1.00 93.19 357 PHE A CA 1
ATOM 2752 C C . PHE A 1 357 ? 6.608 13.989 -12.849 1.00 93.19 357 PHE A C 1
ATOM 2754 O O . PHE A 1 357 ? 6.151 14.201 -13.969 1.00 93.19 357 PHE A O 1
ATOM 2761 N N . VAL A 1 358 ? 5.886 14.152 -11.731 1.00 93.31 358 VAL A N 1
ATOM 2762 C CA . VAL A 1 358 ? 4.465 14.552 -11.764 1.00 93.31 358 VAL A CA 1
ATOM 2763 C C . VAL A 1 358 ? 4.296 15.898 -12.466 1.00 93.31 358 VAL A C 1
ATOM 2765 O O . VAL A 1 358 ? 3.450 16.014 -13.348 1.00 93.31 358 VAL A O 1
ATOM 2768 N N . ARG A 1 359 ? 5.163 16.877 -12.174 1.00 94.06 359 ARG A N 1
ATOM 2769 C CA . ARG A 1 359 ? 5.147 18.182 -12.851 1.00 94.06 359 ARG A CA 1
ATOM 2770 C C . ARG A 1 359 ? 5.247 18.050 -14.374 1.00 94.06 359 ARG A C 1
ATOM 2772 O O . ARG A 1 359 ? 4.461 18.656 -15.088 1.00 94.06 359 ARG A O 1
ATOM 2779 N N . ARG A 1 360 ? 6.177 17.229 -14.880 1.00 94.88 360 ARG A N 1
ATOM 2780 C CA . ARG A 1 360 ? 6.338 17.006 -16.331 1.00 94.88 360 ARG A CA 1
ATOM 2781 C C . ARG A 1 360 ? 5.111 16.352 -16.961 1.00 94.88 360 ARG A C 1
ATOM 2783 O O . ARG A 1 360 ? 4.772 16.679 -18.093 1.00 94.88 360 ARG A O 1
ATOM 2790 N N . VAL A 1 361 ? 4.461 15.431 -16.246 1.00 94.69 361 VAL A N 1
ATOM 2791 C CA . VAL A 1 361 ? 3.210 14.820 -16.714 1.00 94.69 361 VAL A CA 1
ATOM 2792 C C . VAL A 1 361 ? 2.126 15.891 -16.833 1.00 94.69 361 VAL A C 1
ATOM 2794 O O . VAL A 1 361 ? 1.529 16.018 -17.897 1.00 94.69 361 VAL A O 1
ATOM 2797 N N . LEU A 1 362 ? 1.927 16.714 -15.801 1.00 94.75 362 LEU A N 1
ATOM 2798 C CA . LEU A 1 362 ? 0.934 17.795 -15.830 1.00 94.75 362 LEU A CA 1
ATOM 2799 C C . LEU A 1 362 ? 1.209 18.806 -16.953 1.00 94.75 362 LEU A C 1
ATOM 2801 O O . LEU A 1 362 ? 0.303 19.136 -17.712 1.00 94.75 362 LEU A O 1
ATOM 2805 N N . GLU A 1 363 ? 2.465 19.212 -17.144 1.00 93.31 363 GLU A N 1
ATOM 2806 C CA . GLU A 1 363 ? 2.872 20.095 -18.249 1.00 93.31 363 GLU A CA 1
ATOM 2807 C C . GLU A 1 363 ? 2.538 19.511 -19.629 1.00 93.31 363 GLU A C 1
ATOM 2809 O O . GLU A 1 363 ? 2.138 20.251 -20.529 1.00 93.31 363 GLU A O 1
ATOM 2814 N N . SER A 1 364 ? 2.648 18.190 -19.803 1.00 92.44 364 SER A N 1
ATOM 2815 C CA . SER A 1 364 ? 2.304 17.532 -21.071 1.00 92.44 364 SER A CA 1
ATOM 2816 C C . SER A 1 364 ? 0.798 17.426 -21.322 1.00 92.44 364 SER A C 1
ATOM 2818 O O . SER A 1 364 ? 0.371 17.415 -22.471 1.00 92.44 364 SER A O 1
ATOM 2820 N N . VAL A 1 365 ? -0.013 17.375 -20.262 1.00 87.25 365 VAL A N 1
ATOM 2821 C CA . VAL A 1 365 ? -1.478 17.304 -20.371 1.00 87.25 365 VAL A CA 1
ATOM 2822 C C . VAL A 1 365 ? -2.065 18.691 -20.641 1.00 87.25 365 VAL A C 1
ATOM 2824 O O . VAL A 1 365 ? -2.974 18.824 -21.452 1.00 87.25 365 VAL A O 1
ATOM 2827 N N . VAL A 1 366 ? -1.504 19.738 -20.026 1.00 72.12 366 VAL A N 1
ATOM 2828 C CA . VAL A 1 366 ? -1.946 21.132 -20.214 1.00 72.12 366 VAL A CA 1
ATOM 2829 C C . VAL A 1 366 ? -1.601 21.654 -21.610 1.00 72.12 366 VAL A C 1
ATOM 2831 O O . VAL A 1 366 ? -2.408 22.342 -22.225 1.00 72.12 366 VAL A O 1
ATOM 2834 N N . THR A 1 367 ? -0.419 21.320 -22.138 1.00 60.44 367 THR A N 1
ATOM 2835 C CA . THR A 1 367 ? 0.006 21.784 -23.473 1.00 60.44 367 THR A CA 1
ATOM 2836 C C . THR A 1 367 ? -0.731 21.090 -24.622 1.00 60.44 367 THR A C 1
ATOM 2838 O O . THR A 1 367 ? -0.840 21.673 -25.692 1.00 60.44 367 THR A O 1
ATOM 2841 N N . GLY A 1 368 ? -1.287 19.892 -24.409 1.00 53.75 368 GLY A N 1
ATOM 2842 C CA . GLY A 1 368 ? -2.072 19.172 -25.419 1.00 53.75 368 GLY A CA 1
ATOM 2843 C C . GLY A 1 368 ? -3.532 19.619 -25.562 1.00 53.75 368 GLY A C 1
ATOM 2844 O O . GLY A 1 368 ? -4.163 19.267 -26.549 1.00 53.75 368 GLY A O 1
ATOM 2845 N N . ALA A 1 369 ? -4.080 20.383 -24.610 1.00 52.75 369 ALA A N 1
ATOM 2846 C CA . ALA A 1 369 ? -5.490 20.800 -24.609 1.00 52.75 369 ALA A CA 1
ATOM 2847 C C . ALA A 1 369 ? -5.752 22.152 -25.309 1.00 52.75 369 ALA A C 1
ATOM 2849 O O . ALA A 1 369 ? -6.883 22.630 -25.302 1.00 52.75 369 ALA A O 1
ATOM 2850 N N . GLY A 1 370 ? -4.712 22.792 -25.859 1.00 44.88 370 GLY A N 1
ATOM 2851 C CA . GLY A 1 370 ? -4.791 24.118 -26.485 1.00 44.88 370 GLY A CA 1
ATOM 2852 C C . GLY A 1 370 ? -4.693 24.149 -28.015 1.00 44.88 370 GLY A C 1
ATOM 2853 O O . GLY A 1 370 ? -4.768 25.241 -28.567 1.00 44.88 370 GLY A O 1
ATOM 285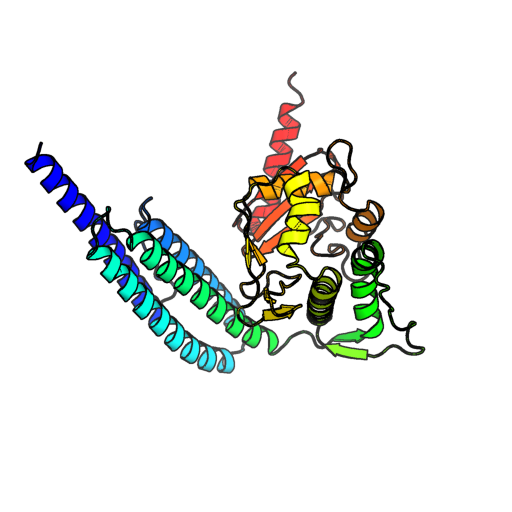4 N N . ASP A 1 371 ? -4.523 22.998 -28.677 1.00 44.84 371 ASP A N 1
ATOM 2855 C CA . ASP A 1 371 ? -4.276 22.887 -30.131 1.00 44.84 371 ASP A CA 1
ATOM 2856 C C . ASP A 1 371 ? -5.306 21.995 -30.877 1.00 44.84 371 ASP A C 1
ATOM 2858 O O . ASP A 1 371 ? -5.027 21.488 -31.965 1.00 44.84 371 ASP A O 1
ATOM 2862 N N . GLU A 1 372 ? -6.516 21.832 -30.330 1.00 37.25 372 GLU A N 1
ATOM 2863 C CA . GLU A 1 372 ? -7.719 21.363 -31.056 1.00 37.25 372 GLU A CA 1
ATOM 2864 C C . GLU A 1 372 ? -8.817 22.428 -30.976 1.00 37.25 372 GLU A C 1
ATOM 2866 O O . GLU A 1 372 ? -9.517 22.627 -31.999 1.00 37.25 372 GLU A O 1
#

Foldseek 3Di:
DVVVVVVVVVVVLVVLVVLLVLLLVQLVCVLVVNLVRARPPQDPDLSSVLRVLVNVLSVVLVVLLVVLVVVVVVVLSVVLSVVLSVLSVVLSVLLSVLSVVLSVDDPPDPCNVVSSVSSVVSSLVSSLSSQVSSVVSVQVCAQFDFDQLLVLLCLLQVLCQVLQVVLVHGRDRPDDPPDGPTGGDHSVVSNQVSQLVSLVVSCQSVLHAVVVVCVVQPQVLLVFDPPKDWFADPPQWDARPNDTYGRAGLACRRSTGMDGDLVSLQSVLLCLLVQQDDDPDRRDDSVSSVQQQCADPVGRQGGPSQWGFCCVVPQQVLADRRKTWRADPLGFIWIHHNVLSDTDTDHNDDSVCPNVVVNVVVVVSVVVVPPD